Protein AF-0000000083953394 (afdb_homodimer)

Solvent-accessible surface area (backbone atoms only — not comparable to full-atom values): 32376 Å² total; per-residue (Å²): 128,90,72,83,44,45,36,41,37,40,36,64,20,13,24,70,72,62,75,88,44,47,68,57,51,52,50,50,49,51,55,24,57,69,42,93,41,66,62,56,19,48,45,54,50,20,64,29,67,89,24,24,16,27,23,18,17,24,29,23,69,84,69,40,63,39,23,18,8,26,40,37,45,76,89,49,54,39,23,32,26,50,32,39,49,48,44,45,52,60,51,41,52,50,54,52,56,52,46,51,61,59,40,66,79,32,82,79,54,78,76,76,44,30,35,32,42,75,52,30,47,89,76,40,88,85,53,60,77,52,63,60,78,79,32,57,29,70,67,39,49,50,54,44,68,75,43,57,78,54,60,98,44,90,72,91,67,72,76,59,68,81,61,49,27,18,27,30,36,38,38,32,34,49,63,90,43,50,35,38,39,25,26,17,11,46,43,63,54,30,62,59,36,55,53,46,18,30,34,34,85,26,12,19,38,28,74,43,76,55,93,65,36,36,25,36,21,34,36,22,22,46,36,57,63,31,42,75,55,27,38,14,36,51,46,31,60,52,54,66,72,51,56,79,92,41,44,66,61,50,51,52,51,51,59,64,68,67,42,98,53,82,67,48,30,21,39,44,34,42,40,33,50,76,70,28,28,37,38,37,38,38,27,22,26,56,22,40,38,34,31,38,23,47,78,91,44,74,49,78,45,81,44,63,40,84,43,90,71,35,78,30,74,52,74,45,79,74,38,113,128,89,71,83,44,48,38,41,37,41,34,61,20,12,26,70,72,62,75,89,44,48,69,57,51,51,50,51,50,51,56,26,57,70,41,94,42,66,64,58,19,47,45,52,51,20,62,29,67,87,26,25,16,28,22,17,18,24,29,24,68,85,69,37,61,41,22,18,8,27,39,38,45,77,89,48,55,39,22,30,26,52,33,38,49,48,45,46,52,58,52,41,54,51,53,50,54,52,46,50,61,59,42,66,77,32,83,78,54,78,75,76,42,30,35,32,44,74,53,30,46,89,74,40,87,85,52,61,76,53,62,61,80,78,31,56,28,71,66,38,49,49,56,45,68,75,43,57,78,56,60,98,42,89,74,90,74,70,77,59,69,82,61,51,26,18,27,29,34,39,38,34,35,49,64,89,43,51,36,38,39,25,27,17,11,43,45,64,54,30,60,58,37,54,53,45,18,29,34,35,87,27,14,18,37,28,74,42,77,56,92,64,36,37,24,37,22,34,36,21,21,47,36,57,62,32,42,76,56,28,38,14,35,50,47,30,60,51,53,69,72,51,56,79,91,40,44,66,61,50,51,52,51,52,58,64,68,66,40,98,54,82,67,49,30,20,40,43,36,40,40,31,50,77,69,29,29,38,38,37,40,37,27,23,24,55,22,42,38,34,31,39,23,48,77,91,44,73,47,77,45,82,45,62,40,84,46,91,71,36,78,32,75,52,73,46,80,74,38,113

Sequence (640 aa):
MSGEMDILVVHIGAGLHNPASTHRYKTLIRTALSQSSILESSRVIESSPLTNTGYGSSLNVLGRVECDASFIRGEKIGAVVGMLCRHPILETFRVFEHLRGVYASEPDLTLPVMLTYPSLKDVIPGIHEHDDAELISPKSQKVFDMHKDRVFQSKEIEQLPHGISDTVGLIHIQDETTTLATSSGGNSFKLPGRIGCAGMLGAGIAFKESGDVKVSCMCSGNGEQIMRCALARTIVDRVGDVLEEMYGECIDGVLSLLLPDVLYVGFIVVVQRGTRVLLVYGHTTESFHFGFRYLDKTKVVLSYAEQEGKLTFGEYVLSSMSGEMDILVVHIGAGLHNPASTHRYKTLIRTALSQSSILESSRVIESSPLTNTGYGSSLNVLGRVECDASFIRGEKIGAVVGMLCRHPILETFRVFEHLRGVYASEPDLTLPVMLTYPSLKDVIPGIHEHDDAELISPKSQKVFDMHKDRVFQSKEIEQLPHGISDTVGLIHIQDETTTLATSSGGNSFKLPGRIGCAGMLGAGIAFKESGDVKVSCMCSGNGEQIMRCALARTIVDRVGDVLEEMYGECIDGVLSLLLPDVLYVGFIVVVQRGTRVLLVYGHTTESFHFGFRYLDKTKVVLSYAEQEGKLTFGEYVLSS

Foldseek 3Di:
DLDKWKKKKKWQFFFDADPVCVVVLVVLQVVLQPDDDVQSSLLSNLQDLRGCHWLVNAAALVRFFWKKKWKDKPVDIAIEGGAQHSRRQVVGVVVLVVQCVVCVVPVPDDRDRAYYLVVCPVPDPPRDRDDRVRGYDPVNVVLCVVCSCLPPDPDDRDPSPQPRQGKMKMWIDTRPIIMIMIMGRGDHRHHRPDDFQNRDELQQWDWDDDDQKIKIKGKHFHRVLSVQLSLRNQLRVQCRVDDPVCSVVSSVVSQVPRDPDQGQMKMWMWMGGSQKIKIKIKGLHQWIWMKMDTDHDIDTDIDGDPDHSDMDIDMDTRGD/DLDKWKKKKKWQFFFDADPVCVVVLQVLQVVLQVDDDVQSSLLSSLQDLRGCHWLVNAAALVRFFWKKKWKDKPVDIAIEGGAQHSRRQVVGVVVLVVQCVVCVVPVPDDRDRAYYLVVCPVPDPPRDRDDRVRGYDPVNNVLCVVCSCQPPHPDDRDDSPQPRQGKMKMWIDTRPIIMIMIMGRGDHNHHRPDDFQNRDELQQWDWDDDDQKIKIKGKHFHRVLSVQLSLRNLLRVQCRVDDPVCSVVSSVVSQVPRDPDQGQMKMWMWMGGSQWIKIKIKGLHQWIWMKMDTDHDIDTDTDGDPDHSDMDIDMDTRGD

Secondary structure (DSSP, 8-state):
-----EEEEEEEEEE---GGGHHHHHHHHHHHHTSSSHHHHHHHHHT-TTSSSGGGPPB-TTS-B-EEEEEEETTEEEEEEEE-SS-HHHHHHHHHHHHHHHHHT-TTSPPPSEEEGGGGTTTSTT-----HHHH--HHHHHHHHHHTTTTT-SS------------EEEEEEETTEEEEEEEE--STTPPTTB--GGGSTTTSEEEEEETTEEEEEEEEE-HHHHHHHTHHHHHHHHHTTS-GGGHHHHHHHHHHHH-SSPP-EEEEEEEEETTEEEEEEEESSSEEEEEEEETTEEEEEEEE-SSTTSPEEEEEEEE-/-----EEEEEEEEEE---GGGHHHHHHHHHHHHTSSSHHHHHHHHHT-TTSSSGGGPPB-TTS-B-EEEEEEETTEEEEEEEE-SS-HHHHHHHHHHHHHHHHHT-TTSPPPSEEEGGGGTTTSTT-----HHHH--HHHHHHHHHHTTTTT-SS------------EEEEEEETTEEEEEEEE--STTPPTTB--GGGSTTTSEEEEEETTEEEEEEEEE-HHHHHHHTHHHHHHHHHTTS-GGGHHHHHHHHHHHH-SSPP-EEEEEEEEETTEEEEEEEESSSEEEEEEEETTEEEEEEEE-SSTTSPEEEEEEEE-

Radius of gyration: 23.76 Å; Cα contacts (8 Å, |Δi|>4): 1638; chains: 2; bounding box: 65×66×59 Å

Organism: NCBI:txid5486

InterPro domains:
  IPR000246 Peptidase T2, asparaginase 2 [PF01112] (22-274)
  IPR000246 Peptidase T2, asparaginase 2 [PTHR10188] (7-305)
  IPR029055 Nucleophile aminohydrolases, N-terminal [SSF56235] (7-302)
  IPR037464 Threonine aspartase 1 [cd04514] (6-311)

pLDDT: mean 89.82, std 11.97, range [30.41, 98.88]

Nearest PDB structures (foldseek):
  2a8i-assembly1_A  TM=8.380E-01  e=1.159E-24  Homo sapiens
  2a8l-assembly1_B  TM=7.718E-01  e=1.929E-23  Homo sapiens
  4zm9-assembly2_D  TM=7.599E-01  e=7.409E-20  Homo sapiens
  5mqh-assembly1_A  TM=5.260E-01  e=1.009E-01  Bacillus subtilis
  2a8l-assembly1_B  TM=7.605E-01  e=1.958E-23  Homo sapiens

Structure (mmCIF, N/CA/C/O backbone):
data_AF-0000000083953394-model_v1
#
loop_
_entity.id
_entity.type
_entity.pdbx_description
1 polymer 'Threonine aspartase 1'
#
loop_
_atom_site.group_PDB
_atom_site.id
_atom_site.type_symbol
_atom_site.label_atom_id
_atom_site.label_alt_id
_atom_site.label_comp_id
_atom_site.label_asym_id
_atom_site.label_entity_id
_atom_site.label_seq_id
_atom_site.pdbx_PDB_ins_code
_atom_site.Cartn_x
_atom_site.Cartn_y
_atom_site.Cartn_z
_atom_site.occupancy
_atom_site.B_iso_or_equiv
_atom_site.auth_seq_id
_atom_site.auth_comp_id
_atom_site.auth_asym_id
_atom_site.auth_atom_id
_atom_site.pdbx_PDB_model_num
ATOM 1 N N . MET A 1 1 ? 19.828 34.625 -13.297 1 30.41 1 MET A N 1
ATOM 2 C CA . MET A 1 1 ? 19.875 34.125 -11.922 1 30.41 1 MET A CA 1
ATOM 3 C C . MET A 1 1 ? 18.844 33.031 -11.695 1 30.41 1 MET A C 1
ATOM 5 O O . MET A 1 1 ? 17.641 33.312 -11.703 1 30.41 1 MET A O 1
ATOM 9 N N . SER A 1 2 ? 18.75 31.875 -12.234 1 42.16 2 SER A N 1
ATOM 10 C CA . SER A 1 2 ? 17.812 30.766 -12.297 1 42.16 2 SER A CA 1
ATOM 11 C C . SER A 1 2 ? 17.234 30.453 -10.922 1 42.16 2 SER A C 1
ATOM 13 O O . SER A 1 2 ? 17.969 30.031 -10.023 1 42.16 2 SER A O 1
ATOM 15 N N . GLY A 1 3 ? 16.469 31.312 -10.203 1 51.62 3 GLY A N 1
ATOM 16 C CA . GLY A 1 3 ? 16.125 31.578 -8.812 1 51.62 3 GLY A CA 1
ATOM 17 C C . GLY A 1 3 ? 15.766 30.328 -8.039 1 51.62 3 GLY A C 1
ATOM 18 O O . GLY A 1 3 ? 15.227 29.375 -8.609 1 51.62 3 GLY A O 1
ATOM 19 N N . GLU A 1 4 ? 16.453 30.031 -6.82 1 72.56 4 GLU A N 1
ATOM 20 C CA . GLU A 1 4 ? 16.406 28.922 -5.879 1 72.56 4 GLU A CA 1
ATOM 21 C C . GLU A 1 4 ? 14.984 28.641 -5.414 1 72.56 4 GLU A C 1
ATOM 23 O O . GLU A 1 4 ? 14.297 29.547 -4.93 1 72.56 4 GLU A O 1
ATOM 28 N N . MET A 1 5 ? 14.258 27.719 -6.008 1 87 5 MET A N 1
ATOM 29 C CA . MET A 1 5 ? 12.906 27.344 -5.57 1 87 5 MET A CA 1
ATOM 30 C C . MET A 1 5 ? 12.938 26.688 -4.195 1 87 5 MET A C 1
ATOM 32 O O . MET A 1 5 ? 13.695 25.75 -3.971 1 87 5 MET A O 1
ATOM 36 N N . ASP A 1 6 ? 12.32 27.344 -3.227 1 93.69 6 ASP A N 1
ATOM 37 C CA . ASP A 1 6 ? 12.172 26.828 -1.873 1 93.69 6 ASP A CA 1
ATOM 38 C C . ASP A 1 6 ? 10.734 26.953 -1.388 1 93.69 6 ASP A C 1
ATOM 40 O O . ASP A 1 6 ? 10.312 28.031 -0.965 1 93.69 6 ASP A O 1
ATOM 44 N N . ILE A 1 7 ? 10 25.875 -1.499 1 96.44 7 ILE A N 1
ATOM 45 C CA . ILE A 1 7 ? 8.594 25.844 -1.117 1 96.44 7 ILE A CA 1
ATOM 46 C C . ILE A 1 7 ? 8.367 24.75 -0.067 1 96.44 7 ILE A C 1
ATOM 48 O O . ILE A 1 7 ? 8.75 23.594 -0.266 1 96.44 7 ILE A O 1
ATOM 52 N N . LEU A 1 8 ? 7.812 25.094 1.062 1 97.81 8 LEU A N 1
ATOM 53 C CA . LEU A 1 8 ? 7.418 24.156 2.109 1 97.81 8 LEU A CA 1
ATOM 54 C C . LEU A 1 8 ? 5.914 24.203 2.346 1 97.81 8 LEU A C 1
ATOM 56 O O . LEU A 1 8 ? 5.34 25.297 2.504 1 97.81 8 LEU A O 1
ATOM 60 N N . VAL A 1 9 ? 5.238 23.109 2.223 1 98.69 9 VAL A N 1
ATOM 61 C CA . VAL A 1 9 ? 3.809 22.984 2.494 1 98.69 9 VAL A CA 1
ATOM 62 C C . VAL A 1 9 ? 3.584 22 3.635 1 98.69 9 VAL A C 1
ATOM 64 O O . VAL A 1 9 ? 4.195 20.922 3.666 1 98.69 9 VAL A O 1
ATOM 67 N N . VAL A 1 10 ? 2.715 22.344 4.562 1 98.62 10 VAL A N 1
ATOM 68 C CA . VAL A 1 10 ? 2.4 21.484 5.691 1 98.62 10 VAL A CA 1
ATOM 69 C C . VAL A 1 10 ? 0.889 21.438 5.91 1 98.62 10 VAL A C 1
ATOM 71 O O . VAL A 1 10 ? 0.218 22.469 5.824 1 98.62 10 VAL A O 1
ATOM 74 N N . HIS A 1 11 ? 0.35 20.281 6.07 1 98.62 11 HIS A N 1
ATOM 75 C CA . HIS A 1 11 ? -1.004 20.219 6.609 1 98.62 11 HIS A CA 1
ATOM 76 C C . HIS A 1 11 ? -1.04 19.422 7.906 1 98.62 11 HIS A C 1
ATOM 78 O O . HIS A 1 11 ? -0.203 18.531 8.125 1 98.62 11 HIS A O 1
ATOM 84 N N . ILE A 1 12 ? -2.014 19.703 8.75 1 97.5 12 ILE A N 1
ATOM 85 C CA . ILE A 1 12 ? -2.1 19.031 10.039 1 97.5 12 ILE A CA 1
ATOM 86 C C . ILE A 1 12 ? -3.379 18.188 10.094 1 97.5 12 ILE A C 1
ATOM 88 O O . ILE A 1 12 ? -3.932 17.969 11.18 1 97.5 12 ILE A O 1
ATOM 92 N N . GLY A 1 13 ? -3.883 17.797 8.852 1 95.88 13 GLY A N 1
ATOM 93 C CA . GLY A 1 13 ? -4.949 16.812 8.797 1 95.88 13 GLY A CA 1
ATOM 94 C C . GLY A 1 13 ? -6.281 17.391 8.375 1 95.88 13 GLY A C 1
ATOM 95 O O . GLY A 1 13 ? -6.516 18.594 8.523 1 95.88 13 GLY A O 1
ATOM 96 N N . ALA A 1 14 ? -7.082 16.578 7.762 1 94.62 14 ALA A N 1
ATOM 97 C CA . ALA A 1 14 ? -8.477 16.844 7.43 1 94.62 14 ALA A CA 1
ATOM 98 C C . ALA A 1 14 ? -9.422 16.156 8.406 1 94.62 14 ALA A C 1
ATOM 100 O O . ALA A 1 14 ? -9.188 15.008 8.789 1 94.62 14 ALA A O 1
ATOM 101 N N . GLY A 1 15 ? -10.414 16.812 8.812 1 91.81 15 GLY A N 1
ATOM 102 C CA . GLY A 1 15 ? -11.391 16.281 9.766 1 91.81 15 GLY A CA 1
ATOM 103 C C . GLY A 1 15 ? -12.188 17.375 10.461 1 91.81 15 GLY A C 1
ATOM 104 O O . GLY A 1 15 ? -12.648 18.312 9.82 1 91.81 15 GLY A O 1
ATOM 105 N N . LEU A 1 16 ? -12.367 17.109 11.758 1 88.12 16 LEU A N 1
ATOM 106 C CA . LEU A 1 16 ? -13.086 18.078 12.594 1 88.12 16 LEU A CA 1
ATOM 107 C C . LEU A 1 16 ? -12.156 18.672 13.648 1 88.12 16 LEU A C 1
ATOM 109 O O . LEU A 1 16 ? -11.883 18.031 14.664 1 88.12 16 LEU A O 1
ATOM 113 N N . HIS A 1 17 ? -11.688 19.859 13.375 1 89.94 17 HIS A N 1
ATOM 114 C CA . HIS A 1 17 ? -10.82 20.547 14.312 1 89.94 17 HIS A CA 1
ATOM 115 C C . HIS A 1 17 ? -11.633 21.375 15.312 1 89.94 17 HIS A C 1
ATOM 117 O O . HIS A 1 17 ? -12.711 21.875 14.984 1 89.94 17 HIS A O 1
ATOM 123 N N . ASN A 1 18 ? -11.086 21.438 16.438 1 87.75 18 ASN A N 1
ATOM 124 C CA . ASN A 1 18 ? -11.711 22.25 17.484 1 87.75 18 ASN A CA 1
ATOM 125 C C . ASN A 1 18 ? -11.547 23.734 17.203 1 87.75 18 ASN A C 1
ATOM 127 O O . ASN A 1 18 ? -10.438 24.266 17.281 1 87.75 18 ASN A O 1
ATOM 131 N N . PRO A 1 19 ? -12.609 24.406 17.062 1 88.31 19 PRO A N 1
ATOM 132 C CA . PRO A 1 19 ? -12.5 25.844 16.766 1 88.31 19 PRO A CA 1
ATOM 133 C C . PRO A 1 19 ? -11.844 26.625 17.906 1 88.31 19 PRO A C 1
ATOM 135 O O . PRO A 1 19 ? -11.25 27.688 17.672 1 88.31 19 PRO A O 1
ATOM 138 N N . ALA A 1 20 ? -11.891 26.062 19.062 1 89.5 20 ALA A N 1
ATOM 139 C CA . ALA A 1 20 ? -11.32 26.75 20.219 1 89.5 20 ALA A CA 1
ATOM 140 C C . ALA A 1 20 ? -9.797 26.75 20.156 1 89.5 20 ALA A C 1
ATOM 142 O O . ALA A 1 20 ? -9.141 27.516 20.859 1 89.5 20 ALA A O 1
ATOM 143 N N . SER A 1 21 ? -9.266 25.922 19.266 1 92.06 21 SER A N 1
ATOM 144 C CA . SER A 1 21 ? -7.812 25.781 19.203 1 92.06 21 SER A CA 1
ATOM 145 C C . SER A 1 21 ? -7.246 26.438 17.953 1 92.06 21 SER A C 1
ATOM 147 O O . SER A 1 21 ? -6.125 26.141 17.531 1 92.06 21 SER A O 1
ATOM 149 N N . THR A 1 22 ? -7.965 27.281 17.406 1 93.38 22 THR A N 1
ATOM 150 C CA . THR A 1 22 ? -7.613 27.922 16.141 1 93.38 22 THR A CA 1
ATOM 151 C C . THR A 1 22 ? -6.254 28.609 16.234 1 93.38 22 THR A C 1
ATOM 153 O O . THR A 1 22 ? -5.383 28.406 15.391 1 93.38 22 THR A O 1
ATOM 156 N N . HIS A 1 23 ? -6.078 29.422 17.266 1 96.62 23 HIS A N 1
ATOM 157 C CA . HIS A 1 23 ? -4.824 30.141 17.438 1 96.62 23 HIS A CA 1
ATOM 158 C C . HIS A 1 23 ? -3.65 29.188 17.609 1 96.62 23 HIS A C 1
ATOM 160 O O . HIS A 1 23 ? -2.559 29.438 17.094 1 96.62 23 HIS A O 1
ATOM 166 N N . ARG A 1 24 ? -3.871 28.125 18.266 1 97.19 24 ARG A N 1
ATOM 167 C CA . ARG A 1 24 ? -2.82 27.141 18.5 1 97.19 24 ARG A CA 1
ATOM 168 C C . ARG A 1 24 ? -2.455 26.422 17.203 1 97.19 24 ARG A C 1
ATOM 170 O O . ARG A 1 24 ? -1.279 26.156 16.938 1 97.19 24 ARG A O 1
ATOM 177 N N . TYR A 1 25 ? -3.48 26.125 16.438 1 96.94 25 TYR A N 1
ATOM 178 C CA . TYR A 1 25 ? -3.223 25.516 15.141 1 96.94 25 TYR A CA 1
ATOM 179 C C . TYR A 1 25 ? -2.391 26.438 14.266 1 96.94 25 TYR A C 1
ATOM 181 O O . TYR A 1 25 ? -1.42 26 13.641 1 96.94 25 TYR A O 1
ATOM 189 N N . LYS A 1 26 ? -2.766 27.688 14.242 1 97.81 26 LYS A N 1
ATOM 190 C CA . LYS A 1 26 ? -2.045 28.672 13.438 1 97.81 26 LYS A CA 1
ATOM 191 C C . LYS A 1 26 ? -0.583 28.766 13.867 1 97.81 26 LYS A C 1
ATOM 193 O O . LYS A 1 26 ? 0.318 28.781 13.023 1 97.81 26 LYS A O 1
ATOM 198 N N . THR A 1 27 ? -0.408 28.844 15.102 1 98.44 27 THR A N 1
ATOM 199 C CA . THR A 1 27 ? 0.941 28.953 15.648 1 98.44 27 THR A CA 1
ATOM 200 C C . THR A 1 27 ? 1.769 27.719 15.312 1 98.44 27 THR A C 1
ATOM 202 O O . THR A 1 27 ? 2.936 27.828 14.93 1 98.44 27 THR A O 1
ATOM 205 N N . LEU A 1 28 ? 1.165 26.594 15.461 1 98.19 28 LEU A N 1
ATOM 206 C CA . LEU A 1 28 ? 1.849 25.344 15.164 1 98.19 28 LEU A CA 1
ATOM 207 C C . LEU A 1 28 ? 2.299 25.297 13.703 1 98.19 28 LEU A C 1
ATOM 209 O O . LEU A 1 28 ? 3.457 24.984 13.414 1 98.19 28 LEU A O 1
ATOM 213 N N . ILE A 1 29 ? 1.415 25.625 12.797 1 98.56 29 ILE A N 1
ATOM 214 C CA . ILE A 1 29 ? 1.701 25.578 11.367 1 98.56 29 ILE A CA 1
ATOM 215 C C . ILE A 1 29 ? 2.777 26.609 11.031 1 98.56 29 ILE A C 1
ATOM 217 O O . ILE A 1 29 ? 3.715 26.312 10.281 1 98.56 29 ILE A O 1
ATOM 221 N N . ARG A 1 30 ? 2.668 27.797 11.625 1 98.31 30 ARG A N 1
ATOM 222 C CA . ARG A 1 30 ? 3.666 28.828 11.383 1 98.31 30 ARG A CA 1
ATOM 223 C C . ARG A 1 30 ? 5.047 28.391 11.859 1 98.31 30 ARG A C 1
ATOM 225 O O . ARG A 1 30 ? 6.047 28.609 11.172 1 98.31 30 ARG A O 1
ATOM 232 N N . THR A 1 31 ? 5.055 27.828 12.992 1 98.69 31 THR A N 1
ATOM 233 C CA . THR A 1 31 ? 6.32 27.344 13.531 1 98.69 31 THR A CA 1
ATOM 234 C C . THR A 1 31 ? 6.91 26.266 12.625 1 98.69 31 THR A C 1
ATOM 236 O O . THR A 1 31 ? 8.109 26.266 12.352 1 98.69 31 THR A O 1
ATOM 239 N N . ALA A 1 32 ? 6.09 25.344 12.195 1 98.62 32 ALA A N 1
ATOM 240 C CA . ALA A 1 32 ? 6.547 24.281 11.297 1 98.62 32 ALA A CA 1
ATOM 241 C C . ALA A 1 32 ? 7.102 24.875 10 1 98.62 32 ALA A C 1
ATOM 243 O O . ALA A 1 32 ? 8.148 24.438 9.516 1 98.62 32 ALA A O 1
ATOM 244 N N . LEU A 1 33 ? 6.465 25.875 9.484 1 98.44 33 LEU A N 1
ATOM 245 C CA . LEU A 1 33 ? 6.84 26.469 8.211 1 98.44 33 LEU A CA 1
ATOM 246 C C . LEU A 1 33 ? 8.117 27.297 8.352 1 98.44 33 LEU A C 1
ATOM 248 O O . LEU A 1 33 ? 8.781 27.594 7.355 1 98.44 33 LEU A O 1
ATOM 252 N N . SER A 1 34 ? 8.422 27.688 9.508 1 97.5 34 SER A N 1
ATOM 253 C CA . SER A 1 34 ? 9.602 28.516 9.727 1 97.5 34 SER A CA 1
ATOM 254 C C . SER A 1 34 ? 10.875 27.688 9.742 1 97.5 34 SER A C 1
ATOM 256 O O . SER A 1 34 ? 11.984 28.234 9.75 1 97.5 34 SER A O 1
ATOM 258 N N . GLN A 1 35 ? 10.695 26.359 9.703 1 97.38 35 GLN A N 1
ATOM 259 C CA . GLN A 1 35 ? 11.859 25.484 9.766 1 97.38 35 GLN A CA 1
ATOM 260 C C . GLN A 1 35 ? 12.57 25.422 8.414 1 97.38 35 GLN A C 1
ATOM 262 O O . GLN A 1 35 ? 11.969 25.734 7.379 1 97.38 35 GLN A O 1
ATOM 267 N N . SER A 1 36 ? 13.859 24.922 8.43 1 94.69 36 SER A N 1
ATOM 268 C CA . SER A 1 36 ? 14.695 24.969 7.23 1 94.69 36 SER A CA 1
ATOM 269 C C . SER A 1 36 ? 14.578 23.688 6.43 1 94.69 36 SER A C 1
ATOM 271 O O . SER A 1 36 ? 14.984 23.641 5.262 1 94.69 36 SER A O 1
ATOM 273 N N . SER A 1 37 ? 14.125 22.625 7.121 1 96.81 37 SER A N 1
ATOM 274 C CA . SER A 1 37 ? 14.047 21.344 6.438 1 96.81 37 SER A CA 1
ATOM 275 C C . SER A 1 37 ? 12.727 20.641 6.742 1 96.81 37 SER A C 1
ATOM 277 O O . SER A 1 37 ? 12.055 20.953 7.723 1 96.81 37 SER A O 1
ATOM 279 N N . ILE A 1 38 ? 12.414 19.719 5.879 1 98.12 38 ILE A N 1
ATOM 280 C CA . ILE A 1 38 ? 11.18 18.969 6.043 1 98.12 38 ILE A CA 1
ATOM 281 C C . ILE A 1 38 ? 11.234 18.156 7.328 1 98.12 38 ILE A C 1
ATOM 283 O O . ILE A 1 38 ? 10.219 17.984 8.008 1 98.12 38 ILE A O 1
ATOM 287 N N . LEU A 1 39 ? 12.422 17.641 7.719 1 98.56 39 LEU A N 1
ATOM 288 C CA . LEU A 1 39 ? 12.57 16.844 8.93 1 98.56 39 LEU A CA 1
ATOM 289 C C . LEU A 1 39 ? 12.375 17.703 10.172 1 98.56 39 LEU A C 1
ATOM 291 O O . LEU A 1 39 ? 11.719 17.281 11.133 1 98.56 39 LEU A O 1
ATOM 295 N N . GLU A 1 40 ? 12.922 18.875 10.125 1 98.69 40 GLU A N 1
ATOM 296 C CA . GLU A 1 40 ? 12.711 19.797 11.242 1 98.69 40 GLU A CA 1
ATOM 297 C C . GLU A 1 40 ? 11.242 20.203 11.359 1 98.69 40 GLU A C 1
ATOM 299 O O . GLU A 1 40 ? 10.703 20.297 12.461 1 98.69 40 GLU A O 1
ATOM 304 N N . SER A 1 41 ? 10.664 20.484 10.227 1 98.75 41 SER A N 1
ATOM 305 C CA . SER A 1 41 ? 9.25 20.828 10.211 1 98.75 41 SER A CA 1
ATOM 306 C C . SER A 1 41 ? 8.398 19.688 10.758 1 98.75 41 SER A C 1
ATOM 308 O O . SER A 1 41 ? 7.484 19.906 11.555 1 98.75 41 SER A O 1
ATOM 310 N N . SER A 1 42 ? 8.719 18.469 10.32 1 98.69 42 SER A N 1
ATOM 311 C CA . SER A 1 42 ? 7.969 17.312 10.789 1 98.69 42 SER A CA 1
ATOM 312 C C . SER A 1 42 ? 8.109 17.125 12.297 1 98.69 42 SER A C 1
ATOM 314 O O . SER A 1 42 ? 7.168 16.719 12.977 1 98.69 42 SER A O 1
ATOM 316 N N . ARG A 1 43 ? 9.266 17.406 12.812 1 98.38 43 ARG A N 1
ATOM 317 C CA . ARG A 1 43 ? 9.5 17.297 14.25 1 98.38 43 ARG A CA 1
ATOM 318 C C . ARG A 1 43 ? 8.57 18.234 15.023 1 98.38 43 ARG A C 1
ATOM 320 O O . ARG A 1 43 ? 8.039 17.859 16.062 1 98.38 43 ARG A O 1
ATOM 327 N N . VAL A 1 44 ? 8.453 19.406 14.539 1 98.62 44 VAL A N 1
ATOM 328 C CA . VAL A 1 44 ? 7.578 20.391 15.172 1 98.62 44 VAL A CA 1
ATOM 329 C C . VAL A 1 44 ? 6.152 19.844 15.227 1 98.62 44 VAL A C 1
ATOM 331 O O . VAL A 1 44 ? 5.516 19.859 16.281 1 98.62 44 VAL A O 1
ATOM 334 N N . ILE A 1 45 ? 5.691 19.312 14.156 1 97.88 45 ILE A N 1
ATOM 335 C CA . ILE A 1 45 ? 4.316 18.844 14.016 1 97.88 45 ILE A CA 1
ATOM 336 C C . ILE A 1 45 ? 4.105 17.594 14.883 1 97.88 45 ILE A C 1
ATOM 338 O O . ILE A 1 45 ? 3.115 17.5 15.617 1 97.88 45 ILE A O 1
ATOM 342 N N . GLU A 1 46 ? 5.031 16.656 14.844 1 97.12 46 GLU A N 1
ATOM 343 C CA . GLU A 1 46 ? 4.883 15.367 15.5 1 97.12 46 GLU A CA 1
ATOM 344 C C . GLU A 1 46 ? 5.105 15.484 17.016 1 97.12 46 GLU A C 1
ATOM 346 O O . GLU A 1 46 ? 4.758 14.57 17.766 1 97.12 46 GLU A O 1
ATOM 351 N N . SER A 1 47 ? 5.633 16.609 17.438 1 96.69 47 SER A N 1
ATOM 352 C CA . SER A 1 47 ? 5.848 16.828 18.859 1 96.69 47 SER A CA 1
ATOM 353 C C . SER A 1 47 ? 4.629 17.469 19.516 1 96.69 47 SER A C 1
ATOM 355 O O . SER A 1 47 ? 4.57 17.609 20.734 1 96.69 47 SER A O 1
ATOM 357 N N . SER A 1 48 ? 3.697 17.875 18.75 1 96.12 48 SER A N 1
ATOM 358 C CA . SER A 1 48 ? 2.557 18.641 19.266 1 96.12 48 SER A CA 1
ATOM 359 C C . SER A 1 48 ? 1.397 17.703 19.609 1 96.12 48 SER A C 1
ATOM 361 O O . SER A 1 48 ? 1.057 16.812 18.844 1 96.12 48 SER A O 1
ATOM 363 N N . PRO A 1 49 ? 0.752 17.953 20.719 1 94.25 49 PRO A N 1
ATOM 364 C CA . PRO A 1 49 ? -0.435 17.172 21.062 1 94.25 49 PRO A CA 1
ATOM 365 C C . PRO A 1 49 ? -1.667 17.562 20.266 1 94.25 49 PRO A C 1
ATOM 367 O O . PRO A 1 49 ? -2.73 16.969 20.406 1 94.25 49 PRO A O 1
ATOM 370 N N . LEU A 1 50 ? -1.502 18.609 19.391 1 94.56 50 LEU A N 1
ATOM 371 C CA . LEU A 1 50 ? -2.631 19.094 18.609 1 94.56 50 LEU A CA 1
ATOM 372 C C . LEU A 1 50 ? -2.875 18.219 17.391 1 94.56 50 LEU A C 1
ATOM 374 O O . LEU A 1 50 ? -3.926 18.312 16.75 1 94.56 50 LEU A O 1
ATOM 378 N N . THR A 1 51 ? -1.877 17.406 17.094 1 95.19 51 THR A N 1
ATOM 379 C CA . THR A 1 51 ? -1.986 16.578 15.906 1 95.19 51 THR A CA 1
ATOM 380 C C . THR A 1 51 ? -2.096 15.102 16.297 1 95.19 51 THR A C 1
ATOM 382 O O . THR A 1 51 ? -1.834 14.734 17.438 1 95.19 51 THR A O 1
ATOM 385 N N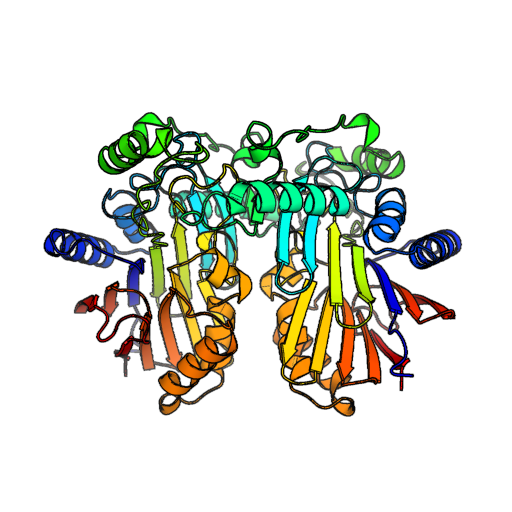 . ASN A 1 52 ? -2.576 14.305 15.336 1 94.44 52 ASN A N 1
ATOM 386 C CA . ASN A 1 52 ? -2.734 12.867 15.531 1 94.44 52 ASN A CA 1
ATOM 387 C C . ASN A 1 52 ? -1.556 12.086 14.961 1 94.44 52 ASN A C 1
ATOM 389 O O . ASN A 1 52 ? -1.729 11.273 14.047 1 94.44 52 ASN A O 1
ATOM 393 N N . THR A 1 53 ? -0.401 12.289 15.492 1 95.75 53 THR A N 1
ATOM 394 C CA . THR A 1 53 ? 0.834 11.594 15.148 1 95.75 53 THR A CA 1
ATOM 395 C C . THR A 1 53 ? 1.891 11.812 16.234 1 95.75 53 THR A C 1
ATOM 397 O O . THR A 1 53 ? 1.871 12.828 16.938 1 95.75 53 THR A O 1
ATOM 400 N N . GLY A 1 54 ? 2.805 10.812 16.359 1 94.19 54 GLY A N 1
ATOM 401 C CA . GLY A 1 54 ? 3.824 10.961 17.391 1 94.19 54 GLY A CA 1
ATOM 402 C C . GLY A 1 54 ? 3.248 11.172 18.781 1 94.19 54 GLY A C 1
ATOM 403 O O . GLY A 1 54 ? 2.418 10.383 19.234 1 94.19 54 GLY A O 1
ATOM 404 N N . TYR A 1 55 ? 3.568 12.242 19.516 1 93.12 55 TYR A N 1
ATOM 405 C CA . TYR A 1 55 ? 3.176 12.539 20.891 1 93.12 55 TYR A CA 1
ATOM 406 C C . TYR A 1 55 ? 1.68 12.805 20.984 1 93.12 55 TYR A C 1
ATOM 408 O O . TYR A 1 55 ? 1.06 12.555 22.016 1 93.12 55 TYR A O 1
ATOM 416 N N . GLY A 1 56 ? 1.042 13.102 19.906 1 92.12 56 GLY A N 1
ATOM 417 C CA . GLY A 1 56 ? -0.378 13.406 19.906 1 92.12 56 GLY A CA 1
ATOM 418 C C . GLY A 1 56 ? -1.223 12.336 19.234 1 92.12 56 GLY A C 1
ATOM 419 O O . GLY A 1 56 ? -2.418 12.539 19 1 92.12 56 GLY A O 1
ATOM 420 N N . SER A 1 57 ? -0.748 11.164 19.188 1 94.12 57 SER A N 1
ATOM 421 C CA . SER A 1 57 ? -1.397 10.102 18.422 1 94.12 57 SER A CA 1
ATOM 422 C C . SER A 1 57 ? -2.623 9.562 19.156 1 94.12 57 SER A C 1
ATOM 424 O O . SER A 1 57 ? -2.627 9.477 20.391 1 94.12 57 SER A O 1
ATOM 426 N N . SER A 1 58 ? -3.629 9.219 18.359 1 93.06 58 SER A N 1
ATOM 427 C CA . SER A 1 58 ? -4.715 8.391 18.875 1 93.06 58 SER A CA 1
ATOM 428 C C . SER A 1 58 ? -4.195 7.039 19.359 1 93.06 58 SER A C 1
ATOM 430 O O . SER A 1 58 ? -3.203 6.523 18.828 1 93.06 58 SER A O 1
ATOM 432 N N . LEU A 1 59 ? -4.914 6.543 20.328 1 93.25 59 LEU A N 1
ATOM 433 C CA . LEU A 1 59 ? -4.457 5.285 20.906 1 93.25 59 LEU A CA 1
ATOM 434 C C . LEU A 1 59 ? -5.242 4.109 20.344 1 93.25 59 LEU A C 1
ATOM 436 O O . LEU A 1 59 ? -6.441 4.223 20.078 1 93.25 59 LEU A O 1
ATOM 440 N N . ASN A 1 60 ? -4.516 2.967 20.125 1 92.25 60 ASN A N 1
ATOM 441 C CA . ASN A 1 60 ? -5.203 1.76 19.672 1 92.25 60 ASN A CA 1
ATOM 442 C C . ASN A 1 60 ? -6.004 1.12 20.797 1 92.25 60 ASN A C 1
ATOM 444 O O . ASN A 1 60 ? -6.055 1.651 21.906 1 92.25 60 ASN A O 1
ATOM 448 N N . VAL A 1 61 ? -6.641 -0.015 20.594 1 90.06 61 VAL A N 1
ATOM 449 C CA . VAL A 1 61 ? -7.57 -0.621 21.547 1 90.06 61 VAL A CA 1
ATOM 450 C C . VAL A 1 61 ? -6.816 -1.055 22.797 1 90.06 61 VAL A C 1
ATOM 452 O O . VAL A 1 61 ? -7.426 -1.288 23.844 1 90.06 61 VAL A O 1
ATOM 455 N N . LEU A 1 62 ? -5.5 -1.177 22.719 1 90.5 62 LEU A N 1
ATOM 456 C CA . LEU A 1 62 ? -4.688 -1.565 23.875 1 90.5 62 LEU A CA 1
ATOM 457 C C . LEU A 1 62 ? -4.141 -0.338 24.594 1 90.5 62 LEU A C 1
ATOM 459 O O . LEU A 1 62 ? -3.35 -0.464 25.531 1 90.5 62 LEU A O 1
ATOM 463 N N . GLY A 1 63 ? -4.5 0.823 24.094 1 91.19 63 GLY A N 1
ATOM 464 C CA . GLY A 1 63 ? -4.062 2.059 24.719 1 91.19 63 GLY A CA 1
ATOM 465 C C . GLY A 1 63 ? -2.633 2.432 24.359 1 91.19 63 GLY A C 1
ATOM 466 O O . GLY A 1 63 ? -1.937 3.062 25.156 1 91.19 63 GLY A O 1
ATOM 467 N N . ARG A 1 64 ? -2.248 2.021 23.203 1 92.25 64 ARG A N 1
ATOM 468 C CA . ARG A 1 64 ? -0.865 2.256 22.812 1 92.25 64 ARG A CA 1
ATOM 469 C C . ARG A 1 64 ? -0.796 3.133 21.562 1 92.25 64 ARG A C 1
ATOM 471 O O . ARG A 1 64 ? -1.704 3.109 20.734 1 92.25 64 ARG A O 1
ATOM 478 N N . VAL A 1 65 ? 0.347 3.859 21.516 1 93.88 65 VAL A N 1
ATOM 479 C CA . VAL A 1 65 ? 0.64 4.633 20.312 1 93.88 65 VAL A CA 1
ATOM 480 C C . VAL A 1 65 ? 1.171 3.707 19.219 1 93.88 65 VAL A C 1
ATOM 482 O O . VAL A 1 65 ? 1.961 2.801 19.5 1 93.88 65 VAL A O 1
ATOM 485 N N . GLU A 1 66 ? 0.702 3.832 18.078 1 94.81 66 GLU A N 1
ATOM 486 C CA . GLU A 1 66 ? 1.184 3.15 16.891 1 94.81 66 GLU A CA 1
ATOM 487 C C . GLU A 1 66 ? 1.046 4.039 15.656 1 94.81 66 GLU A C 1
ATOM 489 O O . GLU A 1 66 ? -0.068 4.355 15.234 1 94.81 66 GLU A O 1
ATOM 494 N N . CYS A 1 67 ? 2.227 4.379 15.07 1 96.5 67 CYS A N 1
ATOM 495 C CA . CYS A 1 67 ? 2.193 5.328 13.961 1 96.5 67 CYS A CA 1
ATOM 496 C C . CYS A 1 67 ? 2.717 4.684 12.688 1 96.5 67 CYS A C 1
ATOM 498 O O . CYS A 1 67 ? 3.527 3.758 12.734 1 96.5 67 CYS A O 1
ATOM 500 N N . ASP A 1 68 ? 2.23 5.117 11.609 1 98.38 68 ASP A N 1
ATOM 501 C CA . ASP A 1 68 ? 2.748 4.828 10.273 1 98.38 68 ASP A CA 1
ATOM 502 C C . ASP A 1 68 ? 3.35 6.078 9.633 1 98.38 68 ASP A C 1
ATOM 504 O O . ASP A 1 68 ? 2.893 7.195 9.891 1 98.38 68 ASP A O 1
ATOM 508 N N . ALA A 1 69 ? 4.332 5.883 8.812 1 98.75 69 ALA A N 1
ATOM 509 C CA . ALA A 1 69 ? 4.926 7.004 8.094 1 98.75 69 ALA A CA 1
ATOM 510 C C . ALA A 1 69 ? 5.547 6.543 6.773 1 98.75 69 ALA A C 1
ATOM 512 O O . ALA A 1 69 ? 5.918 5.375 6.629 1 98.75 69 ALA A O 1
ATOM 513 N N . SER A 1 70 ? 5.621 7.414 5.836 1 98.81 70 SER A N 1
ATOM 514 C CA . SER A 1 70 ? 6.277 7.16 4.555 1 98.81 70 SER A CA 1
ATOM 515 C C . SER A 1 70 ? 6.891 8.438 3.984 1 98.81 70 SER A C 1
ATOM 517 O O . SER A 1 70 ? 6.602 9.531 4.461 1 98.81 70 SER A O 1
ATOM 519 N N . PHE A 1 71 ? 7.773 8.273 3.033 1 98.81 71 PHE A N 1
ATOM 520 C CA . PHE A 1 71 ? 8.383 9.422 2.367 1 98.81 71 PHE A CA 1
ATOM 521 C C . PHE A 1 71 ? 8.672 9.109 0.904 1 98.81 71 PHE A C 1
ATOM 523 O O . PHE A 1 71 ? 8.742 7.938 0.517 1 98.81 71 PHE A O 1
ATOM 530 N N . ILE A 1 72 ? 8.695 10.133 0.107 1 98.38 72 ILE A N 1
ATOM 531 C CA . ILE A 1 72 ? 9.172 10.133 -1.272 1 98.38 72 ILE A CA 1
ATOM 532 C C . ILE A 1 72 ? 10.211 11.242 -1.459 1 98.38 72 ILE A C 1
ATOM 534 O O . ILE A 1 72 ? 9.938 12.406 -1.174 1 98.38 72 ILE A O 1
ATOM 538 N N . ARG A 1 73 ? 11.391 10.953 -1.846 1 97 73 ARG A N 1
ATOM 539 C CA . ARG A 1 73 ? 12.453 11.898 -2.188 1 97 73 ARG A CA 1
ATOM 540 C C . ARG A 1 73 ? 13.164 11.477 -3.465 1 97 73 ARG A C 1
ATOM 542 O O . ARG A 1 73 ? 14.133 10.711 -3.42 1 97 73 ARG A O 1
ATOM 549 N N . GLY A 1 74 ? 12.664 12.008 -4.582 1 88.88 74 GLY A N 1
ATOM 550 C CA . GLY A 1 74 ? 13.164 11.516 -5.852 1 88.88 74 GLY A CA 1
ATOM 551 C C . GLY A 1 74 ? 12.883 10.039 -6.078 1 88.88 74 GLY A C 1
ATOM 552 O O . GLY A 1 74 ? 11.727 9.609 -6.008 1 88.88 74 GLY A O 1
ATOM 553 N N . GLU A 1 75 ? 13.93 9.289 -6.227 1 86.19 75 GLU A N 1
ATOM 554 C CA . GLU A 1 75 ? 13.781 7.852 -6.445 1 86.19 75 GLU A CA 1
ATOM 555 C C . GLU A 1 75 ? 13.719 7.094 -5.125 1 86.19 75 GLU A C 1
ATOM 557 O O . GLU A 1 75 ? 13.375 5.91 -5.098 1 86.19 75 GLU A O 1
ATOM 562 N N . LYS A 1 76 ? 14.039 7.75 -4.066 1 94.38 76 LYS A N 1
ATOM 563 C CA . LYS A 1 76 ? 14.031 7.121 -2.746 1 94.38 76 LYS A CA 1
ATOM 564 C C . LYS A 1 76 ? 12.633 7.156 -2.129 1 94.38 76 LYS A C 1
ATOM 566 O O . LYS A 1 76 ? 12.047 8.227 -1.976 1 94.38 76 LYS A O 1
ATOM 571 N N . ILE A 1 77 ? 12.141 6.027 -1.882 1 96.81 77 ILE A N 1
ATOM 572 C CA . ILE A 1 77 ? 10.836 5.918 -1.234 1 96.81 77 ILE A CA 1
ATOM 573 C C . ILE A 1 77 ? 10.922 4.93 -0.072 1 96.81 77 ILE A C 1
ATOM 575 O O . ILE A 1 77 ? 11.797 4.062 -0.046 1 96.81 77 ILE A O 1
ATOM 579 N N . GLY A 1 78 ? 10.07 5.109 0.908 1 98.19 78 GLY A N 1
ATOM 580 C CA . GLY A 1 78 ? 10.055 4.199 2.041 1 98.19 78 GLY A CA 1
ATOM 581 C C . GLY A 1 78 ? 8.836 4.375 2.928 1 98.19 78 GLY A C 1
ATOM 582 O O . GLY A 1 78 ? 8.289 5.477 3.031 1 98.19 78 GLY A O 1
ATOM 583 N N . ALA A 1 79 ? 8.398 3.314 3.51 1 98.75 79 ALA A N 1
ATOM 584 C CA . ALA A 1 79 ? 7.32 3.312 4.492 1 98.75 79 ALA A CA 1
ATOM 585 C C . ALA A 1 79 ? 7.656 2.406 5.676 1 98.75 79 ALA A C 1
ATOM 587 O O . ALA A 1 79 ? 8.211 1.32 5.496 1 98.75 79 ALA A O 1
ATOM 588 N N . VAL A 1 80 ? 7.43 2.875 6.848 1 98.38 80 VAL A N 1
ATOM 589 C CA . VAL A 1 80 ? 7.547 2.084 8.062 1 98.38 80 VAL A CA 1
ATOM 590 C C . VAL A 1 80 ? 6.238 2.141 8.844 1 98.38 80 VAL A C 1
ATOM 592 O O . VAL A 1 80 ? 5.691 3.223 9.078 1 98.38 80 VAL A O 1
ATOM 595 N N . VAL A 1 81 ? 5.75 0.951 9.242 1 98.19 81 VAL A N 1
ATOM 596 C CA . VAL A 1 81 ? 4.434 0.907 9.875 1 98.19 81 VAL A CA 1
ATOM 597 C C . VAL A 1 81 ? 4.555 0.331 11.281 1 98.19 81 VAL A C 1
ATOM 599 O O . VAL A 1 81 ? 5.516 -0.376 11.586 1 98.19 81 VAL A O 1
ATOM 602 N N . GLY A 1 82 ? 3.619 0.762 12.117 1 96.25 82 GLY A N 1
ATOM 603 C CA . GLY A 1 82 ? 3.529 0.23 13.469 1 96.25 82 GLY A CA 1
ATOM 604 C C . GLY A 1 82 ? 4.59 0.786 14.398 1 96.25 82 GLY A C 1
ATOM 605 O O . GLY A 1 82 ? 5.098 0.071 15.266 1 96.25 82 GLY A O 1
ATOM 606 N N . MET A 1 83 ? 4.914 2.01 14.25 1 95.19 83 MET A N 1
ATOM 607 C CA . MET A 1 83 ? 5.992 2.598 15.047 1 95.19 83 MET A CA 1
ATOM 608 C C . MET A 1 83 ? 5.465 3.117 16.375 1 95.19 83 MET A C 1
ATOM 610 O O . MET A 1 83 ? 4.457 3.824 16.422 1 95.19 83 MET A O 1
ATOM 614 N N . LEU A 1 84 ? 6.16 2.752 17.406 1 91.5 84 LEU A N 1
ATOM 615 C CA . LEU A 1 84 ? 5.973 3.35 18.734 1 91.5 84 LEU A CA 1
ATOM 616 C C . LEU A 1 84 ? 7.035 4.41 19 1 91.5 84 LEU A C 1
ATOM 618 O O . LEU A 1 84 ? 7.93 4.203 19.828 1 91.5 84 LEU A O 1
ATOM 622 N N . CYS A 1 85 ? 6.871 5.527 18.359 1 88.19 85 CYS A N 1
ATOM 623 C CA . CYS A 1 85 ? 7.938 6.512 18.5 1 88.19 85 CYS A CA 1
ATOM 624 C C . CYS A 1 85 ? 7.379 7.93 18.453 1 88.19 85 CYS A C 1
ATOM 626 O O . CYS A 1 85 ? 6.285 8.156 17.938 1 88.19 85 CYS A O 1
ATOM 628 N N . ARG A 1 86 ? 8.148 8.883 18.906 1 91.56 86 ARG A N 1
ATOM 629 C CA . ARG A 1 86 ? 7.762 10.281 19.047 1 91.56 86 ARG A CA 1
ATOM 630 C C . ARG A 1 86 ? 7.793 11 17.688 1 91.56 86 ARG A C 1
ATOM 632 O O . ARG A 1 86 ? 6.996 11.906 17.438 1 91.56 86 ARG A O 1
ATOM 639 N N . HIS A 1 87 ? 8.734 10.594 16.875 1 96 87 HIS A N 1
ATOM 640 C CA . HIS A 1 87 ? 8.93 11.242 15.586 1 96 87 HIS A CA 1
ATOM 641 C C . HIS A 1 87 ? 8.977 10.227 14.461 1 96 87 HIS A C 1
ATOM 643 O O . HIS A 1 87 ? 10.039 9.977 13.883 1 96 87 HIS A O 1
ATOM 649 N N . PRO A 1 88 ? 7.809 9.766 13.992 1 97.19 88 PRO A N 1
ATOM 650 C CA . PRO A 1 88 ? 7.746 8.68 13.016 1 97.19 88 PRO A CA 1
ATOM 651 C C . PRO A 1 88 ? 8.406 9.047 11.688 1 97.19 88 PRO A C 1
ATOM 653 O O . PRO A 1 88 ? 9.055 8.203 11.062 1 97.19 88 PRO A O 1
ATOM 656 N N . ILE A 1 89 ? 8.258 10.234 11.188 1 98.62 89 ILE A N 1
ATOM 657 C CA . ILE A 1 89 ? 8.859 10.617 9.914 1 98.62 89 ILE A CA 1
ATOM 658 C C . ILE A 1 89 ? 10.383 10.578 10.023 1 98.62 89 ILE A C 1
ATOM 660 O O . ILE A 1 89 ? 11.055 9.977 9.18 1 98.62 89 ILE A O 1
ATOM 664 N N . LEU A 1 90 ? 10.883 11.164 11.086 1 97.56 90 LEU A N 1
ATOM 665 C CA . LEU A 1 90 ? 12.328 11.141 11.305 1 97.56 90 LEU A CA 1
ATOM 666 C C . LEU A 1 90 ? 12.836 9.703 11.391 1 97.56 90 LEU A C 1
ATOM 668 O O . LEU A 1 90 ? 13.867 9.375 10.797 1 97.56 90 LEU A O 1
ATOM 672 N N . GLU A 1 91 ? 12.148 8.922 12.148 1 96.56 91 GLU A N 1
ATOM 673 C CA . GLU A 1 91 ? 12.547 7.531 12.328 1 96.56 91 GLU A CA 1
ATOM 674 C C . GLU A 1 91 ? 12.508 6.77 11.008 1 96.56 91 GLU A C 1
ATOM 676 O O . GLU A 1 91 ? 13.383 5.941 10.734 1 96.56 91 GLU A O 1
ATOM 681 N N . THR A 1 92 ? 11.539 7.008 10.188 1 98.06 92 THR A N 1
ATOM 682 C CA . THR A 1 92 ? 11.438 6.359 8.883 1 98.06 92 THR A CA 1
ATOM 683 C C . THR A 1 92 ? 12.641 6.707 8.016 1 98.06 92 THR A C 1
ATOM 685 O O . THR A 1 92 ? 13.266 5.824 7.422 1 98.06 92 THR A O 1
ATOM 688 N N . PHE A 1 93 ? 13 8 7.953 1 98 93 PHE A N 1
ATOM 689 C CA . PHE A 1 93 ? 14.18 8.414 7.195 1 98 93 PHE A CA 1
ATOM 690 C C . PHE A 1 93 ? 15.43 7.742 7.746 1 98 93 PHE A C 1
ATOM 692 O O . PHE A 1 93 ? 16.281 7.273 6.98 1 98 93 PHE A O 1
ATOM 699 N N . ARG A 1 94 ? 15.531 7.688 9.031 1 96.56 94 ARG A N 1
ATOM 700 C CA . ARG A 1 94 ? 16.703 7.082 9.656 1 96.56 94 ARG A CA 1
ATOM 701 C C . ARG A 1 94 ? 16.828 5.609 9.273 1 96.56 94 ARG A C 1
ATOM 703 O O . ARG A 1 94 ? 17.922 5.148 8.93 1 96.56 94 ARG A O 1
ATOM 710 N N . VAL A 1 95 ? 15.766 4.875 9.359 1 96.81 95 VAL A N 1
ATOM 711 C CA . VAL A 1 95 ? 15.742 3.451 9.031 1 96.81 95 VAL A CA 1
ATOM 712 C C . VAL A 1 95 ? 16.219 3.244 7.598 1 96.81 95 VAL A C 1
ATOM 714 O O . VAL A 1 95 ? 17.109 2.436 7.348 1 96.81 95 VAL A O 1
ATOM 717 N N . PHE A 1 96 ? 15.711 3.979 6.699 1 97.44 96 PHE A N 1
ATOM 718 C CA . PHE A 1 96 ? 16.016 3.748 5.289 1 97.44 96 PHE A CA 1
ATOM 719 C C . PHE A 1 96 ? 17.406 4.262 4.945 1 97.44 96 PHE A C 1
ATOM 721 O O . PHE A 1 96 ? 18.062 3.73 4.043 1 97.44 96 PHE A O 1
ATOM 728 N N . GLU A 1 97 ? 17.844 5.34 5.605 1 95.75 97 GLU A N 1
ATOM 729 C CA . GLU A 1 97 ? 19.234 5.746 5.434 1 95.75 97 GLU A CA 1
ATOM 730 C C . GLU A 1 97 ? 20.188 4.629 5.848 1 95.75 97 GLU A C 1
ATOM 732 O O . GLU A 1 97 ? 21.156 4.34 5.145 1 95.75 97 GLU A O 1
ATOM 737 N N . HIS A 1 98 ? 19.906 4.023 6.93 1 94.62 98 HIS A N 1
ATOM 738 C CA . HIS A 1 98 ? 20.703 2.895 7.391 1 94.62 98 HIS A CA 1
ATOM 739 C C . HIS A 1 98 ? 20.672 1.747 6.387 1 94.62 98 HIS A C 1
ATOM 741 O O . HIS A 1 98 ? 21.719 1.191 6.035 1 94.62 98 HIS A O 1
ATOM 747 N N . LEU A 1 99 ? 19.547 1.432 5.922 1 94.38 99 LEU A N 1
ATOM 748 C CA . LEU A 1 99 ? 19.375 0.297 5.02 1 94.38 99 LEU A CA 1
ATOM 749 C C . LEU A 1 99 ? 20.078 0.541 3.693 1 94.38 99 LEU A C 1
ATOM 751 O O . LEU A 1 99 ? 20.625 -0.39 3.098 1 94.38 99 LEU A O 1
ATOM 755 N N . ARG A 1 100 ? 20 1.732 3.217 1 93.69 100 ARG A N 1
ATOM 756 C CA . ARG A 1 100 ? 20.703 2.043 1.975 1 93.69 100 ARG A CA 1
ATOM 757 C C . ARG A 1 100 ? 22.203 1.777 2.105 1 93.69 100 ARG A C 1
ATOM 759 O O . ARG A 1 100 ? 22.828 1.286 1.169 1 93.69 100 ARG A O 1
ATOM 766 N N . GLY A 1 101 ? 22.75 2.094 3.26 1 91.12 101 GLY A N 1
ATOM 767 C CA . GLY A 1 101 ? 24.156 1.768 3.51 1 91.12 101 GLY A CA 1
ATOM 768 C C . GLY A 1 101 ? 24.422 0.276 3.51 1 91.12 101 GLY A C 1
ATOM 769 O O . GLY A 1 101 ? 25.375 -0.185 2.885 1 91.12 101 GLY A O 1
ATOM 770 N N . VAL A 1 102 ? 23.562 -0.448 4.117 1 88.25 102 VAL A N 1
ATOM 771 C CA . VAL A 1 102 ? 23.719 -1.891 4.258 1 88.25 102 VAL A CA 1
ATOM 772 C C . VAL A 1 102 ? 23.531 -2.568 2.902 1 88.25 102 VAL A C 1
ATOM 774 O O . VAL A 1 102 ? 24.312 -3.445 2.527 1 88.25 102 VAL A O 1
ATOM 777 N N . TYR A 1 103 ? 22.547 -2.176 2.145 1 90.56 103 TYR A N 1
ATOM 778 C CA . TYR A 1 103 ? 22.203 -2.824 0.886 1 90.56 103 TYR A CA 1
ATOM 779 C C . TYR A 1 103 ? 23.141 -2.4 -0.23 1 90.56 103 TYR A C 1
ATOM 781 O O . TYR A 1 103 ? 23.219 -3.059 -1.27 1 90.56 103 TYR A O 1
ATOM 789 N N . ALA A 1 104 ? 23.797 -1.297 -0.035 1 87.38 104 ALA A N 1
ATOM 790 C CA . ALA A 1 104 ? 24.797 -0.88 -1.016 1 87.38 104 ALA A CA 1
ATOM 791 C C . ALA A 1 104 ? 25.891 -1.937 -1.169 1 87.38 104 ALA A C 1
ATOM 793 O O . ALA A 1 104 ? 26.469 -2.09 -2.248 1 87.38 104 ALA A O 1
ATOM 794 N N . SER A 1 105 ? 26.125 -2.672 -0.171 1 83 105 SER A N 1
ATOM 795 C CA . SER A 1 105 ? 27.172 -3.688 -0.165 1 83 105 SER A CA 1
ATOM 796 C C . SER A 1 105 ? 26.609 -5.059 -0.536 1 83 105 SER A C 1
ATOM 798 O O . SER A 1 105 ? 27.344 -6.051 -0.538 1 83 105 SER A O 1
ATOM 800 N N . GLU A 1 106 ? 25.281 -5.082 -0.832 1 80.38 106 GLU A N 1
ATOM 801 C CA . GLU A 1 106 ? 24.594 -6.332 -1.168 1 80.38 106 GLU A CA 1
ATOM 802 C C . GLU A 1 106 ? 23.844 -6.211 -2.484 1 80.38 106 GLU A C 1
ATOM 804 O O . GLU A 1 106 ? 22.609 -6.246 -2.5 1 80.38 106 GLU A O 1
ATOM 809 N N . PRO A 1 107 ? 24.516 -6.262 -3.564 1 73.5 107 PRO A N 1
ATOM 810 C CA . PRO A 1 107 ? 23.891 -5.977 -4.852 1 73.5 107 PRO A CA 1
ATOM 811 C C . PRO A 1 107 ? 22.844 -7.023 -5.242 1 73.5 107 PRO A C 1
ATOM 813 O O . PRO A 1 107 ? 21.969 -6.754 -6.074 1 73.5 107 PRO A O 1
ATOM 816 N N . ASP A 1 108 ? 22.891 -8.117 -4.613 1 76.38 108 ASP A N 1
ATOM 817 C CA . ASP A 1 108 ? 21.984 -9.203 -4.988 1 76.38 108 ASP A CA 1
ATOM 818 C C . ASP A 1 108 ? 20.672 -9.117 -4.23 1 76.38 108 ASP A C 1
ATOM 820 O O . ASP A 1 108 ? 19.719 -9.844 -4.527 1 76.38 108 ASP A O 1
ATOM 824 N N . LEU A 1 109 ? 20.672 -8.242 -3.283 1 82.75 109 LEU A N 1
ATOM 825 C CA . LEU A 1 109 ? 19.453 -8.078 -2.494 1 82.75 109 LEU A CA 1
ATOM 826 C C . LEU A 1 109 ? 18.703 -6.805 -2.895 1 82.75 109 LEU A C 1
ATOM 828 O O . LEU A 1 109 ? 19.328 -5.805 -3.26 1 82.75 109 LEU A O 1
ATOM 832 N N . THR A 1 110 ? 17.438 -6.934 -2.848 1 86.81 110 THR A N 1
ATOM 833 C CA . THR A 1 110 ? 16.609 -5.789 -3.193 1 86.81 110 THR A CA 1
ATOM 834 C C . THR A 1 110 ? 16.234 -4.992 -1.943 1 86.81 110 THR A C 1
ATOM 836 O O . THR A 1 110 ? 15.742 -5.559 -0.963 1 86.81 110 THR A O 1
ATOM 839 N N . LEU A 1 111 ? 16.562 -3.723 -1.988 1 92.94 111 LEU A N 1
ATOM 840 C CA . LEU A 1 111 ? 16.172 -2.84 -0.893 1 92.94 111 LEU A CA 1
ATOM 841 C C . LEU A 1 111 ? 14.664 -2.805 -0.727 1 92.94 111 LEU A C 1
ATOM 843 O O . LEU A 1 111 ? 13.938 -2.531 -1.684 1 92.94 111 LEU A O 1
ATOM 847 N N . PRO A 1 112 ? 14.211 -3.084 0.504 1 95.75 112 PRO A N 1
ATOM 848 C CA . PRO A 1 112 ? 12.758 -3.051 0.711 1 95.75 112 PRO A CA 1
ATOM 849 C C . PRO A 1 112 ? 12.188 -1.638 0.637 1 95.75 112 PRO A C 1
ATOM 851 O O . PRO A 1 112 ? 12.914 -0.661 0.83 1 95.75 112 PRO A O 1
ATOM 854 N N . VAL A 1 113 ? 10.852 -1.561 0.388 1 96.81 113 VAL A N 1
ATOM 855 C CA . VAL A 1 113 ? 10.18 -0.264 0.317 1 96.81 113 VAL A CA 1
ATOM 856 C C . VAL A 1 113 ? 9.266 -0.086 1.524 1 96.81 113 VAL A C 1
ATOM 858 O O . VAL A 1 113 ? 8.977 1.041 1.931 1 96.81 113 VAL A O 1
ATOM 861 N N . MET A 1 114 ? 8.773 -1.136 2.078 1 98.38 114 MET A N 1
ATOM 862 C CA . MET A 1 114 ? 7.844 -1.088 3.201 1 98.38 114 MET A CA 1
ATOM 863 C C . MET A 1 114 ? 8.242 -2.082 4.285 1 98.38 114 MET A C 1
ATOM 865 O O . MET A 1 114 ? 8.547 -3.238 3.99 1 98.38 114 MET A O 1
ATOM 869 N N . LEU A 1 115 ? 8.219 -1.595 5.535 1 98 115 LEU A N 1
ATOM 870 C CA . LEU A 1 115 ? 8.711 -2.398 6.648 1 98 115 LEU A CA 1
ATOM 871 C C . LEU A 1 115 ? 7.809 -2.252 7.867 1 98 115 LEU A C 1
ATOM 873 O O . LEU A 1 115 ? 7.27 -1.172 8.117 1 98 115 LEU A O 1
ATOM 877 N N . THR A 1 116 ? 7.699 -3.326 8.617 1 97.06 116 THR A N 1
ATOM 878 C CA . THR A 1 116 ? 7.059 -3.27 9.93 1 97.06 116 THR A CA 1
ATOM 879 C C . THR A 1 116 ? 8.086 -3 11.023 1 97.06 116 THR A C 1
ATOM 881 O O . THR A 1 116 ? 9 -3.799 11.234 1 97.06 116 THR A O 1
ATOM 884 N N . TYR A 1 117 ? 7.891 -1.996 11.758 1 96.19 117 TYR A N 1
ATOM 885 C CA . TYR A 1 117 ? 8.891 -1.456 12.672 1 96.19 117 TYR A CA 1
ATOM 886 C C . TYR A 1 117 ? 9.258 -2.475 13.742 1 96.19 117 TYR A C 1
ATOM 888 O O . TYR A 1 117 ? 10.438 -2.748 13.977 1 96.19 117 TYR A O 1
ATOM 896 N N . PRO A 1 118 ? 8.242 -3.121 14.398 1 92.44 118 PRO A N 1
ATOM 897 C CA . PRO A 1 118 ? 8.617 -4.031 15.484 1 92.44 118 PRO A CA 1
ATOM 898 C C . PRO A 1 118 ? 9.484 -5.195 15.008 1 92.44 118 PRO A C 1
ATOM 900 O O . PRO A 1 118 ? 10.297 -5.719 15.781 1 92.44 118 PRO A O 1
ATOM 903 N N . SER A 1 119 ? 9.359 -5.547 13.797 1 93 119 SER A N 1
ATOM 904 C CA . SER A 1 119 ? 10.078 -6.699 13.258 1 93 119 SER A CA 1
ATOM 905 C C . SER A 1 119 ? 11.555 -6.371 13.031 1 93 119 SER A C 1
ATOM 907 O O . SER A 1 119 ? 12.367 -7.27 12.797 1 93 119 SER A O 1
ATOM 909 N N . LEU A 1 120 ? 11.953 -5.113 13.133 1 92.75 120 LEU A N 1
ATOM 910 C CA . LEU A 1 120 ? 13.297 -4.668 12.789 1 92.75 120 LEU A CA 1
ATOM 911 C C . LEU A 1 120 ? 14.188 -4.641 14.023 1 92.75 120 LEU A C 1
ATOM 913 O O . LEU A 1 120 ? 15.391 -4.375 13.922 1 92.75 120 LEU A O 1
ATOM 917 N N . LYS A 1 121 ? 13.688 -4.777 15.211 1 87.44 121 LYS A N 1
ATOM 918 C CA . LYS A 1 121 ? 14.367 -4.605 16.484 1 87.44 121 LYS A CA 1
ATOM 919 C C . LYS A 1 121 ? 15.68 -5.383 16.516 1 87.44 121 LYS A C 1
ATOM 921 O O . LYS A 1 121 ? 16.688 -4.902 17.062 1 87.44 121 LYS A O 1
ATOM 926 N N . ASP A 1 122 ? 15.805 -6.5 15.945 1 80.88 122 ASP A N 1
ATOM 927 C CA . ASP A 1 122 ? 17.016 -7.316 16.047 1 80.88 122 ASP A CA 1
ATOM 928 C C . ASP A 1 122 ? 17.859 -7.215 14.789 1 80.88 122 ASP A C 1
ATOM 930 O O . ASP A 1 122 ? 18.859 -7.914 14.648 1 80.88 122 ASP A O 1
ATOM 934 N N . VAL A 1 123 ? 17.547 -6.301 13.945 1 83.81 123 VAL A N 1
ATOM 935 C CA . VAL A 1 123 ? 18.234 -6.258 12.656 1 83.81 123 VAL A CA 1
ATOM 936 C C . VAL A 1 123 ? 18.844 -4.871 12.445 1 83.81 123 VAL A C 1
ATOM 938 O O . VAL A 1 123 ? 19.938 -4.746 11.906 1 83.81 123 VAL A O 1
ATOM 941 N N . ILE A 1 124 ? 18.078 -3.863 12.875 1 87 124 ILE A N 1
ATOM 942 C CA . ILE A 1 124 ? 18.531 -2.488 12.703 1 87 124 ILE A CA 1
ATOM 943 C C . ILE A 1 124 ? 18.828 -1.87 14.07 1 87 124 ILE A C 1
ATOM 945 O O . ILE A 1 124 ? 17.969 -1.873 14.953 1 87 124 ILE A O 1
ATOM 949 N N . PRO A 1 125 ? 20.016 -1.366 14.227 1 87.06 125 PRO A N 1
ATOM 950 C CA . PRO A 1 125 ? 20.344 -0.726 15.508 1 87.06 125 PRO A CA 1
ATOM 951 C C . PRO A 1 125 ? 19.438 0.463 15.82 1 87.06 125 PRO A C 1
ATOM 953 O O . PRO A 1 125 ? 19.047 1.208 14.922 1 87.06 125 PRO A O 1
ATOM 956 N N . GLY A 1 126 ? 19.094 0.585 17.078 1 84.69 126 GLY A N 1
ATOM 957 C CA . GLY A 1 126 ? 18.375 1.766 17.516 1 84.69 126 GLY A CA 1
ATOM 958 C C . GLY A 1 126 ? 16.859 1.585 17.484 1 84.69 126 GLY A C 1
ATOM 959 O O . GLY A 1 126 ? 16.125 2.465 17.922 1 84.69 126 GLY A O 1
ATOM 960 N N . ILE A 1 127 ? 16.5 0.467 16.875 1 83.75 127 ILE A N 1
ATOM 961 C CA . ILE A 1 127 ? 15.07 0.201 16.859 1 83.75 127 ILE A CA 1
ATOM 962 C C . ILE A 1 127 ? 14.602 -0.153 18.266 1 83.75 127 ILE A C 1
ATOM 964 O O . ILE A 1 127 ? 15.086 -1.114 18.875 1 83.75 127 ILE A O 1
ATOM 968 N N . HIS A 1 128 ? 13.992 0.719 18.922 1 72.5 128 HIS A N 1
ATOM 969 C CA . HIS A 1 128 ? 13.438 0.441 20.234 1 72.5 128 HIS A CA 1
ATOM 970 C C . HIS A 1 128 ? 12.023 0.989 20.375 1 72.5 128 HIS A C 1
ATOM 972 O O . HIS A 1 128 ? 11.672 1.977 19.719 1 72.5 128 HIS A O 1
ATOM 978 N N . GLU A 1 129 ? 11.273 0.137 20.922 1 65.25 129 GLU A N 1
ATOM 979 C CA . GLU A 1 129 ? 9.953 0.632 21.281 1 65.25 129 GLU A CA 1
ATOM 980 C C . GLU A 1 129 ? 10.016 1.542 22.516 1 65.25 129 GLU A C 1
ATOM 982 O O . GLU A 1 129 ? 10.609 1.183 23.531 1 65.25 129 GLU A O 1
ATOM 987 N N . HIS A 1 130 ? 9.703 2.807 22.141 1 66.75 130 HIS A N 1
ATOM 988 C CA . HIS A 1 130 ? 9.734 3.773 23.219 1 66.75 130 HIS A CA 1
ATOM 989 C C . HIS A 1 130 ? 8.75 3.391 24.328 1 66.75 130 HIS A C 1
ATOM 991 O O . HIS A 1 130 ? 7.859 2.566 24.109 1 66.75 130 HIS A O 1
ATOM 997 N N . ASP A 1 131 ? 9.062 3.971 25.422 1 72.56 131 ASP A N 1
ATOM 998 C CA . ASP A 1 131 ? 8.133 3.826 26.547 1 72.56 131 ASP A CA 1
ATOM 999 C C . ASP A 1 131 ? 6.824 4.559 26.266 1 72.56 131 ASP A C 1
ATOM 1001 O O . ASP A 1 131 ? 6.824 5.754 25.969 1 72.56 131 ASP A O 1
ATOM 1005 N N . ASP A 1 132 ? 5.816 3.902 26.359 1 71.06 132 ASP A N 1
ATOM 1006 C CA . ASP A 1 132 ? 4.469 4.406 26.109 1 71.06 132 ASP A CA 1
ATOM 1007 C C . ASP A 1 132 ? 4.207 5.68 26.906 1 71.06 132 ASP A C 1
ATOM 1009 O O . ASP A 1 132 ? 3.574 6.613 26.406 1 71.06 132 ASP A O 1
ATOM 1013 N N . ALA A 1 133 ? 4.695 5.75 28.016 1 74.56 133 ALA A N 1
ATOM 1014 C CA . ALA A 1 133 ? 4.402 6.852 28.938 1 74.56 133 ALA A CA 1
ATOM 1015 C C . ALA A 1 133 ? 4.938 8.172 28.391 1 74.56 133 ALA A C 1
ATOM 1017 O O . ALA A 1 133 ? 4.363 9.234 28.641 1 74.56 133 ALA A O 1
ATOM 1018 N N . GLU A 1 134 ? 5.879 8.055 27.609 1 82.75 134 GLU A N 1
ATOM 1019 C CA . GLU A 1 134 ? 6.484 9.266 27.062 1 82.75 134 GLU A CA 1
ATOM 1020 C C . GLU A 1 134 ? 5.836 9.672 25.75 1 82.75 134 GLU A C 1
ATOM 1022 O O . GLU A 1 134 ? 6.012 10.797 25.281 1 82.75 134 GLU A O 1
ATOM 1027 N N . LEU A 1 135 ? 5.047 8.828 25.281 1 89.25 135 LEU A N 1
ATOM 1028 C CA . LEU A 1 135 ? 4.523 9.039 23.938 1 89.25 135 LEU A CA 1
ATOM 1029 C C . LEU A 1 135 ? 3.045 9.422 23.984 1 89.25 135 LEU A C 1
ATOM 1031 O O . LEU A 1 135 ? 2.508 9.961 23.016 1 89.25 135 LEU A O 1
ATOM 1035 N N . ILE A 1 136 ? 2.436 9.203 25.141 1 93.69 136 ILE A N 1
ATOM 1036 C CA . ILE A 1 136 ? 0.994 9.406 25.25 1 93.69 136 ILE A CA 1
ATOM 1037 C C . ILE A 1 136 ? 0.708 10.789 25.828 1 93.69 136 ILE A C 1
ATOM 1039 O O . ILE A 1 136 ? 1.071 11.078 26.969 1 93.69 136 ILE A O 1
ATOM 1043 N N . SER A 1 137 ? 0.075 11.625 25.078 1 93.5 137 SER A N 1
ATOM 1044 C CA . SER A 1 137 ? -0.305 12.945 25.562 1 93.5 137 SER A CA 1
ATOM 1045 C C . SER A 1 137 ? -1.478 12.867 26.531 1 93.5 137 SER A C 1
ATOM 1047 O O . SER A 1 137 ? -2.27 11.922 26.484 1 93.5 137 SER A O 1
ATOM 1049 N N . PRO A 1 138 ? -1.588 13.867 27.391 1 94 138 PRO A N 1
ATOM 1050 C CA . PRO A 1 138 ? -2.744 13.891 28.281 1 94 138 PRO A CA 1
ATOM 1051 C C . PRO A 1 138 ? -4.074 13.859 27.531 1 94 138 PRO A C 1
ATOM 1053 O O . PRO A 1 138 ? -5.016 13.195 27.969 1 94 138 PRO A O 1
ATOM 1056 N N . LYS A 1 139 ? -4.102 14.531 26.469 1 91.38 139 LYS A N 1
ATOM 1057 C CA . LYS A 1 139 ? -5.316 14.562 25.656 1 91.38 139 LYS A CA 1
ATOM 1058 C C . LYS A 1 139 ? -5.684 13.164 25.172 1 91.38 139 LYS A C 1
ATOM 1060 O O . LYS A 1 139 ? -6.828 12.727 25.312 1 91.38 139 LYS A O 1
ATOM 1065 N N . SER A 1 140 ? -4.742 12.477 24.609 1 92.06 140 SER A N 1
ATOM 1066 C CA . SER A 1 140 ? -4.988 11.141 24.078 1 92.06 140 SER A CA 1
ATOM 1067 C C . SER A 1 140 ? -5.363 10.156 25.188 1 92.06 140 SER A C 1
ATOM 1069 O O . SER A 1 140 ? -6.23 9.305 24.984 1 92.06 140 SER A O 1
ATOM 1071 N N . GLN A 1 141 ? -4.723 10.305 26.297 1 93.06 141 GLN A N 1
ATOM 1072 C CA . GLN A 1 141 ? -5.047 9.461 27.453 1 93.06 141 GLN A CA 1
ATOM 1073 C C . GLN A 1 141 ? -6.48 9.688 27.906 1 93.06 141 GLN A C 1
ATOM 1075 O O . GLN A 1 141 ? -7.207 8.742 28.203 1 93.06 141 GLN A O 1
ATOM 1080 N N . LYS A 1 142 ? -6.816 10.906 28.016 1 92.38 142 LYS A N 1
ATOM 1081 C CA . LYS A 1 142 ? -8.156 11.266 28.453 1 92.38 142 LYS A CA 1
ATOM 1082 C C . LYS A 1 142 ? -9.219 10.672 27.531 1 92.38 142 LYS A C 1
ATOM 1084 O O . LYS A 1 142 ? -10.203 10.094 27.984 1 92.38 142 LYS A O 1
ATOM 1089 N N . VAL A 1 143 ? -9 10.859 26.25 1 89 143 VAL A N 1
ATOM 1090 C CA . VAL A 1 143 ? -9.938 10.312 25.266 1 89 143 VAL A CA 1
ATOM 1091 C C . VAL A 1 143 ? -10.047 8.797 25.438 1 89 143 VAL A C 1
ATOM 1093 O O . VAL A 1 143 ? -11.148 8.242 25.438 1 89 143 VAL A O 1
ATOM 1096 N N . PHE A 1 144 ? -9 8.141 25.625 1 91.5 144 PHE A N 1
ATOM 1097 C CA . PHE A 1 144 ? -8.969 6.691 25.797 1 91.5 144 PHE A CA 1
ATOM 1098 C C . PHE A 1 144 ? -9.742 6.277 27.047 1 91.5 144 PHE A C 1
ATOM 1100 O O . PHE A 1 144 ? -10.586 5.387 26.984 1 91.5 144 PHE A O 1
ATOM 1107 N N . ASP A 1 145 ? -9.461 6.934 28.062 1 92.31 145 ASP A N 1
ATOM 1108 C CA . ASP A 1 145 ? -10.094 6.598 29.328 1 92.31 145 ASP A CA 1
ATOM 1109 C C . ASP A 1 145 ? -11.602 6.805 29.266 1 92.31 145 ASP A C 1
ATOM 1111 O O . ASP A 1 145 ? -12.367 6.039 29.875 1 92.31 145 ASP A O 1
ATOM 1115 N N . MET A 1 146 ? -11.984 7.75 28.594 1 89.62 146 MET A N 1
ATOM 1116 C CA . MET A 1 146 ? -13.398 8.102 28.516 1 89.62 146 MET A CA 1
ATOM 1117 C C . MET A 1 146 ? -14.1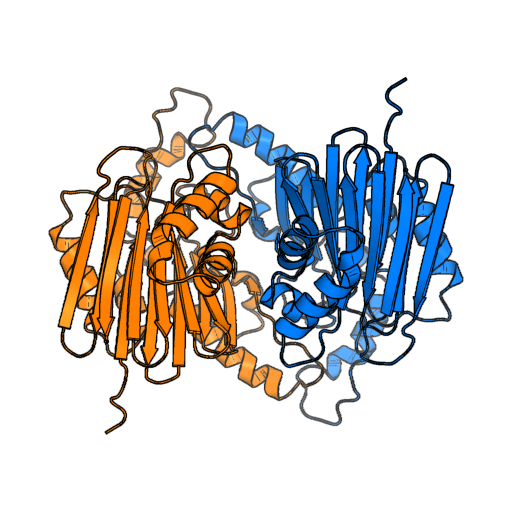64 7.07 27.688 1 89.62 146 MET A C 1
ATOM 1119 O O . MET A 1 146 ? -15.352 6.824 27.953 1 89.62 146 MET A O 1
ATOM 1123 N N . HIS A 1 147 ? -13.43 6.406 26.734 1 86.5 147 HIS A N 1
ATOM 1124 C CA . HIS A 1 147 ? -14.195 5.637 25.75 1 86.5 147 HIS A CA 1
ATOM 1125 C C . HIS A 1 147 ? -13.797 4.164 25.781 1 86.5 147 HIS A C 1
ATOM 1127 O O . HIS A 1 147 ? -14.445 3.33 25.156 1 86.5 147 HIS A O 1
ATOM 1133 N N . LYS A 1 148 ? -12.859 3.734 26.469 1 84.94 148 LYS A N 1
ATOM 1134 C CA . LYS A 1 148 ? -12.328 2.375 26.438 1 84.94 148 LYS A CA 1
ATOM 1135 C C . LYS A 1 148 ? -13.375 1.361 26.875 1 84.94 148 LYS A C 1
ATOM 1137 O O . LYS A 1 148 ? -13.422 0.244 26.344 1 84.94 148 LYS A O 1
ATOM 1142 N N . ASP A 1 149 ? -14.188 1.691 27.75 1 80.81 149 ASP A N 1
ATOM 1143 C CA . ASP A 1 149 ? -15.164 0.749 28.297 1 80.81 149 ASP A CA 1
ATOM 1144 C C . ASP A 1 149 ? -16.359 0.61 27.359 1 80.81 149 ASP A C 1
ATOM 1146 O O . ASP A 1 149 ? -17.203 -0.283 27.547 1 80.81 149 ASP A O 1
ATOM 1150 N N . ARG A 1 150 ? -16.438 1.43 26.406 1 73.81 150 ARG A N 1
ATOM 1151 C CA . ARG A 1 150 ? -17.562 1.407 25.484 1 73.81 150 ARG A CA 1
ATOM 1152 C C . ARG A 1 150 ? -17.219 0.627 24.219 1 73.81 150 ARG A C 1
ATOM 1154 O O . ARG A 1 150 ? -18.125 0.182 23.484 1 73.81 150 ARG A O 1
ATOM 1161 N N . VAL A 1 151 ? -15.992 0.515 23.969 1 69.19 151 VAL A N 1
ATOM 1162 C CA . VAL A 1 151 ? -15.562 -0.084 22.703 1 69.19 151 VAL A CA 1
ATOM 1163 C C . VAL A 1 151 ? -15.625 -1.605 22.812 1 69.19 151 VAL A C 1
ATOM 1165 O O . VAL A 1 151 ? -15.102 -2.189 23.766 1 69.19 151 VAL A O 1
ATOM 1168 N N . PHE A 1 152 ? -16.297 -2.264 21.828 1 63.97 152 PHE A N 1
ATOM 1169 C CA . PHE A 1 152 ? -16.516 -3.699 21.688 1 63.97 152 PHE A CA 1
ATOM 1170 C C . PHE A 1 152 ? -17.297 -4.254 22.875 1 63.97 152 PHE A C 1
ATOM 1172 O O . PHE A 1 152 ? -17.281 -5.457 23.125 1 63.97 152 PHE A O 1
ATOM 1179 N N . GLN A 1 153 ? -17.859 -3.287 23.75 1 65.88 153 GLN A N 1
ATOM 1180 C CA . GLN A 1 153 ? -18.797 -3.697 24.781 1 65.88 153 GLN A CA 1
ATOM 1181 C C . GLN A 1 153 ? -20.234 -3.414 24.344 1 65.88 153 GLN A C 1
ATOM 1183 O O . GLN A 1 153 ? -20.484 -2.527 23.516 1 65.88 153 GLN A O 1
ATOM 1188 N N . SER A 1 154 ? -21.359 -4.301 24.391 1 52.81 154 SER A N 1
ATOM 1189 C CA . SER A 1 154 ? -22.75 -4.426 23.969 1 52.81 154 SER A CA 1
ATOM 1190 C C . SER A 1 154 ? -23.453 -3.076 24.016 1 52.81 154 SER A C 1
ATOM 1192 O O . SER A 1 154 ? -24.578 -2.945 23.516 1 52.81 154 SER A O 1
ATOM 1194 N N . LYS A 1 155 ? -23.672 -2.285 25.234 1 46.56 155 LYS A N 1
ATOM 1195 C CA . LYS A 1 155 ? -24.891 -1.499 25.422 1 46.56 155 LYS A CA 1
ATOM 1196 C C . LYS A 1 155 ? -24.875 -0.245 24.562 1 46.56 155 LYS A C 1
ATOM 1198 O O . LYS A 1 155 ? -23.969 -0.054 23.75 1 46.56 155 LYS A O 1
ATOM 1203 N N . GLU A 1 156 ? -25.359 1.074 25.266 1 42.41 156 GLU A N 1
ATOM 1204 C CA . GLU A 1 156 ? -25.875 2.357 24.797 1 42.41 156 GLU A CA 1
ATOM 1205 C C . GLU A 1 156 ? -24.781 3.203 24.188 1 42.41 156 GLU A C 1
ATOM 1207 O O . GLU A 1 156 ? -23.875 3.664 24.875 1 42.41 156 GLU A O 1
ATOM 1212 N N . ILE A 1 157 ? -24.25 2.895 23.125 1 42.88 157 ILE A N 1
ATOM 1213 C CA . ILE A 1 157 ? -22.984 3.34 22.531 1 42.88 157 ILE A CA 1
ATOM 1214 C C . ILE A 1 157 ? -23.094 4.816 22.141 1 42.88 157 ILE A C 1
ATOM 1216 O O . ILE A 1 157 ? -23.891 5.188 21.281 1 42.88 157 ILE A O 1
ATOM 1220 N N . GLU A 1 158 ? -22.922 5.68 23.094 1 46.25 158 GLU A N 1
ATOM 1221 C CA . GLU A 1 158 ? -22.641 7.047 22.656 1 46.25 158 GLU A CA 1
ATOM 1222 C C . GLU A 1 158 ? -21.594 7.074 21.547 1 46.25 158 GLU A C 1
ATOM 1224 O O . GLU A 1 158 ? -20.672 6.25 21.547 1 46.25 158 GLU A O 1
ATOM 1229 N N . GLN A 1 159 ? -21.891 7.738 20.453 1 50.69 159 GLN A N 1
ATOM 1230 C CA . GLN A 1 159 ? -21.094 7.93 19.234 1 50.69 159 GLN A CA 1
ATOM 1231 C C . GLN A 1 159 ? -19.672 8.344 19.578 1 50.69 159 GLN A C 1
ATOM 1233 O O . GLN A 1 159 ? -19.453 9.211 20.422 1 50.69 159 GLN A O 1
ATOM 1238 N N . LEU A 1 160 ? -18.75 7.461 19.516 1 55.25 160 LEU A N 1
ATOM 1239 C CA . LEU A 1 160 ? -17.359 7.863 19.594 1 55.25 160 LEU A CA 1
ATOM 1240 C C . LEU A 1 160 ? -17.109 9.117 18.781 1 55.25 160 LEU A C 1
ATOM 1242 O O . LEU A 1 160 ? -17.578 9.234 17.641 1 55.25 160 LEU A O 1
ATOM 1246 N N . PRO A 1 161 ? -16.875 10.164 19.469 1 49 161 PRO A N 1
ATOM 1247 C CA . PRO A 1 161 ? -16.578 11.328 18.625 1 49 161 PRO A CA 1
ATOM 1248 C C . PRO A 1 161 ? -15.727 10.977 17.406 1 49 161 PRO A C 1
ATOM 1250 O O . PRO A 1 161 ? -14.898 10.062 17.469 1 49 161 PRO A O 1
ATOM 1253 N N . HIS A 1 162 ? -16.406 10.969 16.328 1 48.75 162 HIS A N 1
ATOM 1254 C CA . HIS A 1 162 ? -15.609 10.812 15.117 1 48.75 162 HIS A CA 1
ATOM 1255 C C . HIS A 1 162 ? -14.195 11.336 15.312 1 48.75 162 HIS A C 1
ATOM 1257 O O . HIS A 1 162 ? -13.961 12.547 15.227 1 48.75 162 HIS A O 1
ATOM 1263 N N . GLY A 1 163 ? -13.547 10.844 16.359 1 49.75 163 GLY A N 1
ATOM 1264 C CA . GLY A 1 163 ? -12.172 11.281 16.531 1 49.75 163 GLY A CA 1
ATOM 1265 C C . GLY A 1 163 ? -11.414 11.43 15.227 1 49.75 163 GLY A C 1
ATOM 1266 O O . GLY A 1 163 ? -11.664 10.688 14.273 1 49.75 163 GLY A O 1
ATOM 1267 N N . ILE A 1 164 ? -11.047 12.625 14.883 1 50.03 164 ILE A N 1
ATOM 1268 C CA . ILE A 1 164 ? -10.336 13.203 13.75 1 50.03 164 ILE A CA 1
ATOM 1269 C C . ILE A 1 164 ? -9.156 12.312 13.367 1 50.03 164 ILE A C 1
ATOM 1271 O O . ILE A 1 164 ? -8.242 12.102 14.172 1 50.03 164 ILE A O 1
ATOM 1275 N N . SER A 1 165 ? -9.289 11.312 12.516 1 58.91 165 SER A N 1
ATOM 1276 C CA . SER A 1 165 ? -8.203 10.578 11.883 1 58.91 165 SER A CA 1
ATOM 1277 C C . SER A 1 165 ? -7.328 11.5 11.039 1 58.91 165 SER A C 1
ATOM 1279 O O . SER A 1 165 ? -7.676 11.828 9.906 1 58.91 165 SER A O 1
ATOM 1281 N N . ASP A 1 166 ? -6.406 12.32 11.75 1 80.38 166 ASP A N 1
ATOM 1282 C CA . ASP A 1 166 ? -5.707 13.359 11 1 80.38 166 ASP A CA 1
ATOM 1283 C C . ASP A 1 166 ? -4.293 12.906 10.641 1 80.38 166 ASP A C 1
ATOM 1285 O O . ASP A 1 166 ? -3.422 12.82 11.508 1 80.38 166 ASP A O 1
ATOM 1289 N N . THR A 1 167 ? -4.176 12.438 9.367 1 90.12 167 THR A N 1
ATOM 1290 C CA . THR A 1 167 ? -2.854 12.227 8.789 1 90.12 167 THR A CA 1
ATOM 1291 C C . THR A 1 167 ? -2.178 13.562 8.492 1 90.12 167 THR A C 1
ATOM 1293 O O . THR A 1 167 ? -2.816 14.492 7.988 1 90.12 167 THR A O 1
ATOM 1296 N N . VAL A 1 168 ? -0.945 13.734 9 1 98.31 168 VAL A N 1
ATOM 1297 C CA . VAL A 1 168 ? -0.224 14.961 8.664 1 98.31 168 VAL A CA 1
ATOM 1298 C C . VAL A 1 168 ? 0.587 14.75 7.391 1 98.31 168 VAL A C 1
ATOM 1300 O O . VAL A 1 168 ? 0.884 13.609 7.016 1 98.31 168 VAL A O 1
ATOM 1303 N N . GLY A 1 169 ? 0.938 15.812 6.723 1 98.69 169 GLY A N 1
ATOM 1304 C CA . GLY A 1 169 ? 1.721 15.727 5.5 1 98.69 169 GLY A CA 1
ATOM 1305 C C . GLY A 1 169 ? 2.588 16.953 5.262 1 98.69 169 GLY A C 1
ATOM 1306 O O . GLY A 1 169 ? 2.232 18.062 5.664 1 98.69 169 GLY A O 1
ATOM 1307 N N . LEU A 1 170 ? 3.688 16.734 4.613 1 98.88 170 LEU A N 1
ATOM 1308 C CA . LEU A 1 170 ? 4.629 17.781 4.266 1 98.88 170 LEU A CA 1
ATOM 1309 C C . LEU A 1 170 ? 5.156 17.609 2.846 1 98.88 170 LEU A C 1
ATOM 1311 O O . LEU A 1 170 ? 5.422 16.484 2.418 1 98.88 170 LEU A O 1
ATOM 1315 N N . ILE A 1 171 ? 5.352 18.656 2.158 1 98.69 171 ILE A N 1
ATOM 1316 C CA . ILE A 1 171 ? 6.055 18.734 0.882 1 98.69 171 ILE A CA 1
ATOM 1317 C C . ILE A 1 171 ? 7.141 19.812 0.955 1 98.69 171 ILE A C 1
ATOM 1319 O O . ILE A 1 171 ? 6.887 20.938 1.397 1 98.69 171 ILE A O 1
ATOM 1323 N N . HIS A 1 172 ? 8.266 19.5 0.587 1 97.69 172 HIS A N 1
ATOM 1324 C CA . HIS A 1 172 ? 9.359 20.469 0.473 1 97.69 172 HIS A CA 1
ATOM 1325 C C . HIS A 1 172 ? 10 20.406 -0.911 1 97.69 172 HIS A C 1
ATOM 1327 O O . HIS A 1 172 ? 10.539 19.375 -1.308 1 97.69 172 HIS A O 1
ATOM 1333 N N . ILE A 1 173 ? 9.859 21.438 -1.627 1 95.75 173 ILE A N 1
ATOM 1334 C CA . ILE A 1 173 ? 10.5 21.578 -2.932 1 95.75 173 ILE A CA 1
ATOM 1335 C C . ILE A 1 173 ? 11.711 22.5 -2.822 1 95.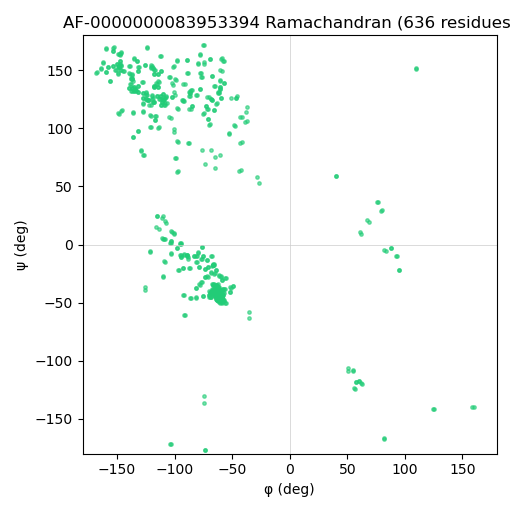75 173 ILE A C 1
ATOM 1337 O O . ILE A 1 173 ? 11.562 23.703 -2.557 1 95.75 173 ILE A O 1
ATOM 1341 N N . GLN A 1 174 ? 12.844 21.922 -2.932 1 91.81 174 GLN A N 1
ATOM 1342 C CA . GLN A 1 174 ? 14.102 22.672 -2.941 1 91.81 174 GLN A CA 1
ATOM 1343 C C . GLN A 1 174 ? 14.828 22.5 -4.27 1 91.81 174 GLN A C 1
ATOM 1345 O O . GLN A 1 174 ? 15.461 21.469 -4.508 1 91.81 174 GLN A O 1
ATOM 1350 N N . ASP A 1 175 ? 14.828 23.516 -5.055 1 87.56 175 ASP A N 1
ATOM 1351 C CA . ASP A 1 175 ? 15.398 23.453 -6.398 1 87.56 175 ASP A CA 1
ATOM 1352 C C . ASP A 1 175 ? 14.781 22.312 -7.203 1 87.56 175 ASP A C 1
ATOM 1354 O O . ASP A 1 175 ? 13.578 22.312 -7.473 1 87.56 175 ASP A O 1
ATOM 1358 N N . GLU A 1 176 ? 15.531 21.281 -7.441 1 86.81 176 GLU A N 1
ATOM 1359 C CA . GLU A 1 176 ? 15.047 20.219 -8.312 1 86.81 176 GLU A CA 1
ATOM 1360 C C . GLU A 1 176 ? 14.586 19 -7.504 1 86.81 176 GLU A C 1
ATOM 1362 O O . GLU A 1 176 ? 14.125 18.016 -8.07 1 86.81 176 GLU A O 1
ATOM 1367 N N . THR A 1 177 ? 14.664 19.172 -6.266 1 92.44 177 THR A N 1
ATOM 1368 C CA . THR A 1 177 ? 14.336 18.016 -5.434 1 92.44 177 THR A CA 1
ATOM 1369 C C . THR A 1 177 ? 13.008 18.234 -4.711 1 92.44 177 THR A C 1
ATOM 1371 O O . THR A 1 177 ? 12.797 19.266 -4.078 1 92.44 177 THR A O 1
ATOM 1374 N N . THR A 1 178 ? 12.141 17.344 -4.898 1 96.31 178 THR A N 1
ATOM 1375 C CA . THR A 1 178 ? 10.867 17.344 -4.18 1 96.31 178 THR A CA 1
ATOM 1376 C C . THR A 1 178 ? 10.836 16.203 -3.152 1 96.31 178 THR A C 1
ATOM 1378 O O . THR A 1 178 ? 11.125 15.055 -3.484 1 96.31 178 THR A O 1
ATOM 1381 N N . THR A 1 179 ? 10.555 16.547 -1.922 1 98.44 179 THR A N 1
ATOM 1382 C CA . THR A 1 179 ? 10.43 15.57 -0.846 1 98.44 179 THR A CA 1
ATOM 1383 C C . THR A 1 179 ? 9.031 15.617 -0.237 1 98.44 179 THR A C 1
ATOM 1385 O O . THR A 1 179 ? 8.516 16.703 0.059 1 98.44 179 THR A O 1
ATOM 1388 N N . LEU A 1 180 ? 8.398 14.523 -0.147 1 98.81 180 LEU A N 1
ATOM 1389 C CA . LEU A 1 180 ? 7.129 14.367 0.559 1 98.81 180 LEU A CA 1
ATOM 1390 C C . LEU A 1 180 ? 7.293 13.461 1.778 1 98.81 180 LEU A C 1
ATOM 1392 O O . LEU A 1 180 ? 8.062 12.5 1.745 1 98.81 180 LEU A O 1
ATOM 1396 N N . ALA A 1 181 ? 6.562 13.711 2.832 1 98.88 181 ALA A N 1
ATOM 1397 C CA . ALA A 1 181 ? 6.512 12.867 4.02 1 98.88 181 ALA A CA 1
ATOM 1398 C C . ALA A 1 181 ? 5.141 12.945 4.691 1 98.88 181 ALA A C 1
ATOM 1400 O O . ALA A 1 181 ? 4.465 13.969 4.617 1 98.88 181 ALA A O 1
ATOM 1401 N N . THR A 1 182 ? 4.734 11.883 5.25 1 98.88 182 THR A N 1
ATOM 1402 C CA . THR A 1 182 ? 3.459 11.828 5.957 1 98.88 182 THR A CA 1
ATOM 1403 C C . THR A 1 182 ? 3.539 10.867 7.141 1 98.88 182 THR A C 1
ATOM 1405 O O . THR A 1 182 ? 4.371 9.961 7.156 1 98.88 182 THR A O 1
ATOM 1408 N N . SER A 1 183 ? 2.787 11.117 8.18 1 98.62 183 SER A N 1
ATOM 1409 C CA . SER A 1 183 ? 2.67 10.227 9.328 1 98.62 183 SER A CA 1
ATOM 1410 C C . SER A 1 183 ? 1.296 10.344 9.977 1 98.62 183 SER A C 1
ATOM 1412 O O . SER A 1 183 ? 0.587 11.328 9.773 1 98.62 183 SER A O 1
ATOM 1414 N N . SER A 1 184 ? 0.908 9.336 10.6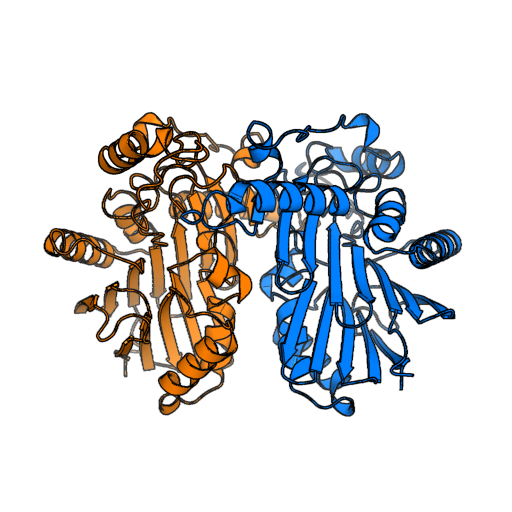33 1 97.88 184 SER A N 1
ATOM 1415 C CA . SER A 1 184 ? -0.409 9.297 11.266 1 97.88 184 SER A CA 1
ATOM 1416 C C . SER A 1 184 ? -0.433 8.312 12.43 1 97.88 184 SER A C 1
ATOM 1418 O O . SER A 1 184 ? 0.179 7.246 12.359 1 97.88 184 SER A O 1
ATOM 1420 N N . GLY A 1 185 ? -1.122 8.734 13.445 1 95.88 185 GLY A N 1
ATOM 1421 C CA . GLY A 1 185 ? -1.395 7.828 14.555 1 95.88 185 GLY A CA 1
ATOM 1422 C C . GLY A 1 185 ? -2.594 6.934 14.312 1 95.88 185 GLY A C 1
ATOM 1423 O O . GLY A 1 185 ? -2.859 6.02 15.094 1 95.88 185 GLY A O 1
ATOM 1424 N N . GLY A 1 186 ? -3.303 7.215 13.297 1 93.88 186 GLY A N 1
ATOM 1425 C CA . GLY A 1 186 ? -4.434 6.379 12.93 1 93.88 186 GLY A CA 1
ATOM 1426 C C . GLY A 1 186 ? -5.691 6.691 13.727 1 93.88 186 GLY A C 1
ATOM 1427 O O . GLY A 1 186 ? -5.75 7.703 14.43 1 93.88 186 GLY A O 1
ATOM 1428 N N . ASN A 1 187 ? -6.66 5.797 13.609 1 91.44 187 ASN A N 1
ATOM 1429 C CA . ASN A 1 187 ? -7.949 5.977 14.266 1 91.44 187 ASN A CA 1
ATOM 1430 C C . ASN A 1 187 ? -7.871 5.66 15.758 1 91.44 187 ASN A C 1
ATOM 1432 O O . ASN A 1 187 ? -7.105 4.785 16.172 1 91.44 187 ASN A O 1
ATOM 1436 N N . SER A 1 188 ? -8.695 6.414 16.469 1 91.06 188 SER A N 1
ATOM 1437 C CA . SER A 1 188 ? -8.852 6.016 17.859 1 91.06 188 SER A CA 1
ATOM 1438 C C . SER A 1 188 ? -9.406 4.598 17.969 1 91.06 188 SER A C 1
ATOM 1440 O O . SER A 1 188 ? -10.312 4.219 17.219 1 91.06 188 SER A O 1
ATOM 1442 N N . PHE A 1 189 ? -8.797 3.844 18.812 1 91.56 189 PHE A N 1
ATOM 1443 C CA . PHE A 1 189 ? -9.242 2.494 19.156 1 91.56 189 PHE A CA 1
ATOM 1444 C C . PHE A 1 189 ? -9.062 1.554 17.969 1 91.56 189 PHE A C 1
ATOM 1446 O O . PHE A 1 189 ? -9.773 0.55 17.859 1 91.56 189 PHE A O 1
ATOM 1453 N N . LYS A 1 190 ? -8.234 1.937 17.062 1 92.81 190 LYS A N 1
ATOM 1454 C CA . LYS A 1 190 ? -7.875 1.004 16 1 92.81 190 LYS A CA 1
ATOM 1455 C C . LYS A 1 190 ? -7.297 -0.287 16.578 1 92.81 190 LYS A C 1
ATOM 1457 O O . LYS A 1 190 ? -6.797 -0.305 17.703 1 92.81 190 LYS A O 1
ATOM 1462 N N . LEU A 1 191 ? -7.367 -1.328 15.789 1 94.44 191 LEU A N 1
ATOM 1463 C CA . LEU A 1 191 ? -6.695 -2.564 16.172 1 94.44 191 LEU A CA 1
ATOM 1464 C C . LEU A 1 191 ? -5.18 -2.393 16.141 1 94.44 191 LEU A C 1
ATOM 1466 O O . LEU A 1 191 ? -4.645 -1.705 15.273 1 94.44 191 LEU A O 1
ATOM 1470 N N . PRO A 1 192 ? -4.543 -3.107 17.125 1 94.38 192 PRO A N 1
ATOM 1471 C CA . PRO A 1 192 ? -3.088 -3.152 16.953 1 94.38 192 PRO A CA 1
ATOM 1472 C C . PRO A 1 192 ? -2.67 -3.738 15.609 1 94.38 192 PRO A C 1
ATOM 1474 O O . PRO A 1 192 ? -3.291 -4.688 15.125 1 94.38 192 PRO A O 1
ATOM 1477 N N . GLY A 1 193 ? -1.675 -3.131 15 1 96.06 193 GLY A N 1
ATOM 1478 C CA . GLY A 1 193 ? -1.173 -3.656 13.734 1 96.06 193 GLY A CA 1
ATOM 1479 C C . GLY A 1 193 ? -1.908 -3.109 12.531 1 96.06 193 GLY A C 1
ATOM 1480 O O . GLY A 1 193 ? -1.575 -3.445 11.391 1 96.06 193 GLY A O 1
ATOM 1481 N N . ARG A 1 194 ? -2.955 -2.268 12.797 1 97.12 194 ARG A N 1
ATOM 1482 C CA . ARG A 1 194 ? -3.615 -1.622 11.664 1 97.12 194 ARG A CA 1
ATOM 1483 C C . ARG A 1 194 ? -2.646 -0.722 10.906 1 97.12 194 ARG A C 1
ATOM 1485 O O . ARG A 1 194 ? -1.908 0.057 11.516 1 97.12 194 ARG A O 1
ATOM 1492 N N . ILE A 1 195 ? -2.594 -0.874 9.602 1 98 195 ILE A N 1
ATOM 1493 C CA . ILE A 1 195 ? -1.806 -0.006 8.734 1 98 195 ILE A CA 1
ATOM 1494 C C . ILE A 1 195 ? -2.721 1.005 8.047 1 98 195 ILE A C 1
ATOM 1496 O O . ILE A 1 195 ? -3.715 0.627 7.422 1 98 195 ILE A O 1
ATOM 1500 N N . GLY A 1 196 ? -2.4 2.277 8.148 1 97.06 196 GLY A N 1
ATOM 1501 C CA . GLY A 1 196 ? -3.219 3.326 7.559 1 97.06 196 GLY A CA 1
ATOM 1502 C C . GLY A 1 196 ? -2.629 3.893 6.281 1 97.06 196 GLY A C 1
ATOM 1503 O O . GLY A 1 196 ? -1.646 3.365 5.758 1 97.06 196 GLY A O 1
ATOM 1504 N N . CYS A 1 197 ? -3.252 4.949 5.824 1 97 197 CYS A N 1
ATOM 1505 C CA . CYS A 1 197 ? -2.885 5.508 4.527 1 97 197 CYS A CA 1
ATOM 1506 C C . CYS A 1 197 ? -1.494 6.133 4.578 1 97 197 CYS A C 1
ATOM 1508 O O . CYS A 1 197 ? -0.799 6.188 3.561 1 97 197 CYS A O 1
ATOM 1510 N N . ALA A 1 198 ? -1.046 6.539 5.777 1 98.25 198 ALA A N 1
ATOM 1511 C CA . ALA A 1 198 ? 0.288 7.121 5.914 1 98.25 198 ALA A CA 1
ATOM 1512 C C . ALA A 1 198 ? 1.369 6.062 5.73 1 98.25 198 ALA A C 1
ATOM 1514 O O . ALA A 1 198 ? 2.537 6.387 5.512 1 98.25 198 ALA A O 1
ATOM 1515 N N . GLY A 1 199 ? 0.979 4.859 5.879 1 97.94 199 GLY A N 1
ATOM 1516 C CA . GLY A 1 199 ? 1.92 3.76 5.727 1 97.94 199 GLY A CA 1
ATOM 1517 C C . GLY A 1 199 ? 1.865 3.111 4.355 1 97.94 199 GLY A C 1
ATOM 1518 O O . GLY A 1 199 ? 2.633 2.191 4.07 1 97.94 199 GLY A O 1
ATOM 1519 N N . MET A 1 200 ? 1.03 3.498 3.514 1 96.38 200 MET A N 1
ATOM 1520 C CA . MET A 1 200 ? 0.869 2.922 2.182 1 96.38 200 MET A CA 1
ATOM 1521 C C . MET A 1 200 ? 1.194 3.949 1.103 1 96.38 200 MET A C 1
ATOM 1523 O O . MET A 1 200 ? 0.405 4.859 0.849 1 96.38 200 MET A O 1
ATOM 1527 N N . LEU A 1 201 ? 2.268 3.709 0.443 1 94.31 201 LEU A N 1
ATOM 1528 C CA . LEU A 1 201 ? 2.666 4.598 -0.645 1 94.31 201 LEU A CA 1
ATOM 1529 C C . LEU A 1 201 ? 1.6 4.633 -1.734 1 94.31 201 LEU A C 1
ATOM 1531 O O . LEU A 1 201 ? 1.046 3.594 -2.102 1 94.31 201 LEU A O 1
ATOM 1535 N N . GLY A 1 202 ? 1.298 5.828 -2.207 1 95.75 202 GLY A N 1
ATOM 1536 C CA . GLY A 1 202 ? 0.257 6.004 -3.207 1 95.75 202 GLY A CA 1
ATOM 1537 C C . GLY A 1 202 ? -1.092 6.355 -2.609 1 95.75 202 GLY A C 1
ATOM 1538 O O . GLY A 1 202 ? -1.97 6.871 -3.305 1 95.75 202 GLY A O 1
ATOM 1539 N N . ALA A 1 203 ? -1.268 6.023 -1.335 1 96.5 203 ALA A N 1
ATOM 1540 C CA . ALA A 1 203 ? -2.51 6.363 -0.648 1 96.5 203 ALA A CA 1
ATOM 1541 C C . ALA A 1 203 ? -2.402 7.723 0.039 1 96.5 203 ALA A C 1
ATOM 1543 O O . ALA A 1 203 ? -3.018 8.695 -0.401 1 96.5 203 ALA A O 1
ATOM 1544 N N . GLY A 1 204 ? -1.499 7.891 0.966 1 97.25 204 GLY A N 1
ATOM 1545 C CA . GLY A 1 204 ? -1.35 9.133 1.709 1 97.25 204 GLY A CA 1
ATOM 1546 C C . GLY A 1 204 ? -0.553 10.18 0.96 1 97.25 204 GLY A C 1
ATOM 1547 O O . GLY A 1 204 ? -0.84 11.375 1.062 1 97.25 204 GLY A O 1
ATOM 1548 N N . ILE A 1 205 ? 0.489 9.727 0.23 1 98.56 205 ILE A N 1
ATOM 1549 C CA . ILE A 1 205 ? 1.3 10.648 -0.561 1 98.56 205 ILE A CA 1
ATOM 1550 C C . ILE A 1 205 ? 1.636 10.016 -1.908 1 98.56 205 ILE A C 1
ATOM 1552 O O . ILE A 1 205 ? 1.708 8.789 -2.021 1 98.56 205 ILE A O 1
ATOM 1556 N N . ALA A 1 206 ? 1.858 10.82 -2.852 1 97.88 206 ALA A N 1
ATOM 1557 C CA . ALA A 1 206 ? 2.291 10.383 -4.176 1 97.88 206 ALA A CA 1
ATOM 1558 C C . ALA A 1 206 ? 2.998 11.508 -4.922 1 97.88 206 ALA A C 1
ATOM 1560 O O . ALA A 1 206 ? 2.754 12.688 -4.652 1 97.88 206 ALA A O 1
ATOM 1561 N N . PHE A 1 207 ? 3.857 11.148 -5.793 1 97.25 207 PHE A N 1
ATOM 1562 C CA . PHE A 1 207 ? 4.629 12.047 -6.641 1 97.25 207 PHE A CA 1
ATOM 1563 C C . PHE A 1 207 ? 4.738 11.5 -8.062 1 97.25 207 PHE A C 1
ATOM 1565 O O . PHE A 1 207 ? 4.918 10.297 -8.25 1 97.25 207 PHE A O 1
ATOM 1572 N N . LYS A 1 208 ? 4.523 12.336 -8.977 1 93.5 208 LYS A N 1
ATOM 1573 C CA . LYS A 1 208 ? 4.691 11.953 -10.375 1 93.5 208 LYS A CA 1
ATOM 1574 C C . LYS A 1 208 ? 5.402 13.047 -11.164 1 93.5 208 LYS A C 1
ATOM 1576 O O . LYS A 1 208 ? 5.098 14.234 -11.008 1 93.5 208 LYS A O 1
ATOM 1581 N N . GLU A 1 209 ? 6.363 12.633 -11.898 1 91.5 209 GLU A N 1
ATOM 1582 C CA . GLU A 1 209 ? 7.07 13.531 -12.805 1 91.5 209 GLU A CA 1
ATOM 1583 C C . GLU A 1 209 ? 6.93 13.078 -14.258 1 91.5 209 GLU A C 1
ATOM 1585 O O . GLU A 1 209 ? 7.176 11.914 -14.57 1 91.5 209 GLU A O 1
ATOM 1590 N N . SER A 1 210 ? 6.438 13.898 -15.086 1 85.38 210 SER A N 1
ATOM 1591 C CA . SER A 1 210 ? 6.301 13.641 -16.516 1 85.38 210 SER A CA 1
ATOM 1592 C C . SER A 1 210 ? 6.723 14.852 -17.328 1 85.38 210 SER A C 1
ATOM 1594 O O . SER A 1 210 ? 6.004 15.852 -17.391 1 85.38 210 SER A O 1
ATOM 1596 N N . GLY A 1 211 ? 7.793 14.672 -18.047 1 83.62 211 GLY A N 1
ATOM 1597 C CA . GLY A 1 211 ? 8.32 15.812 -18.766 1 83.62 211 GLY A CA 1
ATOM 1598 C C . GLY A 1 211 ? 8.664 16.984 -17.875 1 83.62 211 GLY A C 1
ATOM 1599 O O . GLY A 1 211 ? 9.453 16.844 -16.938 1 83.62 211 GLY A O 1
ATOM 1600 N N . ASP A 1 212 ? 7.945 18.078 -18.156 1 87.31 212 ASP A N 1
ATOM 1601 C CA . ASP A 1 212 ? 8.227 19.281 -17.391 1 87.31 212 ASP A CA 1
ATOM 1602 C C . ASP A 1 212 ? 7.199 19.5 -16.281 1 87.31 212 ASP A C 1
ATOM 1604 O O . ASP A 1 212 ? 7.195 20.531 -15.617 1 87.31 212 ASP A O 1
ATOM 1608 N N . VAL A 1 213 ? 6.41 18.516 -16.078 1 93 213 VAL A N 1
ATOM 1609 C CA . VAL A 1 213 ? 5.355 18.656 -15.086 1 93 213 VAL A CA 1
ATOM 1610 C C . VAL A 1 213 ? 5.652 17.75 -13.898 1 93 213 VAL A C 1
ATOM 1612 O O . VAL A 1 213 ? 5.941 16.562 -14.07 1 93 213 VAL A O 1
ATOM 1615 N N . LYS A 1 214 ? 5.695 18.312 -12.719 1 95.38 214 LYS A N 1
ATOM 1616 C CA . LYS A 1 214 ? 5.801 17.578 -11.461 1 95.38 214 LYS A CA 1
ATOM 1617 C C . LYS A 1 214 ? 4.551 17.766 -10.609 1 95.38 214 LYS A C 1
ATOM 1619 O O . LYS A 1 214 ? 4.09 18.906 -10.414 1 95.38 214 LYS A O 1
ATOM 1624 N N . VAL A 1 215 ? 3.967 16.719 -10.172 1 97.06 215 VAL A N 1
ATOM 1625 C CA . VAL A 1 215 ? 2.762 16.797 -9.359 1 97.06 215 VAL A CA 1
ATOM 1626 C C . VAL A 1 215 ? 2.977 16.031 -8.047 1 97.06 215 VAL A C 1
ATOM 1628 O O . VAL A 1 215 ? 3.406 14.875 -8.062 1 97.06 215 VAL A O 1
ATOM 1631 N N . SER A 1 216 ? 2.764 16.672 -6.93 1 98.06 216 SER A N 1
ATOM 1632 C CA . SER A 1 216 ? 2.795 16.094 -5.59 1 98.06 216 SER A CA 1
ATOM 1633 C C . SER A 1 216 ? 1.413 16.125 -4.945 1 98.06 216 SER A C 1
ATOM 1635 O O . SER A 1 216 ? 0.667 17.094 -5.109 1 98.06 216 SER A O 1
ATOM 1637 N N . CYS A 1 217 ? 1.109 15.086 -4.266 1 98.44 217 CYS A N 1
ATOM 1638 C CA . CYS A 1 217 ? -0.184 15.047 -3.592 1 98.44 217 CYS A CA 1
ATOM 1639 C C . CYS A 1 217 ? -0.056 14.445 -2.199 1 98.44 217 CYS A C 1
ATOM 1641 O O . CYS A 1 217 ? 0.675 13.469 -2.004 1 98.44 217 CYS A O 1
ATOM 1643 N N . MET A 1 218 ? -0.688 14.984 -1.228 1 98.56 218 MET A N 1
ATOM 1644 C CA . MET A 1 218 ? -0.849 14.43 0.112 1 98.56 218 MET A CA 1
ATOM 1645 C C . MET A 1 218 ? -2.318 14.406 0.52 1 98.56 218 MET A C 1
ATOM 1647 O O . MET A 1 218 ? -3.061 15.344 0.226 1 98.56 218 MET A O 1
ATOM 1651 N N . CYS A 1 219 ? -2.727 13.383 1.156 1 97.38 219 CYS A N 1
ATOM 1652 C CA . CYS A 1 219 ? -4.125 13.188 1.512 1 97.38 219 CYS A CA 1
ATOM 1653 C C . CYS A 1 219 ? -4.281 12.945 3.008 1 97.38 219 CYS A C 1
ATOM 1655 O O . CYS A 1 219 ? -3.344 12.492 3.668 1 97.38 219 CYS A O 1
ATOM 1657 N N . SER A 1 220 ? -5.43 13.258 3.523 1 97.06 220 SER A N 1
ATOM 1658 C CA . SER A 1 220 ? -5.859 12.977 4.891 1 97.06 220 SER A CA 1
ATOM 1659 C C . SER A 1 220 ? -7.359 12.703 4.953 1 97.06 220 SER A C 1
ATOM 1661 O O . SER A 1 220 ? -8.086 12.969 3.996 1 97.06 220 SER A O 1
ATOM 1663 N N . GLY A 1 221 ? -7.805 12.164 6.055 1 94.5 221 GLY A N 1
ATOM 1664 C CA . GLY A 1 221 ? -9.203 11.812 6.234 1 94.5 221 GLY A CA 1
ATOM 1665 C C . GLY A 1 221 ? -9.406 10.359 6.613 1 94.5 221 GLY A C 1
ATOM 1666 O O . GLY A 1 221 ? -8.688 9.828 7.469 1 94.5 221 GLY A O 1
ATOM 1667 N N . ASN A 1 222 ? -10.453 9.773 6.055 1 92.44 222 ASN A N 1
ATOM 1668 C CA . ASN A 1 222 ? -10.672 8.352 6.293 1 92.44 222 ASN A CA 1
ATOM 1669 C C . ASN A 1 222 ? -9.633 7.5 5.574 1 92.44 222 ASN A C 1
ATOM 1671 O O . ASN A 1 222 ? -9.695 7.336 4.355 1 92.44 222 ASN A O 1
ATOM 1675 N N . GLY A 1 223 ? -8.758 6.949 6.375 1 94.69 223 GLY A N 1
ATOM 1676 C CA . GLY A 1 223 ? -7.621 6.223 5.828 1 94.69 223 GLY A CA 1
ATOM 1677 C C . GLY A 1 223 ? -8.023 5.047 4.965 1 94.69 223 GLY A C 1
ATOM 1678 O O . GLY A 1 223 ? -7.395 4.777 3.938 1 94.69 223 GLY A O 1
ATOM 1679 N N . GLU A 1 224 ? -9.047 4.34 5.371 1 93.81 224 GLU A N 1
ATOM 1680 C CA . GLU A 1 224 ? -9.477 3.15 4.641 1 93.81 224 GLU A CA 1
ATOM 1681 C C . GLU A 1 224 ? -10.039 3.52 3.271 1 93.81 224 GLU A C 1
ATOM 1683 O O . GLU A 1 224 ? -9.789 2.824 2.283 1 93.81 224 GLU A O 1
ATOM 1688 N N . GLN A 1 225 ? -10.781 4.629 3.205 1 92 225 GLN A N 1
ATOM 1689 C CA . GLN A 1 225 ? -11.266 5.105 1.914 1 92 225 GLN A CA 1
ATOM 1690 C C . GLN A 1 225 ? -10.109 5.527 1.011 1 92 225 GLN A C 1
ATOM 1692 O O . GLN A 1 225 ? -10.094 5.195 -0.177 1 92 225 GLN A O 1
ATOM 1697 N N . ILE A 1 226 ? -9.211 6.23 1.614 1 94.44 226 ILE A N 1
ATOM 1698 C CA . ILE A 1 226 ? -8.047 6.719 0.888 1 94.44 226 ILE A CA 1
ATOM 1699 C C . ILE A 1 226 ? -7.254 5.539 0.325 1 94.44 226 ILE A C 1
ATOM 1701 O O . ILE A 1 226 ? -6.832 5.559 -0.834 1 94.44 226 ILE A O 1
ATOM 1705 N N . MET A 1 227 ? -7.078 4.527 1.101 1 94.75 227 MET A N 1
ATOM 1706 C CA . MET A 1 227 ? -6.32 3.348 0.695 1 94.75 227 MET A CA 1
ATOM 1707 C C . MET A 1 227 ? -7.051 2.582 -0.403 1 94.75 227 MET A C 1
ATOM 1709 O O . MET A 1 227 ? -6.43 2.139 -1.373 1 94.75 227 MET A O 1
ATOM 1713 N N . ARG A 1 228 ? -8.336 2.451 -0.283 1 91.88 228 ARG A N 1
ATOM 1714 C CA . ARG A 1 228 ? -9.141 1.71 -1.251 1 91.88 228 ARG A CA 1
ATOM 1715 C C . ARG A 1 228 ? -9 2.305 -2.648 1 91.88 228 ARG A C 1
ATOM 1717 O O . ARG A 1 228 ? -8.992 1.576 -3.641 1 91.88 228 ARG A O 1
ATOM 1724 N N . CYS A 1 229 ? -8.773 3.602 -2.678 1 89.69 229 CYS A N 1
ATOM 1725 C CA . CYS A 1 229 ? -8.758 4.262 -3.979 1 89.69 229 CYS A CA 1
ATOM 1726 C C . CYS A 1 229 ? -7.344 4.711 -4.344 1 89.69 229 CYS A C 1
ATOM 1728 O O . CYS A 1 229 ? -7.133 5.312 -5.398 1 89.69 229 CYS A O 1
ATOM 1730 N N . ALA A 1 230 ? -6.41 4.344 -3.494 1 93.19 230 ALA A N 1
ATOM 1731 C CA . ALA A 1 230 ? -5.078 4.906 -3.711 1 93.19 230 ALA A CA 1
ATOM 1732 C C . ALA A 1 230 ? -5.16 6.375 -4.109 1 93.19 230 ALA A C 1
ATOM 1734 O O . ALA A 1 230 ? -4.609 6.781 -5.137 1 93.19 230 ALA A O 1
ATOM 1735 N N . LEU A 1 231 ? -5.723 7.137 -3.295 1 94.88 231 LEU A N 1
ATOM 1736 C CA . LEU A 1 231 ? -6.242 8.453 -3.658 1 94.88 231 LEU A CA 1
ATOM 1737 C C . LEU A 1 231 ? -5.117 9.375 -4.117 1 94.88 231 LEU A C 1
ATOM 1739 O O . LEU A 1 231 ? -5.238 10.047 -5.145 1 94.88 231 LEU A O 1
ATOM 1743 N N . ALA A 1 232 ? -4.035 9.445 -3.396 1 97.44 232 ALA A N 1
ATOM 1744 C CA . ALA A 1 232 ? -2.947 10.352 -3.773 1 97.44 232 ALA A CA 1
ATOM 1745 C C . ALA A 1 232 ? -2.428 10.031 -5.172 1 97.44 232 ALA A C 1
ATOM 1747 O O . ALA A 1 232 ? -2.242 10.93 -5.992 1 97.44 232 ALA A O 1
ATOM 1748 N N . ARG A 1 233 ? -2.219 8.789 -5.414 1 95.5 233 ARG A N 1
ATOM 1749 C CA . ARG A 1 233 ? -1.73 8.367 -6.723 1 95.5 233 ARG A CA 1
ATOM 1750 C C . ARG A 1 233 ? -2.748 8.68 -7.812 1 95.5 233 ARG A C 1
ATOM 1752 O O . ARG A 1 233 ? -2.383 9.148 -8.891 1 95.5 233 ARG A O 1
ATOM 1759 N N . THR A 1 234 ? -3.961 8.383 -7.551 1 93.25 234 THR A N 1
ATOM 1760 C CA . THR A 1 234 ? -5.016 8.656 -8.523 1 93.25 234 THR A CA 1
ATOM 1761 C C . THR A 1 234 ? -5.047 10.141 -8.883 1 93.25 234 THR A C 1
ATOM 1763 O O . THR A 1 234 ? -5.16 10.492 -10.055 1 93.25 234 THR A O 1
ATOM 1766 N N . ILE A 1 235 ? -4.891 10.969 -7.875 1 95.44 235 ILE A N 1
ATOM 1767 C CA . ILE A 1 235 ? -4.953 12.406 -8.094 1 95.44 235 ILE A CA 1
ATOM 1768 C C . ILE A 1 235 ? -3.748 12.859 -8.914 1 95.44 235 ILE A C 1
ATOM 1770 O O . ILE A 1 235 ? -3.896 13.602 -9.891 1 95.44 235 ILE A O 1
ATOM 1774 N N . VAL A 1 236 ? -2.566 12.383 -8.578 1 95.69 236 VAL A N 1
ATOM 1775 C CA . VAL A 1 236 ? -1.388 12.859 -9.297 1 95.69 236 VAL A CA 1
ATOM 1776 C C . VAL A 1 236 ? -1.444 12.391 -10.75 1 95.69 236 VAL A C 1
ATOM 1778 O O . VAL A 1 236 ? -1.015 13.102 -11.656 1 95.69 236 VAL A O 1
ATOM 1781 N N . ASP A 1 237 ? -1.966 11.227 -10.984 1 90.44 237 ASP A N 1
ATOM 1782 C CA . ASP A 1 237 ? -2.059 10.688 -12.336 1 90.44 237 ASP A CA 1
ATOM 1783 C C . ASP A 1 237 ? -3.025 11.5 -13.195 1 90.44 237 ASP A C 1
ATOM 1785 O O . ASP A 1 237 ? -2.75 11.781 -14.359 1 90.44 237 ASP A O 1
ATOM 1789 N N . ARG A 1 238 ? -4.086 11.906 -12.609 1 91.12 238 ARG A N 1
ATOM 1790 C CA . ARG A 1 238 ? -5.121 12.602 -13.367 1 91.12 238 ARG A CA 1
ATOM 1791 C C . ARG A 1 238 ? -4.77 14.078 -13.547 1 91.12 238 ARG A C 1
ATOM 1793 O O . ARG A 1 238 ? -4.91 14.625 -14.641 1 91.12 238 ARG A O 1
ATOM 1800 N N . VAL A 1 239 ? -4.348 14.695 -12.5 1 93.62 239 VAL A N 1
ATOM 1801 C CA . VAL A 1 239 ? -4.043 16.125 -12.523 1 93.62 239 VAL A CA 1
ATOM 1802 C C . VAL A 1 239 ? -2.85 16.391 -13.438 1 93.62 239 VAL A C 1
ATOM 1804 O O . VAL A 1 239 ? -2.799 17.406 -14.125 1 93.62 239 VAL A O 1
ATOM 1807 N N . GLY A 1 240 ? -1.942 15.477 -13.469 1 89.5 240 GLY A N 1
ATOM 1808 C CA . GLY A 1 240 ? -0.772 15.617 -14.32 1 89.5 240 GLY A CA 1
ATOM 1809 C C . GLY A 1 240 ? -1.104 15.594 -15.797 1 89.5 240 GLY A C 1
ATOM 1810 O O . GLY A 1 240 ? -0.318 16.062 -16.625 1 89.5 240 GLY A O 1
ATOM 1811 N N . ASP A 1 241 ? -2.27 15.125 -16.109 1 86.62 241 ASP A N 1
ATOM 1812 C CA . ASP A 1 241 ? -2.611 14.891 -17.5 1 86.62 241 ASP A CA 1
ATOM 1813 C C . ASP A 1 241 ? -3.551 15.969 -18.031 1 86.62 241 ASP A C 1
ATOM 1815 O O . ASP A 1 241 ? -4 15.906 -19.188 1 86.62 241 ASP A O 1
ATOM 1819 N N . VAL A 1 242 ? -3.889 16.953 -17.203 1 91 242 VAL A N 1
ATOM 1820 C CA . VAL A 1 242 ? -4.859 17.938 -17.656 1 91 242 VAL A CA 1
ATOM 1821 C C . VAL A 1 242 ? -4.262 19.344 -17.547 1 91 242 VAL A C 1
ATOM 1823 O O . VAL A 1 242 ? -3.205 19.531 -16.922 1 91 242 VAL A O 1
ATOM 1826 N N . LEU A 1 243 ? -5.039 20.266 -18.156 1 90.06 243 LEU A N 1
ATOM 1827 C CA . LEU A 1 243 ? -4.633 21.672 -18.109 1 90.06 243 LEU A CA 1
ATOM 1828 C C . LEU A 1 243 ? -5 22.297 -16.766 1 90.06 243 LEU A C 1
ATOM 1830 O O . LEU A 1 243 ? -5.926 21.828 -16.094 1 90.06 243 LEU A O 1
ATOM 1834 N N . GLU A 1 244 ? -4.25 23.312 -16.469 1 89.69 244 GLU A N 1
ATOM 1835 C CA . GLU A 1 244 ? -4.414 24 -15.195 1 89.69 244 GLU A CA 1
ATOM 1836 C C . GLU A 1 244 ? -5.871 24.391 -14.961 1 89.69 244 GLU A C 1
ATOM 1838 O O . GLU A 1 244 ? -6.383 24.266 -13.844 1 89.69 244 GLU A O 1
ATOM 1843 N N . GLU A 1 245 ? -6.535 24.844 -15.953 1 90.75 245 GLU A N 1
ATOM 1844 C CA . GLU A 1 245 ? -7.906 25.328 -15.836 1 90.75 245 GLU A CA 1
ATOM 1845 C C . GLU A 1 245 ? -8.875 24.203 -15.516 1 90.75 245 GLU A C 1
ATOM 1847 O O . GLU A 1 245 ? -10.016 24.438 -15.109 1 90.75 245 GLU A O 1
ATOM 1852 N N . MET A 1 246 ? -8.359 23.016 -15.609 1 92.38 246 MET A N 1
ATOM 1853 C CA . MET A 1 246 ? -9.258 21.859 -15.469 1 92.38 246 MET A CA 1
ATOM 1854 C C . MET A 1 246 ? -9.016 21.141 -14.148 1 92.38 246 MET A C 1
ATOM 1856 O O . MET A 1 246 ? -9.633 20.109 -13.883 1 92.38 246 MET A O 1
ATOM 1860 N N . TYR A 1 247 ? -8.172 21.641 -13.297 1 91.56 247 TYR A N 1
ATOM 1861 C CA . TYR A 1 247 ? -7.797 20.938 -12.07 1 91.56 247 TYR A CA 1
ATOM 1862 C C . TYR A 1 247 ? -9.023 20.656 -11.211 1 91.56 247 TYR A C 1
ATOM 1864 O O . TYR A 1 247 ? -9.211 19.547 -10.727 1 91.56 247 TYR A O 1
ATOM 1872 N N . GLY A 1 248 ? -9.82 21.656 -11.039 1 89.12 248 GLY A N 1
ATOM 1873 C CA . GLY A 1 248 ? -11.023 21.5 -10.227 1 89.12 248 GLY A CA 1
ATOM 1874 C C . GLY A 1 248 ? -11.961 20.422 -10.758 1 89.12 248 GLY A C 1
ATOM 1875 O O . GLY A 1 248 ? -12.383 19.547 -10.016 1 89.12 248 GLY A O 1
ATOM 1876 N N . GLU A 1 249 ? -12.219 20.531 -11.961 1 90.25 249 GLU A N 1
ATOM 1877 C CA . GLU A 1 249 ? -13.086 19.562 -12.609 1 90.25 249 GLU A CA 1
ATOM 1878 C C . GLU A 1 249 ? -12.484 18.156 -12.555 1 90.25 249 GLU A C 1
ATOM 1880 O O . GLU A 1 249 ? -13.195 17.172 -12.344 1 90.25 249 GLU A O 1
ATOM 1885 N N . CYS A 1 250 ? -11.266 18.109 -12.758 1 90.94 250 CYS A N 1
ATOM 1886 C CA . CYS A 1 250 ? -10.539 16.844 -12.734 1 90.94 250 CYS A CA 1
ATOM 1887 C C . CYS A 1 250 ? -10.656 16.188 -11.367 1 90.94 250 CYS A C 1
ATOM 1889 O O . CYS A 1 250 ? -11.008 15 -11.273 1 90.94 250 CYS A O 1
ATOM 1891 N N . ILE A 1 251 ? -10.43 16.922 -10.359 1 89.62 251 ILE A N 1
ATOM 1892 C CA . ILE A 1 251 ? -10.438 16.391 -9 1 89.62 251 ILE A CA 1
ATOM 1893 C C . ILE A 1 251 ? -11.859 16 -8.609 1 89.62 251 ILE A C 1
ATOM 1895 O O . ILE A 1 251 ? -12.078 14.953 -7.992 1 89.62 251 ILE A O 1
ATOM 1899 N N . ASP A 1 252 ? -12.789 16.844 -9 1 86.75 252 ASP A N 1
ATOM 1900 C CA . ASP A 1 252 ? -14.188 16.5 -8.75 1 86.75 252 ASP A CA 1
ATOM 1901 C C . ASP A 1 252 ? -14.562 15.18 -9.422 1 86.75 252 ASP A C 1
ATOM 1903 O O . ASP A 1 252 ? -15.289 14.375 -8.844 1 86.75 252 ASP A O 1
ATOM 1907 N N . GLY A 1 253 ? -14.125 15.055 -10.562 1 84.62 253 GLY A N 1
ATOM 1908 C CA . GLY A 1 253 ? -14.352 13.812 -11.273 1 84.62 253 GLY A CA 1
ATOM 1909 C C . GLY A 1 253 ? -13.742 12.609 -10.578 1 84.62 253 GLY A C 1
ATOM 1910 O O . GLY A 1 253 ? -14.367 11.547 -10.5 1 84.62 253 GLY A O 1
ATOM 1911 N N . VAL A 1 254 ? -12.539 12.781 -10.062 1 84.81 254 VAL A N 1
ATOM 1912 C CA . VAL A 1 254 ? -11.859 11.703 -9.352 1 84.81 254 VAL A CA 1
ATOM 1913 C C . VAL A 1 254 ? -12.672 11.305 -8.117 1 84.81 254 VAL A C 1
ATOM 1915 O O . VAL A 1 254 ? -12.922 10.125 -7.891 1 84.81 254 VAL A O 1
ATOM 1918 N N . LEU A 1 255 ? -13.102 12.25 -7.371 1 85.12 255 LEU A N 1
ATOM 1919 C CA . LEU A 1 255 ? -13.812 11.992 -6.125 1 85.12 255 LEU A CA 1
ATOM 1920 C C . LEU A 1 255 ? -15.164 11.344 -6.395 1 85.12 255 LEU A C 1
ATOM 1922 O O . LEU A 1 255 ? -15.609 10.484 -5.629 1 85.12 255 LEU A O 1
ATOM 1926 N N . SER A 1 256 ? -15.766 11.742 -7.492 1 80.62 256 SER A N 1
ATOM 1927 C CA . SER A 1 256 ? -17.094 11.242 -7.82 1 80.62 256 SER A CA 1
ATOM 1928 C C . SER A 1 256 ? -17.047 9.797 -8.305 1 80.62 256 SER A C 1
ATOM 1930 O O . SER A 1 256 ? -18 9.047 -8.141 1 80.62 256 SER A O 1
ATOM 1932 N N . LEU A 1 257 ? -15.984 9.438 -8.859 1 69.44 257 LEU A N 1
ATOM 1933 C CA . LEU A 1 257 ? -15.852 8.125 -9.469 1 69.44 257 LEU A CA 1
ATOM 1934 C C . LEU A 1 257 ? -15.406 7.086 -8.445 1 69.44 257 LEU A C 1
ATOM 1936 O O . LEU A 1 257 ? -15.609 5.887 -8.648 1 69.44 257 LEU A O 1
ATOM 1940 N N . LEU A 1 258 ? -14.875 7.43 -7.445 1 67 258 LEU A N 1
ATOM 1941 C CA . LEU A 1 258 ? -14.133 6.473 -6.633 1 67 258 LEU A CA 1
ATOM 1942 C C . LEU A 1 258 ? -15.062 5.754 -5.656 1 67 258 LEU A C 1
ATOM 1944 O O . LEU A 1 258 ? -14.922 4.555 -5.426 1 67 258 LEU A O 1
ATOM 1948 N N . LEU A 1 259 ? -15.914 6.387 -4.965 1 65.25 259 LEU A N 1
ATOM 1949 C CA . LEU A 1 259 ? -16.734 5.617 -4.035 1 65.25 259 LEU A CA 1
ATOM 1950 C C . LEU A 1 259 ? -18.188 6.074 -4.09 1 65.25 259 LEU A C 1
ATOM 1952 O O . LEU A 1 259 ? -18.469 7.242 -4.379 1 65.25 259 LEU A O 1
ATOM 1956 N N . PRO A 1 260 ? -19 4.996 -3.963 1 59.41 260 PRO A N 1
ATOM 1957 C CA . PRO A 1 260 ? -20.422 5.309 -3.887 1 59.41 260 PRO A CA 1
ATOM 1958 C C . PRO A 1 260 ? -20.75 6.273 -2.752 1 59.41 260 PRO A C 1
ATOM 1960 O O . PRO A 1 260 ? -21.734 7.016 -2.84 1 59.41 260 PRO A O 1
ATOM 1963 N N . ASP A 1 261 ? -19.969 6.211 -1.78 1 66.5 261 ASP A N 1
ATOM 1964 C CA . ASP A 1 261 ? -20.188 7.078 -0.626 1 66.5 261 ASP A CA 1
ATOM 1965 C C . ASP A 1 261 ? -19.297 8.32 -0.695 1 66.5 261 ASP A C 1
ATOM 1967 O O . ASP A 1 261 ? -18.328 8.344 -1.453 1 66.5 261 ASP A O 1
ATOM 1971 N N . VAL A 1 262 ? -19.781 9.242 0.019 1 75.06 262 VAL A N 1
ATOM 1972 C CA . VAL A 1 262 ? -19.016 10.484 0.119 1 75.06 262 VAL A CA 1
ATOM 1973 C C . VAL A 1 262 ? -17.672 10.211 0.8 1 75.06 262 VAL A C 1
ATOM 1975 O O . VAL A 1 262 ? -17.641 9.633 1.893 1 75.06 262 VAL A O 1
ATOM 1978 N N . LEU A 1 263 ? -16.641 10.516 0.074 1 86.12 263 LEU A N 1
ATOM 1979 C CA . LEU A 1 263 ? -15.297 10.398 0.641 1 86.12 263 LEU A CA 1
ATOM 1980 C C . LEU A 1 263 ? -15.086 11.422 1.754 1 86.12 263 LEU A C 1
ATOM 1982 O O . LEU A 1 263 ? -15.445 12.594 1.602 1 86.12 263 LEU A O 1
ATOM 1986 N N . TYR A 1 264 ? -14.742 11.008 2.867 1 90.56 264 TYR A N 1
ATOM 1987 C CA . TYR A 1 264 ? -14.305 11.891 3.949 1 90.56 264 TYR A CA 1
ATOM 1988 C C . TYR A 1 264 ? -12.812 12.156 3.865 1 90.56 264 TYR A C 1
ATOM 1990 O O . TYR A 1 264 ? -12.008 11.453 4.488 1 90.56 264 TYR A O 1
ATOM 1998 N N . VAL A 1 265 ? -12.445 13.188 3.082 1 93.88 265 VAL A N 1
ATOM 1999 C CA . VAL A 1 265 ? -11.039 13.32 2.736 1 93.88 265 VAL A CA 1
ATOM 2000 C C . VAL A 1 265 ? -10.68 14.797 2.598 1 93.88 265 VAL A C 1
ATOM 2002 O O . VAL A 1 265 ? -11.562 15.648 2.461 1 93.88 265 VAL A O 1
ATOM 2005 N N . GLY A 1 266 ? -9.461 15.086 2.738 1 95.38 266 GLY A N 1
ATOM 2006 C CA . GLY A 1 266 ? -8.781 16.297 2.326 1 95.38 266 GLY A CA 1
ATOM 2007 C C . GLY A 1 266 ? -7.492 16.031 1.569 1 95.38 266 GLY A C 1
ATOM 2008 O O . GLY A 1 266 ? -6.836 15.008 1.791 1 95.38 266 GLY A O 1
ATOM 2009 N N . PHE A 1 267 ? -7.145 16.953 0.629 1 97.19 267 PHE A N 1
ATOM 2010 C CA . PHE A 1 267 ? -5.914 16.75 -0.13 1 97.19 267 PHE A CA 1
ATOM 2011 C C . PHE A 1 267 ? -5.289 18.094 -0.504 1 97.19 267 PHE A C 1
ATOM 2013 O O . PHE A 1 267 ? -5.984 19.109 -0.586 1 97.19 267 PHE A O 1
ATOM 2020 N N . ILE A 1 268 ? -4.031 18.094 -0.658 1 98.44 268 ILE A N 1
ATOM 2021 C CA . ILE A 1 268 ? -3.244 19.188 -1.217 1 98.44 268 ILE A CA 1
ATOM 2022 C C . ILE A 1 268 ? -2.434 18.688 -2.408 1 98.44 268 ILE A C 1
ATOM 2024 O O . ILE A 1 268 ? -1.757 17.656 -2.314 1 98.44 268 ILE A O 1
ATOM 2028 N N . VAL A 1 269 ? -2.537 19.344 -3.471 1 98.38 269 VAL A N 1
ATOM 2029 C CA . VAL A 1 269 ? -1.791 19.031 -4.684 1 98.38 269 VAL A CA 1
ATOM 2030 C C . VAL A 1 269 ? -0.893 20.203 -5.062 1 98.38 269 VAL A C 1
ATOM 2032 O O . VAL A 1 269 ? -1.358 21.344 -5.16 1 98.38 269 VAL A O 1
ATOM 2035 N N . VAL A 1 270 ? 0.356 19.953 -5.23 1 97.81 270 VAL A N 1
ATOM 2036 C CA . VAL A 1 270 ? 1.286 20.953 -5.75 1 97.81 270 VAL A CA 1
ATOM 2037 C C . VAL A 1 270 ? 1.708 20.578 -7.168 1 97.81 270 VAL A C 1
ATOM 2039 O O . VAL A 1 270 ? 2.273 19.5 -7.391 1 97.81 270 VAL A O 1
ATOM 2042 N N . VAL A 1 271 ? 1.424 21.438 -8.086 1 96.94 271 VAL A N 1
ATOM 2043 C CA . VAL A 1 271 ? 1.752 21.219 -9.484 1 96.94 271 VAL A CA 1
ATOM 2044 C C . VAL A 1 271 ? 2.854 22.188 -9.914 1 96.94 271 VAL A C 1
ATOM 2046 O O . VAL A 1 271 ? 2.699 23.406 -9.805 1 96.94 271 VAL A O 1
ATOM 2049 N N . GLN A 1 272 ? 3.893 21.625 -10.375 1 94.62 272 GLN A N 1
ATOM 2050 C CA . GLN A 1 272 ? 5.012 22.422 -10.875 1 94.62 272 GLN A CA 1
ATOM 2051 C C . GLN A 1 272 ? 5.164 22.266 -12.391 1 94.62 272 GLN A C 1
ATOM 2053 O O . GLN A 1 272 ? 5.309 21.141 -12.883 1 94.62 272 GLN A O 1
ATOM 2058 N N . ARG A 1 273 ? 5.07 23.281 -13.078 1 90.81 273 ARG A N 1
ATOM 2059 C CA . ARG A 1 273 ? 5.352 23.375 -14.508 1 90.81 273 ARG A CA 1
ATOM 2060 C C . ARG A 1 273 ? 6.449 24.391 -14.797 1 90.81 273 ARG A C 1
ATOM 2062 O O . ARG A 1 273 ? 6.168 25.578 -14.945 1 90.81 273 ARG A O 1
ATOM 2069 N N . GLY A 1 274 ? 7.621 23.891 -15.016 1 84.44 274 GLY A N 1
ATOM 2070 C CA . GLY A 1 274 ? 8.734 24.828 -15.094 1 84.44 274 GLY A CA 1
ATOM 2071 C C . GLY A 1 274 ? 8.93 25.641 -13.828 1 84.44 274 GLY A C 1
ATOM 2072 O O . GLY A 1 274 ? 9.094 25.078 -12.742 1 84.44 274 GLY A O 1
ATOM 2073 N N . THR A 1 275 ? 8.773 26.984 -13.984 1 84.69 275 THR A N 1
ATOM 2074 C CA . THR A 1 275 ? 8.961 27.844 -12.836 1 84.69 275 THR A CA 1
ATOM 2075 C C . THR A 1 275 ? 7.625 28.141 -12.156 1 84.69 275 THR A C 1
ATOM 2077 O O . THR A 1 275 ? 7.59 28.656 -11.039 1 84.69 275 THR A O 1
ATOM 2080 N N . ARG A 1 276 ? 6.602 27.75 -12.781 1 91 276 ARG A N 1
ATOM 2081 C CA . ARG A 1 276 ? 5.27 28 -12.242 1 91 276 ARG A CA 1
ATOM 2082 C C . ARG A 1 276 ? 4.848 26.891 -11.281 1 91 276 ARG A C 1
ATOM 2084 O O . ARG A 1 276 ? 4.969 25.719 -11.594 1 91 276 ARG A O 1
ATOM 2091 N N . VAL A 1 277 ? 4.438 27.328 -10.102 1 94.75 277 VAL A N 1
ATOM 2092 C CA . VAL A 1 277 ? 3.988 26.375 -9.102 1 94.75 277 VAL A CA 1
ATOM 2093 C C . VAL A 1 277 ? 2.604 26.766 -8.594 1 94.75 277 VAL A C 1
ATOM 2095 O O . VAL A 1 277 ? 2.387 27.906 -8.18 1 94.75 277 VAL A O 1
ATOM 2098 N N . LEU A 1 278 ? 1.712 25.859 -8.664 1 96.44 278 LEU A N 1
ATOM 2099 C CA . LEU A 1 278 ? 0.348 26.031 -8.18 1 96.44 278 LEU A CA 1
ATOM 2100 C C . LEU A 1 278 ? 0.032 25.047 -7.062 1 96.44 278 LEU A C 1
ATOM 2102 O O . LEU A 1 278 ? 0.43 23.891 -7.121 1 96.44 278 LEU A O 1
ATOM 2106 N N . LEU A 1 279 ? -0.606 25.5 -6.031 1 97.56 279 LEU A N 1
ATOM 2107 C CA . LEU A 1 279 ? -1.13 24.672 -4.953 1 97.56 279 LEU A CA 1
ATOM 2108 C C . LEU A 1 279 ? -2.65 24.594 -5.02 1 97.56 279 LEU A C 1
ATOM 2110 O O . LEU A 1 279 ? -3.334 25.609 -5.039 1 97.56 279 LEU A O 1
ATOM 2114 N N . VAL A 1 280 ? -3.15 23.422 -5.133 1 97.31 280 VAL A N 1
ATOM 2115 C CA . VAL A 1 280 ? -4.582 23.156 -5.125 1 97.31 280 VAL A CA 1
ATOM 2116 C C . VAL A 1 280 ? -4.949 22.344 -3.881 1 97.31 280 VAL A C 1
ATOM 2118 O O . VAL A 1 280 ? -4.207 21.453 -3.479 1 97.31 280 VAL A O 1
ATOM 2121 N N . TYR A 1 281 ? -6.043 22.766 -3.242 1 97.38 281 TYR A N 1
ATOM 2122 C CA . TYR A 1 281 ? -6.504 21.984 -2.104 1 97.38 281 TYR A CA 1
ATOM 2123 C C . TYR A 1 281 ? -8.008 21.734 -2.184 1 97.38 281 TYR A C 1
ATOM 2125 O O . TYR A 1 281 ? -8.719 22.438 -2.906 1 97.38 281 TYR A O 1
ATOM 2133 N N . GLY A 1 282 ? -8.43 20.734 -1.511 1 95.38 282 GLY A N 1
ATOM 2134 C CA . GLY A 1 282 ? -9.844 20.422 -1.356 1 95.38 282 GLY A CA 1
ATOM 2135 C C . GLY A 1 282 ? -10.133 19.484 -0.199 1 95.38 282 GLY A C 1
ATOM 2136 O O . GLY A 1 282 ? -9.227 18.797 0.282 1 95.38 282 GLY A O 1
ATOM 2137 N N . HIS A 1 283 ? -11.367 19.516 0.32 1 94.12 283 HIS A N 1
ATOM 2138 C CA . HIS A 1 283 ? -11.758 18.594 1.38 1 94.12 283 HIS A CA 1
ATOM 2139 C C . HIS A 1 283 ? -13.281 18.469 1.462 1 94.12 283 HIS A C 1
ATOM 2141 O O . HIS A 1 283 ? -14.008 19.406 1.117 1 94.12 283 HIS A O 1
ATOM 2147 N N . THR A 1 284 ? -13.711 17.344 1.847 1 91.88 284 THR A N 1
ATOM 2148 C CA . THR A 1 284 ? -15.125 17.094 2.121 1 91.88 284 THR A CA 1
ATOM 2149 C C . THR A 1 284 ? -15.383 17.078 3.625 1 91.88 284 THR A C 1
ATOM 2151 O O . THR A 1 284 ? -16.531 16.969 4.059 1 91.88 284 THR A O 1
ATOM 2154 N N . THR A 1 285 ? -14.305 17.125 4.387 1 93 285 THR A N 1
ATOM 2155 C CA . THR A 1 285 ? -14.398 17.156 5.84 1 93 285 THR A CA 1
ATOM 2156 C C . THR A 1 285 ? -14.844 18.531 6.336 1 93 285 THR A C 1
ATOM 2158 O O . THR A 1 285 ? -14.883 19.484 5.562 1 93 285 THR A O 1
ATOM 2161 N N . GLU A 1 286 ? -15.109 18.609 7.559 1 92.69 286 GLU A N 1
ATOM 2162 C CA . GLU A 1 286 ? -15.547 19.875 8.164 1 92.69 286 GLU A CA 1
ATOM 2163 C C . GLU A 1 286 ? -14.445 20.922 8.094 1 92.69 286 GLU A C 1
ATOM 2165 O O . GLU A 1 286 ? -14.719 22.109 7.879 1 92.69 286 GLU A O 1
ATOM 2170 N N . SER A 1 287 ? -13.234 20.484 8.258 1 94.06 287 SER A N 1
ATOM 2171 C CA . SER A 1 287 ? -12.117 21.406 8.227 1 94.06 287 SER A CA 1
ATOM 2172 C C . SER A 1 287 ? -10.859 20.75 7.668 1 94.06 287 SER A C 1
ATOM 2174 O O . SER A 1 287 ? -10.758 19.516 7.645 1 94.06 287 SER A O 1
ATOM 2176 N N . PHE A 1 288 ? -10.031 21.5 7.16 1 96.25 288 PHE A N 1
ATOM 2177 C CA . PHE A 1 288 ? -8.719 21.094 6.668 1 96.25 288 PHE A CA 1
ATOM 2178 C C . PHE A 1 288 ? -7.711 22.219 6.832 1 96.25 288 PHE A C 1
ATOM 2180 O O . PHE A 1 288 ? -7.785 23.234 6.137 1 96.25 288 PHE A O 1
ATOM 2187 N N . HIS A 1 289 ? -6.684 22.031 7.754 1 97.62 289 HIS A N 1
ATOM 2188 C CA . HIS A 1 289 ? -5.75 23.094 8.117 1 97.62 289 HIS A CA 1
ATOM 2189 C C . HIS A 1 289 ? -4.375 22.844 7.512 1 97.62 289 HIS A C 1
ATOM 2191 O O . HIS A 1 289 ? -3.82 21.75 7.645 1 97.62 289 HIS A O 1
ATOM 2197 N N . PHE A 1 290 ? -3.871 23.828 6.812 1 98.44 290 PHE A N 1
ATOM 2198 C CA . PHE A 1 290 ? -2.57 23.719 6.164 1 98.44 290 PHE A CA 1
ATOM 2199 C C . PHE A 1 290 ? -1.915 25.078 6.004 1 98.44 290 PHE A C 1
ATOM 2201 O O . PHE A 1 290 ? -2.49 26.094 6.391 1 98.44 290 PHE A O 1
ATOM 2208 N N . GLY A 1 291 ? -0.683 25.094 5.633 1 98.62 291 GLY A N 1
ATOM 2209 C CA . GLY A 1 291 ? 0.058 26.297 5.309 1 98.62 291 GLY A CA 1
ATOM 2210 C C . GLY A 1 291 ? 1.205 26.062 4.344 1 98.62 291 GLY A C 1
ATOM 2211 O O . GLY A 1 291 ? 1.532 24.906 4.039 1 98.62 291 GLY A O 1
ATOM 2212 N N . PHE A 1 292 ? 1.705 27.125 3.832 1 98.5 292 PHE A N 1
ATOM 2213 C CA . PHE A 1 292 ? 2.836 27 2.922 1 98.5 292 PHE A CA 1
ATOM 2214 C C . PHE A 1 292 ? 3.736 28.219 3.008 1 98.5 292 PHE A C 1
ATOM 2216 O O . PHE A 1 292 ? 3.291 29.297 3.414 1 98.5 292 PHE A O 1
ATOM 2223 N N . ARG A 1 293 ? 4.914 27.969 2.715 1 97.25 293 ARG A N 1
ATOM 2224 C CA . ARG A 1 293 ? 5.945 28.984 2.637 1 97.25 293 ARG A CA 1
ATOM 2225 C C . ARG A 1 293 ? 6.613 28.984 1.266 1 97.25 293 ARG A C 1
ATOM 2227 O O . ARG A 1 293 ? 6.988 27.938 0.751 1 97.25 293 ARG A O 1
ATOM 2234 N N . TYR A 1 294 ? 6.629 30.031 0.624 1 92.25 294 TYR A N 1
ATOM 2235 C CA . TYR A 1 294 ? 7.422 30.266 -0.578 1 92.25 294 TYR A CA 1
ATOM 2236 C C . TYR A 1 294 ? 8.383 31.438 -0.383 1 92.25 294 TYR A C 1
ATOM 2238 O O . TYR A 1 294 ? 7.961 32.562 -0.174 1 92.25 294 TYR A O 1
ATOM 2246 N N . LEU A 1 295 ? 9.586 31.125 -0.518 1 83.12 295 LEU A N 1
ATOM 2247 C CA . LEU A 1 295 ? 10.633 32.094 -0.201 1 83.12 295 LEU A CA 1
ATOM 2248 C C . LEU A 1 295 ? 10.414 32.688 1.181 1 83.12 295 LEU A C 1
ATOM 2250 O O . LEU A 1 295 ? 10.492 31.984 2.191 1 83.12 295 LEU A O 1
ATOM 2254 N N . ASP A 1 296 ? 10 33.875 1.296 1 81.25 296 ASP A N 1
ATOM 2255 C CA . ASP A 1 296 ? 9.906 34.5 2.611 1 81.25 296 ASP A CA 1
ATOM 2256 C C . ASP A 1 296 ? 8.453 34.844 2.961 1 81.25 296 ASP A C 1
ATOM 2258 O O . ASP A 1 296 ? 8.18 35.5 3.957 1 81.25 296 ASP A O 1
ATOM 2262 N N . LYS A 1 297 ? 7.598 34.281 2.227 1 91.62 297 LYS A N 1
ATOM 2263 C CA . LYS A 1 297 ? 6.18 34.531 2.49 1 91.62 297 LYS A CA 1
ATOM 2264 C C . LYS A 1 297 ? 5.492 33.281 2.996 1 91.62 297 LYS A C 1
ATOM 2266 O O . LYS A 1 297 ? 5.688 32.188 2.438 1 91.62 297 LYS A O 1
ATOM 2271 N N . THR A 1 298 ? 4.855 33.438 4.07 1 96 298 THR A N 1
ATOM 2272 C CA . THR A 1 298 ? 4.148 32.344 4.691 1 96 298 THR A CA 1
ATOM 2273 C C . THR A 1 298 ? 2.645 32.594 4.707 1 96 298 THR A C 1
ATOM 2275 O O . THR A 1 298 ? 2.203 33.719 4.93 1 96 298 THR A O 1
ATOM 2278 N N . LYS A 1 299 ? 1.891 31.594 4.43 1 97.69 299 LYS A N 1
ATOM 2279 C CA . LYS A 1 299 ? 0.435 31.656 4.523 1 97.69 299 LYS A CA 1
ATOM 2280 C C . LYS A 1 299 ? -0.121 30.453 5.277 1 97.69 299 LYS A C 1
ATOM 2282 O O . LYS A 1 299 ? 0.328 29.312 5.07 1 97.69 299 LYS A O 1
ATOM 2287 N N . VAL A 1 300 ? -0.967 30.719 6.203 1 98.25 300 VAL A N 1
ATOM 2288 C CA . VAL A 1 300 ? -1.688 29.688 6.938 1 98.25 300 VAL A CA 1
ATOM 2289 C C . VAL A 1 300 ? -3.164 29.719 6.547 1 98.25 300 VAL A C 1
ATOM 2291 O O . VAL A 1 300 ? -3.787 30.781 6.512 1 98.25 300 VAL A O 1
ATOM 2294 N N . VAL A 1 301 ? -3.707 28.594 6.199 1 98.06 301 VAL A N 1
ATOM 2295 C CA . VAL A 1 301 ? -5.094 28.484 5.754 1 98.06 301 VAL A CA 1
ATOM 2296 C C . VAL A 1 301 ? -5.848 27.516 6.668 1 98.06 301 VAL A C 1
ATOM 2298 O O . VAL A 1 301 ? -5.555 26.328 6.703 1 98.06 301 VAL A O 1
ATOM 2301 N N . LEU A 1 302 ? -6.766 28 7.438 1 96.81 302 LEU A N 1
ATOM 2302 C CA . LEU A 1 302 ? -7.707 27.188 8.195 1 96.81 302 LEU A CA 1
ATOM 2303 C C . LEU A 1 302 ? -9.039 27.078 7.465 1 96.81 302 LEU A C 1
ATOM 2305 O O . LEU A 1 302 ? -9.953 27.875 7.703 1 96.81 302 LEU A O 1
ATOM 2309 N N . SER A 1 303 ? -9.148 26.078 6.605 1 95.88 303 SER A N 1
ATOM 2310 C CA . SER A 1 303 ? -10.297 25.938 5.719 1 95.88 303 SER A CA 1
ATOM 2311 C C . SER A 1 303 ? -11.438 25.203 6.41 1 95.88 303 SER A C 1
ATOM 2313 O O . SER A 1 303 ? -11.227 24.172 7.051 1 95.88 303 SER A O 1
ATOM 2315 N N . TYR A 1 304 ? -12.602 25.703 6.309 1 94.38 304 TYR A N 1
ATOM 2316 C CA . TYR A 1 304 ? -13.82 25.078 6.805 1 94.38 304 TYR A CA 1
ATOM 2317 C C . TYR A 1 304 ? -14.797 24.781 5.664 1 94.38 304 TYR A C 1
ATOM 2319 O O . TYR A 1 304 ? -14.867 25.547 4.695 1 94.38 304 TYR A O 1
ATOM 2327 N N . ALA A 1 305 ? -15.508 23.703 5.852 1 91.44 305 ALA A N 1
ATOM 2328 C CA . ALA A 1 305 ? -16.469 23.312 4.816 1 91.44 305 ALA A CA 1
ATOM 2329 C C . ALA A 1 305 ? -17.578 24.344 4.695 1 91.44 305 ALA A C 1
ATOM 2331 O O . ALA A 1 305 ? -18.109 24.828 5.699 1 91.44 305 ALA A O 1
ATOM 2332 N N . GLU A 1 306 ? -17.875 24.641 3.4 1 85.44 306 GLU A N 1
ATOM 2333 C CA . GLU A 1 306 ? -19.016 25.516 3.152 1 85.44 306 GLU A CA 1
ATOM 2334 C C . GLU A 1 306 ? -20.328 24.766 3.35 1 85.44 306 GLU A C 1
ATOM 2336 O O . GLU A 1 306 ? -21.297 25.312 3.9 1 85.44 306 GLU A O 1
ATOM 2341 N N . GLN A 1 307 ? -20.406 23.578 2.832 1 84 307 GLN A N 1
ATOM 2342 C CA . GLN A 1 307 ? -21.516 22.641 2.986 1 84 307 GLN A CA 1
ATOM 2343 C C . GLN A 1 307 ? -21.016 21.25 3.373 1 84 307 GLN A C 1
ATOM 2345 O O . GLN A 1 307 ? -20.047 20.75 2.799 1 84 307 GLN A O 1
ATOM 2350 N N . GLU A 1 308 ? -21.797 20.781 4.332 1 75.5 308 GLU A N 1
ATOM 2351 C CA . GLU A 1 308 ? -21.375 19.469 4.812 1 75.5 308 GLU A CA 1
ATOM 2352 C C . GLU A 1 308 ? -21.422 18.438 3.691 1 75.5 308 GLU A C 1
ATOM 2354 O O . GLU A 1 308 ? -22.391 18.359 2.943 1 75.5 308 GLU A O 1
ATOM 2359 N N . GLY A 1 309 ? -20.344 17.703 3.57 1 74.81 309 GLY A N 1
ATOM 2360 C CA . GLY A 1 309 ? -20.297 16.609 2.623 1 74.81 309 GLY A CA 1
ATOM 2361 C C . GLY A 1 309 ? -19.984 17.047 1.208 1 74.81 309 GLY A C 1
ATOM 2362 O O . GLY A 1 309 ? -19.797 16.203 0.319 1 74.81 309 GLY A O 1
ATOM 2363 N N . LYS A 1 310 ? -19.906 18.297 1.025 1 83.69 310 LYS A N 1
ATOM 2364 C CA . LYS A 1 310 ? -19.562 18.797 -0.3 1 83.69 310 LYS A CA 1
ATOM 2365 C C . LYS A 1 310 ? -18.094 19.219 -0.362 1 83.69 310 LYS A C 1
ATOM 2367 O O . LYS A 1 310 ? -17.516 19.594 0.654 1 83.69 310 LYS A O 1
ATOM 2372 N N . LEU A 1 311 ? -17.609 19.125 -1.549 1 90.12 311 LEU A N 1
ATOM 2373 C CA . LEU A 1 311 ? -16.203 19.438 -1.748 1 90.12 311 LEU A CA 1
ATOM 2374 C C . LEU A 1 311 ? -15.945 20.938 -1.606 1 90.12 311 LEU A C 1
ATOM 2376 O O . LEU A 1 311 ? -16.578 21.75 -2.287 1 90.12 311 LEU A O 1
ATOM 2380 N N . THR A 1 312 ? -15.203 21.312 -0.667 1 93.06 312 THR A N 1
ATOM 2381 C CA . THR A 1 312 ? -14.602 22.641 -0.592 1 93.06 312 THR A CA 1
ATOM 2382 C C . THR A 1 312 ? -13.273 22.672 -1.347 1 93.06 312 THR A C 1
ATOM 2384 O O . THR A 1 312 ? -12.422 21.797 -1.153 1 93.06 312 THR A O 1
ATOM 2387 N N . PHE A 1 313 ? -13.125 23.656 -2.203 1 93.69 313 PHE A N 1
ATOM 2388 C CA . PHE A 1 313 ? -11.984 23.656 -3.115 1 93.69 313 PHE A CA 1
ATOM 2389 C C . PHE A 1 313 ? -11.367 25.047 -3.211 1 93.69 313 PHE A C 1
ATOM 2391 O O . PHE A 1 313 ? -12.062 26.047 -3.049 1 93.69 313 PHE A O 1
ATOM 2398 N N . GLY A 1 314 ? -10.031 25.094 -3.379 1 94.69 314 GLY A N 1
ATOM 2399 C CA . GLY A 1 314 ? -9.336 26.344 -3.586 1 94.69 314 GLY A CA 1
ATOM 2400 C C . GLY A 1 314 ? -7.969 26.172 -4.227 1 94.69 314 GLY A C 1
ATOM 2401 O O . GLY A 1 314 ? -7.508 25.047 -4.422 1 94.69 314 GLY A O 1
ATOM 2402 N N . GLU A 1 315 ? -7.367 27.266 -4.656 1 95.62 315 GLU A N 1
ATOM 2403 C CA . GLU A 1 315 ? -6.07 27.25 -5.32 1 95.62 315 GLU A CA 1
ATOM 2404 C C . GLU A 1 315 ? -5.238 28.469 -4.941 1 95.62 315 GLU A C 1
ATOM 2406 O O . GLU A 1 315 ? -5.789 29.531 -4.621 1 95.62 315 GLU A O 1
ATOM 2411 N N . TYR A 1 316 ? -3.969 28.297 -4.938 1 95.5 316 TYR A N 1
ATOM 2412 C CA . TYR A 1 316 ? -3.004 29.375 -4.727 1 95.5 316 TYR A CA 1
ATOM 2413 C C . TYR A 1 316 ? -1.88 29.312 -5.754 1 95.5 316 TYR A C 1
ATOM 2415 O O . TYR A 1 316 ? -1.325 28.234 -6.004 1 95.5 316 TYR A O 1
ATOM 2423 N N . VAL A 1 317 ? -1.553 30.406 -6.367 1 93.75 317 VAL A N 1
ATOM 2424 C CA . VAL A 1 317 ? -0.366 30.5 -7.211 1 93.75 317 VAL A CA 1
ATOM 2425 C C . VAL A 1 317 ? 0.851 30.844 -6.355 1 93.75 317 VAL A C 1
ATOM 2427 O O . VAL A 1 317 ? 0.909 31.922 -5.754 1 93.75 317 VAL A O 1
ATOM 2430 N N . LEU A 1 318 ? 1.789 29.969 -6.297 1 91.88 318 LEU A N 1
ATOM 2431 C CA . LEU A 1 318 ? 2.943 30.188 -5.43 1 91.88 318 LEU A CA 1
ATOM 2432 C C . LEU A 1 318 ? 4.07 30.875 -6.188 1 91.88 318 LEU A C 1
ATOM 2434 O O . LEU A 1 318 ? 4.809 31.688 -5.613 1 91.88 318 LEU A O 1
ATOM 2438 N N . SER A 1 319 ? 4.328 30.438 -7.383 1 84 319 SER A N 1
ATOM 2439 C CA . SER A 1 319 ? 5.328 31.062 -8.242 1 84 319 SER A CA 1
ATOM 2440 C C . SER A 1 319 ? 4.82 31.188 -9.68 1 84 319 SER A C 1
ATOM 2442 O O . SER A 1 319 ? 4.027 30.375 -10.141 1 84 319 SER A O 1
ATOM 2444 N N . SER A 1 320 ? 5.148 32.25 -10.32 1 77.25 320 SER A N 1
ATOM 2445 C CA . SER A 1 320 ? 4.77 32.469 -11.711 1 77.25 320 SER A CA 1
ATOM 2446 C C . SER A 1 320 ? 5.973 32.344 -12.641 1 77.25 320 SER A C 1
ATOM 2448 O O . SER A 1 320 ? 7.098 32.656 -12.258 1 77.25 320 SER A O 1
ATOM 2450 N N . MET B 1 1 ? -31.453 -18.75 -21.031 1 30.64 1 MET B N 1
ATOM 2451 C CA . MET B 1 1 ? -30.672 -19.406 -20 1 30.64 1 MET B CA 1
ATOM 2452 C C . MET B 1 1 ? -29.438 -18.578 -19.625 1 30.64 1 MET B C 1
ATOM 2454 O O . MET B 1 1 ? -28.516 -18.438 -20.438 1 30.64 1 MET B O 1
ATOM 2458 N N . SER B 1 2 ? -29.375 -17.406 -19.125 1 41.91 2 SER B N 1
ATOM 2459 C CA . SER B 1 2 ? -28.344 -16.406 -18.844 1 41.91 2 SER B CA 1
ATOM 2460 C C . SER B 1 2 ? -27.094 -17.047 -18.25 1 41.91 2 SER B C 1
ATOM 2462 O O . SER B 1 2 ? -27.141 -17.578 -17.141 1 41.91 2 SER B O 1
ATOM 2464 N N . GLY B 1 3 ? -26.312 -17.938 -18.906 1 51.56 3 GLY B N 1
ATOM 2465 C CA . GLY B 1 3 ? -25.391 -19.016 -18.594 1 51.56 3 GLY B CA 1
ATOM 2466 C C . GLY B 1 3 ? -24.391 -18.641 -17.516 1 51.56 3 GLY B C 1
ATOM 2467 O O . GLY B 1 3 ? -23.969 -17.484 -17.422 1 51.56 3 GLY B O 1
ATOM 2468 N N . GLU B 1 4 ? -24.266 -19.484 -16.344 1 72.81 4 GLU B N 1
ATOM 2469 C CA . GLU B 1 4 ? -23.469 -19.391 -15.125 1 72.81 4 GLU B CA 1
ATOM 2470 C C . GLU B 1 4 ? -22 -19.203 -15.43 1 72.81 4 GLU B C 1
ATOM 2472 O O . GLU B 1 4 ? -21.406 -19.984 -16.172 1 72.81 4 GLU B O 1
ATOM 2477 N N . MET B 1 5 ? -21.453 -17.984 -15.453 1 87.06 5 MET B N 1
ATOM 2478 C CA . MET B 1 5 ? -20.031 -17.719 -15.672 1 87.06 5 MET B CA 1
ATOM 2479 C C . MET B 1 5 ? -19.203 -18.266 -14.516 1 87.06 5 MET B C 1
ATOM 2481 O O . MET B 1 5 ? -19.484 -17.969 -13.352 1 87.06 5 MET B O 1
ATOM 2485 N N . ASP B 1 6 ? -18.359 -19.234 -14.812 1 93.69 6 ASP B N 1
ATOM 2486 C CA . ASP B 1 6 ? -17.422 -19.812 -13.852 1 93.69 6 ASP B CA 1
ATOM 2487 C C . ASP B 1 6 ? -16.016 -19.891 -14.438 1 93.69 6 ASP B C 1
ATOM 2489 O O . ASP B 1 6 ? -15.711 -20.797 -15.211 1 93.69 6 ASP B O 1
ATOM 2493 N N . ILE B 1 7 ? -15.203 -18.906 -14.102 1 96.5 7 ILE B N 1
ATOM 2494 C CA . ILE B 1 7 ? -13.836 -18.812 -14.609 1 96.5 7 ILE B CA 1
ATOM 2495 C C . ILE B 1 7 ? -12.852 -18.781 -13.438 1 96.5 7 ILE B C 1
ATOM 2497 O O . ILE B 1 7 ? -12.992 -17.953 -12.531 1 96.5 7 ILE B O 1
ATOM 2501 N N . LEU B 1 8 ? -11.906 -19.672 -13.406 1 97.81 8 LEU B N 1
ATOM 2502 C CA . LEU B 1 8 ? -10.828 -19.703 -12.43 1 97.81 8 LEU B CA 1
ATOM 2503 C C . LEU B 1 8 ? -9.477 -19.531 -13.109 1 97.81 8 LEU B C 1
ATOM 2505 O O . LEU B 1 8 ? -9.18 -20.234 -14.086 1 97.81 8 LEU B O 1
ATOM 2509 N N . VAL B 1 9 ? -8.711 -18.547 -12.742 1 98.75 9 VAL B N 1
ATOM 2510 C CA . VAL B 1 9 ? -7.363 -18.312 -13.242 1 98.75 9 VAL B CA 1
ATOM 2511 C C . VAL B 1 9 ? -6.359 -18.406 -12.094 1 98.75 9 VAL B C 1
ATOM 2513 O O . VAL B 1 9 ? -6.594 -17.859 -11.016 1 98.75 9 VAL B O 1
ATOM 2516 N N . VAL B 1 10 ? -5.254 -19.094 -12.328 1 98.62 10 VAL B N 1
ATOM 2517 C CA . VAL B 1 10 ? -4.211 -19.234 -11.312 1 98.62 10 VAL B CA 1
ATOM 2518 C C . VAL B 1 10 ? -2.842 -19 -11.953 1 98.62 10 VAL B C 1
ATOM 2520 O O . VAL B 1 10 ? -2.578 -19.469 -13.062 1 98.62 10 VAL B O 1
ATOM 2523 N N . HIS B 1 11 ? -2.035 -18.203 -11.336 1 98.62 11 HIS B N 1
ATOM 2524 C CA . HIS B 1 11 ? -0.625 -18.203 -11.711 1 98.62 11 HIS B CA 1
ATOM 2525 C C . HIS B 1 11 ? 0.257 -18.594 -10.523 1 98.62 11 HIS B C 1
ATOM 2527 O O . HIS B 1 11 ? -0.113 -18.359 -9.367 1 98.62 11 HIS B O 1
ATOM 2533 N N . ILE B 1 12 ? 1.417 -19.141 -10.805 1 97.5 12 ILE B N 1
ATOM 2534 C CA . ILE B 1 12 ? 2.307 -19.578 -9.734 1 97.5 12 ILE B CA 1
ATOM 2535 C C . ILE B 1 12 ? 3.594 -18.75 -9.766 1 97.5 12 ILE B C 1
ATOM 2537 O O . ILE B 1 12 ? 4.652 -19.234 -9.352 1 97.5 12 ILE B O 1
ATOM 2541 N N . GLY B 1 13 ? 3.475 -17.484 -10.359 1 95.81 13 GLY B N 1
ATOM 2542 C CA . GLY B 1 13 ? 4.562 -16.531 -10.227 1 95.81 13 GLY B CA 1
ATOM 2543 C C . GLY B 1 13 ? 5.312 -16.297 -11.531 1 95.81 13 GLY B C 1
ATOM 2544 O O . GLY B 1 13 ? 5.289 -17.156 -12.422 1 95.81 13 GLY B O 1
ATOM 2545 N N . ALA B 1 14 ? 5.867 -15.133 -11.656 1 94.62 14 ALA B N 1
ATOM 2546 C CA . ALA B 1 14 ? 6.789 -14.75 -12.727 1 94.62 14 ALA B CA 1
ATOM 2547 C C . ALA B 1 14 ? 8.234 -14.75 -12.234 1 94.62 14 ALA B C 1
ATOM 2549 O O . ALA B 1 14 ? 8.508 -14.352 -11.102 1 94.62 14 ALA B O 1
ATOM 2550 N N . GLY B 1 15 ? 9.109 -15.219 -13 1 91.88 15 GLY B N 1
ATOM 2551 C CA . GLY B 1 15 ? 10.516 -15.312 -12.664 1 91.88 15 GLY B CA 1
ATOM 2552 C C . GLY B 1 15 ? 11.266 -16.344 -13.492 1 91.88 15 GLY B C 1
ATOM 2553 O O . GLY B 1 15 ? 11.086 -16.406 -14.711 1 91.88 15 GLY B O 1
ATOM 2554 N N . LEU B 1 16 ? 12.148 -17.031 -12.781 1 88.19 16 LEU B N 1
ATOM 2555 C CA . LEU B 1 16 ? 12.922 -18.094 -13.414 1 88.19 16 LEU B CA 1
ATOM 2556 C C . LEU B 1 16 ? 12.547 -19.453 -12.844 1 88.19 16 LEU B C 1
ATOM 2558 O O . LEU B 1 16 ? 12.984 -19.812 -11.742 1 88.19 16 LEU B O 1
ATOM 2562 N N . HIS B 1 17 ? 11.742 -20.172 -13.578 1 89.88 17 HIS B N 1
ATOM 2563 C CA . HIS B 1 17 ? 11.336 -21.516 -13.164 1 89.88 17 HIS B CA 1
ATOM 2564 C C . HIS B 1 17 ? 12.312 -22.562 -13.672 1 89.88 17 HIS B C 1
ATOM 2566 O O . HIS B 1 17 ? 12.906 -22.406 -14.742 1 89.88 17 HIS B O 1
ATOM 2572 N N . ASN B 1 18 ? 12.422 -23.547 -12.883 1 87.62 18 ASN B N 1
ATOM 2573 C CA . ASN B 1 18 ? 13.273 -24.672 -13.266 1 87.62 18 ASN B CA 1
ATOM 2574 C C . ASN B 1 18 ? 12.625 -25.5 -14.367 1 87.62 18 ASN B C 1
ATOM 2576 O O . ASN B 1 18 ? 11.625 -26.188 -14.133 1 87.62 18 ASN B O 1
ATOM 2580 N N . PRO B 1 19 ? 13.258 -25.594 -15.461 1 88.44 19 PRO B N 1
ATOM 2581 C CA . PRO B 1 19 ? 12.664 -26.359 -16.562 1 88.44 19 PRO B CA 1
ATOM 2582 C C . PRO B 1 19 ? 12.516 -27.844 -16.219 1 88.44 19 PRO B C 1
ATOM 2584 O O . PRO B 1 19 ? 11.633 -28.516 -16.766 1 88.44 19 PRO B O 1
ATOM 2587 N N . ALA B 1 20 ? 13.289 -28.281 -15.281 1 89.5 20 ALA B N 1
ATOM 2588 C CA . ALA B 1 20 ? 13.234 -29.688 -14.906 1 89.5 20 ALA B CA 1
ATOM 2589 C C . ALA B 1 20 ? 11.953 -30.016 -14.156 1 89.5 20 ALA B C 1
ATOM 2591 O O . ALA B 1 20 ? 11.578 -31.172 -14.023 1 89.5 20 ALA B O 1
ATOM 2592 N N . SER B 1 21 ? 11.266 -28.969 -13.734 1 92 21 SER B N 1
ATOM 2593 C CA . SER B 1 21 ? 10.07 -29.172 -12.922 1 92 21 SER B CA 1
ATOM 2594 C C . SER B 1 21 ? 8.805 -28.875 -13.719 1 92 21 SER B C 1
ATOM 2596 O O . SER B 1 21 ? 7.742 -28.656 -13.141 1 92 21 SER B O 1
ATOM 2598 N N . THR B 1 22 ? 8.914 -28.859 -14.938 1 93.44 22 THR B N 1
ATOM 2599 C CA . THR B 1 22 ? 7.824 -28.484 -15.828 1 93.44 22 THR B CA 1
ATOM 2600 C C . THR B 1 22 ? 6.586 -29.328 -15.578 1 93.44 22 THR B C 1
ATOM 2602 O O . THR B 1 22 ? 5.484 -28.812 -15.414 1 93.44 22 THR B O 1
ATOM 2605 N N . HIS B 1 23 ? 6.777 -30.625 -15.547 1 96.69 23 HIS B N 1
ATOM 2606 C CA . HIS B 1 23 ? 5.648 -31.531 -15.344 1 96.69 23 HIS B CA 1
ATOM 2607 C C . HIS B 1 23 ? 4.996 -31.297 -13.984 1 96.69 23 HIS B C 1
ATOM 2609 O O . HIS B 1 23 ? 3.771 -31.359 -13.859 1 96.69 23 HIS B O 1
ATOM 2615 N N . ARG B 1 24 ? 5.77 -31.016 -13.023 1 97.19 24 ARG B N 1
ATOM 2616 C CA . ARG B 1 24 ? 5.254 -30.781 -11.68 1 97.19 24 ARG B CA 1
ATOM 2617 C C . ARG B 1 24 ? 4.465 -29.484 -11.625 1 97.19 24 ARG B C 1
ATOM 2619 O O . ARG B 1 24 ? 3.428 -29.406 -10.961 1 97.19 24 ARG B O 1
ATOM 2626 N N . TYR B 1 25 ? 5.004 -28.5 -12.305 1 96.88 25 TYR B N 1
ATOM 2627 C CA . TYR B 1 25 ? 4.273 -27.234 -12.375 1 96.88 25 TYR B CA 1
ATOM 2628 C C . TYR B 1 25 ? 2.916 -27.422 -13.047 1 96.88 25 TYR B C 1
ATOM 2630 O O . TYR B 1 25 ? 1.899 -26.938 -12.547 1 96.88 25 TYR B O 1
ATOM 2638 N N . LYS B 1 26 ? 2.922 -28.156 -14.125 1 97.88 26 LYS B N 1
ATOM 2639 C CA . LYS B 1 26 ? 1.68 -28.406 -14.852 1 97.88 26 LYS B CA 1
ATOM 2640 C C . LYS B 1 26 ? 0.666 -29.125 -13.969 1 97.88 26 LYS B C 1
ATOM 2642 O O . LYS B 1 26 ? -0.508 -28.75 -13.93 1 97.88 26 LYS B O 1
ATOM 2647 N N . THR B 1 27 ? 1.129 -30.094 -13.32 1 98.5 27 THR B N 1
ATOM 2648 C CA . THR B 1 27 ? 0.259 -30.891 -12.453 1 98.5 27 THR B CA 1
ATOM 2649 C C . THR B 1 27 ? -0.299 -30.016 -11.32 1 98.5 27 THR B C 1
ATOM 2651 O O . THR B 1 27 ? -1.485 -30.109 -11 1 98.5 27 THR B O 1
ATOM 2654 N N . LEU B 1 28 ? 0.542 -29.234 -10.758 1 98.19 28 LEU B N 1
ATOM 2655 C CA . LEU B 1 28 ? 0.128 -28.344 -9.672 1 98.19 28 LEU B CA 1
ATOM 2656 C C . LEU B 1 28 ? -0.975 -27.406 -10.125 1 98.19 28 LEU B C 1
ATOM 2658 O O . LEU B 1 28 ? -2.006 -27.281 -9.461 1 98.19 28 LEU B O 1
ATOM 2662 N N . ILE B 1 29 ? -0.777 -26.766 -11.242 1 98.56 29 ILE B N 1
ATOM 2663 C CA . ILE B 1 29 ? -1.731 -25.797 -11.773 1 98.56 29 ILE B CA 1
ATOM 2664 C C . ILE B 1 29 ? -3.041 -26.5 -12.125 1 98.56 29 ILE B C 1
ATOM 2666 O O . ILE B 1 29 ? -4.125 -26 -11.805 1 98.56 29 ILE B O 1
ATOM 2670 N N . ARG B 1 30 ? -2.932 -27.688 -12.727 1 98.31 30 ARG B N 1
ATOM 2671 C CA . ARG B 1 30 ? -4.129 -28.438 -13.07 1 98.31 30 ARG B CA 1
ATOM 2672 C C . ARG B 1 30 ? -4.922 -28.812 -11.82 1 98.31 30 ARG B C 1
ATOM 2674 O O . ARG B 1 30 ? -6.152 -28.719 -11.812 1 98.31 30 ARG B O 1
ATOM 2681 N N . THR B 1 31 ? -4.215 -29.25 -10.859 1 98.69 31 THR B N 1
ATOM 2682 C CA . THR B 1 31 ? -4.867 -29.609 -9.609 1 98.69 31 THR B CA 1
ATOM 2683 C C . THR B 1 31 ? -5.555 -28.391 -8.984 1 98.69 31 THR B C 1
ATOM 2685 O O . THR B 1 31 ? -6.691 -28.5 -8.523 1 98.69 31 THR B O 1
ATOM 2688 N N . ALA B 1 32 ? -4.879 -27.281 -8.969 1 98.62 32 ALA B N 1
ATOM 2689 C CA . ALA B 1 32 ? -5.465 -26.047 -8.43 1 98.62 32 ALA B CA 1
ATOM 2690 C C . ALA B 1 32 ? -6.723 -25.656 -9.203 1 98.62 32 ALA B C 1
ATOM 2692 O O . ALA B 1 32 ? -7.734 -25.297 -8.602 1 98.62 32 ALA B O 1
ATOM 2693 N N . LEU B 1 33 ? -6.703 -25.812 -10.484 1 98.44 33 LEU B N 1
ATOM 2694 C CA . LEU B 1 33 ? -7.809 -25.406 -11.344 1 98.44 33 LEU B CA 1
ATOM 2695 C C . LEU B 1 33 ? -8.984 -26.359 -11.211 1 98.44 33 LEU B C 1
ATOM 2697 O O . LEU B 1 33 ? -10.117 -26.016 -11.578 1 98.44 33 LEU B O 1
ATOM 2701 N N . SER B 1 34 ? -8.734 -27.516 -10.766 1 97.5 34 SER B N 1
ATOM 2702 C CA . SER B 1 34 ? -9.805 -28.5 -10.648 1 97.5 34 SER B CA 1
ATOM 2703 C C . SER B 1 34 ? -10.648 -28.266 -9.406 1 97.5 34 SER B C 1
ATOM 2705 O O . SER B 1 34 ? -11.688 -28.891 -9.219 1 97.5 34 SER B O 1
ATOM 2707 N N . GLN B 1 35 ? -10.195 -27.312 -8.57 1 97.31 35 GLN B N 1
ATOM 2708 C CA . GLN B 1 35 ? -10.914 -27.062 -7.332 1 97.31 35 GLN B CA 1
ATOM 2709 C C . GLN B 1 35 ? -12.172 -26.234 -7.594 1 97.31 35 GLN B C 1
ATOM 2711 O O . GLN B 1 35 ? -12.281 -25.562 -8.625 1 97.31 35 GLN B O 1
ATOM 2716 N N . SER B 1 36 ? -13.117 -26.234 -6.594 1 94.62 36 SER B N 1
ATOM 2717 C CA . SER B 1 36 ? -14.422 -25.625 -6.797 1 94.62 36 SER B CA 1
ATOM 2718 C C . SER B 1 36 ? -14.43 -24.172 -6.336 1 94.62 36 SER B C 1
ATOM 2720 O O . SER B 1 36 ? -15.336 -23.406 -6.676 1 94.62 36 SER B O 1
ATOM 2722 N N . SER B 1 37 ? -13.461 -23.844 -5.477 1 96.75 37 SER B N 1
ATOM 2723 C CA . SER B 1 37 ? -13.43 -22.484 -4.949 1 96.75 37 SER B CA 1
ATOM 2724 C C . SER B 1 37 ? -12.016 -21.906 -4.969 1 96.75 37 SER B C 1
ATOM 2726 O O . SER B 1 37 ? -11.039 -22.656 -5.055 1 96.75 37 SER B O 1
ATOM 2728 N N . ILE B 1 38 ? -11.984 -20.625 -4.914 1 98.06 38 ILE B N 1
ATOM 2729 C CA . ILE B 1 38 ? -10.703 -19.938 -4.934 1 98.06 38 ILE B CA 1
ATOM 2730 C C . ILE B 1 38 ? -9.898 -20.312 -3.689 1 98.06 38 ILE B C 1
ATOM 2732 O O . ILE B 1 38 ? -8.672 -20.422 -3.748 1 98.06 38 ILE B O 1
ATOM 2736 N N . LEU B 1 39 ? -10.547 -20.516 -2.529 1 98.56 39 LEU B N 1
ATOM 2737 C CA . LEU B 1 39 ? -9.867 -20.875 -1.292 1 98.56 39 LEU B CA 1
ATOM 2738 C C . LEU B 1 39 ? -9.281 -22.281 -1.383 1 98.56 39 LEU B C 1
ATOM 2740 O O . LEU B 1 39 ? -8.148 -22.516 -0.951 1 98.56 39 LEU B O 1
ATOM 2744 N N . GLU B 1 40 ? -10.031 -23.156 -1.953 1 98.69 40 GLU B N 1
ATOM 2745 C CA . GLU B 1 40 ? -9.508 -24.5 -2.158 1 98.69 40 GLU B CA 1
ATOM 2746 C C . GLU B 1 40 ? -8.328 -24.5 -3.131 1 98.69 40 GLU B C 1
ATOM 2748 O O . GLU B 1 40 ? -7.348 -25.219 -2.926 1 98.69 40 GLU B O 1
ATOM 2753 N N . SER B 1 41 ? -8.508 -23.766 -4.184 1 98.69 41 SER B N 1
ATOM 2754 C CA . SER B 1 41 ? -7.426 -23.641 -5.16 1 98.69 41 SER B CA 1
ATOM 2755 C C . SER B 1 41 ? -6.168 -23.062 -4.52 1 98.69 41 SER B C 1
ATOM 2757 O O . SER B 1 41 ? -5.062 -23.562 -4.746 1 98.69 41 SER B O 1
ATOM 2759 N N . SER B 1 42 ? -6.363 -22.016 -3.703 1 98.69 42 SER B N 1
ATOM 2760 C CA . SER B 1 42 ? -5.223 -21.391 -3.037 1 98.69 42 SER B CA 1
ATOM 2761 C C . SER B 1 42 ? -4.531 -22.375 -2.096 1 98.69 42 SER B C 1
ATOM 2763 O O . SER B 1 42 ? -3.307 -22.344 -1.95 1 98.69 42 SER B O 1
ATOM 2765 N N . ARG B 1 43 ? -5.285 -23.203 -1.45 1 98.38 43 ARG B N 1
ATOM 2766 C CA . ARG B 1 43 ? -4.719 -24.203 -0.549 1 98.38 43 ARG B CA 1
ATOM 2767 C C . ARG B 1 43 ? -3.783 -25.141 -1.296 1 98.38 43 ARG B C 1
ATOM 2769 O O . ARG B 1 43 ? -2.717 -25.5 -0.787 1 98.38 43 ARG B O 1
ATOM 2776 N N . VAL B 1 44 ? -4.215 -25.547 -2.42 1 98.62 44 VAL B N 1
ATOM 2777 C CA . VAL B 1 44 ? -3.402 -26.438 -3.246 1 98.62 44 VAL B CA 1
ATOM 2778 C C . VAL B 1 44 ? -2.064 -25.766 -3.561 1 98.62 44 VAL B C 1
ATOM 2780 O O . VAL B 1 44 ? -1.005 -26.375 -3.373 1 98.62 44 VAL B O 1
ATOM 2783 N N . ILE B 1 45 ? -2.107 -24.547 -3.947 1 97.88 45 ILE B N 1
ATOM 2784 C CA . ILE B 1 45 ? -0.93 -23.812 -4.383 1 97.88 45 ILE B CA 1
ATOM 2785 C C . ILE B 1 45 ? -0.018 -23.547 -3.191 1 97.88 45 ILE B C 1
ATOM 2787 O O . ILE B 1 45 ? 1.194 -23.75 -3.268 1 97.88 45 ILE B O 1
ATOM 2791 N N . GLU B 1 46 ? -0.575 -23.109 -2.074 1 97.12 46 GLU B N 1
ATOM 2792 C CA . GLU B 1 46 ? 0.19 -22.688 -0.909 1 97.12 46 GLU B CA 1
ATOM 2793 C C . GLU B 1 46 ? 0.744 -23.875 -0.135 1 97.12 46 GLU B C 1
ATOM 2795 O O . GLU B 1 46 ? 1.63 -23.719 0.708 1 97.12 46 GLU B O 1
ATOM 2800 N N . SER B 1 47 ? 0.259 -25.047 -0.449 1 96.62 47 SER B N 1
ATOM 2801 C CA . SER B 1 47 ? 0.753 -26.266 0.203 1 96.62 47 SER B CA 1
ATOM 2802 C C . SER B 1 47 ? 1.936 -26.859 -0.556 1 96.62 47 SER B C 1
ATOM 2804 O O . SER B 1 47 ? 2.572 -27.797 -0.084 1 96.62 47 SER B O 1
ATOM 2806 N N . SER B 1 48 ? 2.209 -26.375 -1.695 1 96.06 48 SER B N 1
ATOM 2807 C CA . SER B 1 48 ? 3.232 -26.953 -2.555 1 96.06 48 SER B CA 1
ATOM 2808 C C . SER B 1 48 ? 4.594 -26.312 -2.312 1 96.06 48 SER B C 1
ATOM 2810 O O . SER B 1 48 ? 4.699 -25.094 -2.23 1 96.06 48 SER B O 1
ATOM 2812 N N . PRO B 1 49 ? 5.637 -27.094 -2.268 1 94.19 49 PRO B N 1
ATOM 2813 C CA . PRO B 1 49 ? 6.984 -26.531 -2.143 1 94.19 49 PRO B CA 1
ATOM 2814 C C . PRO B 1 49 ? 7.496 -25.938 -3.449 1 94.19 49 PRO B C 1
ATOM 2816 O O . PRO B 1 49 ? 8.594 -25.375 -3.486 1 94.19 49 PRO B O 1
ATOM 2819 N N . LEU B 1 50 ? 6.668 -26.047 -4.523 1 94.5 50 LEU B N 1
ATOM 2820 C CA . LEU B 1 50 ? 7.094 -25.547 -5.828 1 94.5 50 LEU B CA 1
ATOM 2821 C C . LEU B 1 50 ? 6.887 -24.047 -5.93 1 94.5 50 LEU B C 1
ATOM 2823 O O . LEU B 1 50 ? 7.41 -23.406 -6.844 1 94.5 50 LEU B O 1
ATOM 2827 N N . THR B 1 51 ? 6.102 -23.547 -5 1 95.12 51 THR B N 1
ATOM 2828 C CA . THR B 1 51 ? 5.789 -22.125 -5.055 1 95.12 51 THR B CA 1
ATOM 2829 C C . THR B 1 51 ? 6.43 -21.391 -3.881 1 95.12 51 THR B C 1
ATOM 2831 O O . THR B 1 51 ? 6.895 -22.016 -2.926 1 95.12 51 THR B O 1
ATOM 2834 N N . ASN B 1 52 ? 6.523 -20.062 -4.02 1 94.31 52 ASN B N 1
ATOM 2835 C CA . ASN B 1 52 ? 7.105 -19.203 -2.988 1 94.31 52 ASN B CA 1
ATOM 2836 C C . ASN B 1 52 ? 6.027 -18.562 -2.115 1 94.31 52 ASN B C 1
ATOM 2838 O O . ASN B 1 52 ? 5.91 -17.344 -2.064 1 94.31 52 ASN B O 1
ATOM 2842 N N . THR B 1 53 ? 5.289 -19.359 -1.424 1 95.69 53 THR B N 1
ATOM 2843 C CA . THR B 1 53 ? 4.262 -18.953 -0.469 1 95.69 53 THR B CA 1
ATOM 2844 C C . THR B 1 53 ? 3.883 -20.125 0.444 1 95.69 53 THR B C 1
ATOM 2846 O O . THR B 1 53 ? 3.992 -21.281 0.054 1 95.69 53 THR B O 1
ATOM 2849 N N . GLY B 1 54 ? 3.455 -19.766 1.687 1 94.06 54 GLY B N 1
ATOM 2850 C CA . GLY B 1 54 ? 3.102 -20.828 2.609 1 94.06 54 GLY B CA 1
ATOM 2851 C C . GLY B 1 54 ? 4.234 -21.812 2.844 1 94.06 54 GLY B C 1
ATOM 2852 O O . GLY B 1 54 ? 5.348 -21.422 3.191 1 94.06 54 GLY B O 1
ATOM 2853 N N . TYR B 1 55 ? 4.07 -23.125 2.629 1 93 55 TYR B N 1
ATOM 2854 C CA . TYR B 1 55 ? 5.023 -24.203 2.893 1 93 55 TYR B CA 1
ATOM 2855 C C . TYR B 1 55 ? 6.238 -24.094 1.979 1 93 55 TYR B C 1
ATOM 2857 O O . TYR B 1 55 ? 7.34 -24.5 2.348 1 93 55 TYR B O 1
ATOM 2865 N N . GLY B 1 56 ? 6.156 -23.375 0.927 1 91.94 56 GLY B N 1
ATOM 2866 C CA . GLY B 1 56 ? 7.246 -23.234 -0.024 1 91.94 56 GLY B CA 1
ATOM 2867 C C . GLY B 1 56 ? 7.863 -21.859 -0.031 1 91.94 56 GLY B C 1
ATOM 2868 O O . GLY B 1 56 ? 8.68 -21.531 -0.894 1 91.94 56 GLY B O 1
ATOM 2869 N N . SER B 1 57 ? 7.734 -21.125 1.014 1 94.06 57 SER B N 1
ATOM 2870 C CA . SER B 1 57 ? 8.141 -19.734 1.056 1 94.06 57 SER B CA 1
ATOM 2871 C C . SER B 1 57 ? 9.656 -19.594 1.167 1 94.06 57 SER B C 1
ATOM 2873 O O . SER B 1 57 ? 10.312 -20.406 1.824 1 94.06 57 SER B O 1
ATOM 2875 N N . SER B 1 58 ? 10.164 -18.562 0.497 1 93.06 58 SER B N 1
ATOM 2876 C CA . SER B 1 58 ? 11.523 -18.094 0.787 1 93.06 58 SER B CA 1
ATOM 2877 C C . SER B 1 58 ? 11.656 -17.672 2.244 1 93.06 58 SER B C 1
A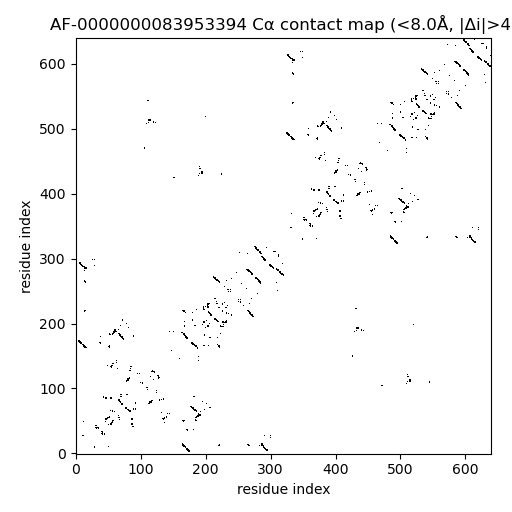TOM 2879 O O . SER B 1 58 ? 10.695 -17.203 2.852 1 93.06 58 SER B O 1
ATOM 2881 N N . LEU B 1 59 ? 12.859 -17.859 2.713 1 93.31 59 LEU B N 1
ATOM 2882 C CA . LEU B 1 59 ? 13.078 -17.547 4.121 1 93.31 59 LEU B CA 1
ATOM 2883 C C . LEU B 1 59 ? 13.719 -16.172 4.277 1 93.31 59 LEU B C 1
ATOM 2885 O O . LEU B 1 59 ? 14.547 -15.766 3.459 1 93.31 59 LEU B O 1
ATOM 2889 N N . ASN B 1 60 ? 13.273 -15.438 5.344 1 92.31 60 ASN B N 1
ATOM 2890 C CA . ASN B 1 60 ? 13.906 -14.148 5.633 1 92.31 60 ASN B CA 1
ATOM 2891 C C . ASN B 1 60 ? 15.297 -14.328 6.234 1 92.31 60 ASN B C 1
ATOM 2893 O O . ASN B 1 60 ? 15.773 -15.453 6.375 1 92.31 60 ASN B O 1
ATOM 2897 N N . VAL B 1 61 ? 15.992 -13.273 6.621 1 90.12 61 VAL B N 1
ATOM 2898 C CA . VAL B 1 61 ? 17.391 -13.32 7.043 1 90.12 61 VAL B CA 1
ATOM 2899 C C . VAL B 1 61 ? 17.516 -14.102 8.352 1 90.12 61 VAL B C 1
ATOM 2901 O O . VAL B 1 61 ? 18.609 -14.539 8.719 1 90.12 61 VAL B O 1
ATOM 2904 N N . LEU B 1 62 ? 16.406 -14.281 9.07 1 90.56 62 LEU B N 1
ATOM 2905 C CA . LEU B 1 62 ? 16.422 -15.031 10.32 1 90.56 62 LEU B CA 1
ATOM 2906 C C . LEU B 1 62 ? 16.047 -16.5 10.078 1 90.56 62 LEU B C 1
ATOM 2908 O O . LEU B 1 62 ? 15.891 -17.266 11.031 1 90.56 62 LEU B O 1
ATOM 2912 N N . GLY B 1 63 ? 15.805 -16.812 8.828 1 91.25 63 GLY B N 1
ATOM 2913 C CA . GLY B 1 63 ? 15.469 -18.188 8.477 1 91.25 63 GLY B CA 1
ATOM 2914 C C . GLY B 1 63 ? 14.016 -18.531 8.766 1 91.25 63 GLY B C 1
ATOM 2915 O O . GLY B 1 63 ? 13.695 -19.688 9.07 1 91.25 63 GLY B O 1
ATOM 2916 N N . ARG B 1 64 ? 13.203 -17.547 8.68 1 92.25 64 ARG B N 1
ATOM 2917 C CA . ARG B 1 64 ? 11.797 -17.75 9.023 1 92.25 64 ARG B CA 1
ATOM 2918 C C . ARG B 1 64 ? 10.898 -17.484 7.824 1 92.25 64 ARG B C 1
ATOM 2920 O O . ARG B 1 64 ? 11.227 -16.656 6.973 1 92.25 64 ARG B O 1
ATOM 2927 N N . VAL B 1 65 ? 9.758 -18.203 7.867 1 93.88 65 VAL B N 1
ATOM 2928 C CA . VAL B 1 65 ? 8.711 -17.938 6.883 1 93.88 65 VAL B CA 1
ATOM 2929 C C . VAL B 1 65 ? 7.945 -16.672 7.273 1 93.88 65 VAL B C 1
ATOM 2931 O O . VAL B 1 65 ? 7.656 -16.453 8.453 1 93.88 65 VAL B O 1
ATOM 2934 N N . GLU B 1 66 ? 7.727 -15.844 6.395 1 94.81 66 GLU B N 1
ATOM 2935 C CA . GLU B 1 66 ? 6.895 -14.648 6.543 1 94.81 66 GLU B CA 1
ATOM 2936 C C . GLU B 1 66 ? 6.172 -14.32 5.238 1 94.81 66 GLU B C 1
ATOM 2938 O O . GLU B 1 66 ? 6.801 -13.938 4.25 1 94.81 66 GLU B O 1
ATOM 2943 N N . CYS B 1 67 ? 4.809 -14.43 5.301 1 96.56 67 CYS B N 1
ATOM 2944 C CA . CYS B 1 67 ? 4.047 -14.266 4.066 1 96.56 67 CYS B CA 1
ATOM 2945 C C . CYS B 1 67 ? 3.117 -13.062 4.156 1 96.56 67 CYS B C 1
ATOM 2947 O O . CYS B 1 67 ? 2.701 -12.672 5.25 1 96.56 67 CYS B O 1
ATOM 2949 N N . ASP B 1 68 ? 2.863 -12.477 3.072 1 98.38 68 ASP B N 1
ATOM 2950 C CA . ASP B 1 68 ? 1.825 -11.469 2.883 1 98.38 68 ASP B CA 1
ATOM 2951 C C . ASP B 1 68 ? 0.705 -11.992 1.988 1 98.38 68 ASP B C 1
ATOM 2953 O O . ASP B 1 68 ? 0.948 -12.805 1.094 1 98.38 68 ASP B O 1
ATOM 2957 N N . ALA B 1 69 ? -0.477 -11.516 2.221 1 98.75 69 ALA B N 1
ATOM 2958 C CA . ALA B 1 69 ? -1.605 -11.898 1.374 1 98.75 69 ALA B CA 1
ATOM 2959 C C . ALA B 1 69 ? -2.676 -10.812 1.366 1 98.75 69 ALA B C 1
ATOM 2961 O O . ALA B 1 69 ? -2.777 -10.023 2.311 1 98.75 69 ALA B O 1
ATOM 2962 N N . SER B 1 70 ? -3.428 -10.742 0.322 1 98.81 70 SER B N 1
ATOM 2963 C CA . SER B 1 70 ? -4.562 -9.836 0.207 1 98.81 70 SER B CA 1
ATOM 2964 C C . SER B 1 70 ? -5.66 -10.422 -0.667 1 98.81 70 SER B C 1
ATOM 2966 O O . SER B 1 70 ? -5.445 -11.422 -1.356 1 98.81 70 SER B O 1
ATOM 2968 N N . PHE B 1 71 ? -6.836 -9.852 -0.578 1 98.81 71 PHE B N 1
ATOM 2969 C CA . PHE B 1 71 ? -7.949 -10.289 -1.408 1 98.81 71 PHE B CA 1
ATOM 2970 C C . PHE B 1 71 ? -8.859 -9.117 -1.758 1 98.81 71 PHE B C 1
ATOM 2972 O O . PHE B 1 71 ? -8.844 -8.086 -1.083 1 98.81 71 PHE B O 1
ATOM 2979 N N . ILE B 1 72 ? -9.539 -9.25 -2.857 1 98.38 72 ILE B N 1
ATOM 2980 C CA . ILE B 1 72 ? -10.633 -8.391 -3.295 1 98.38 72 ILE B CA 1
ATO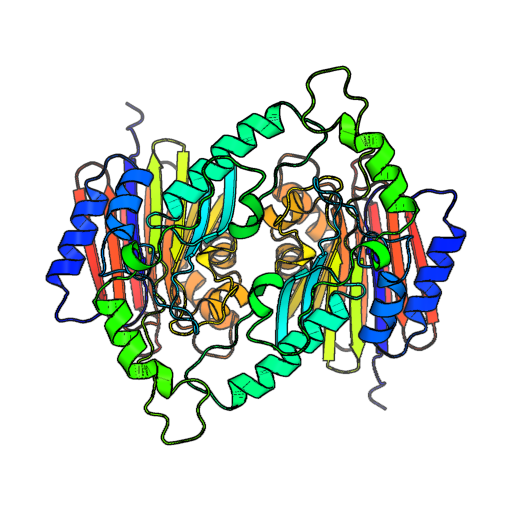M 2981 C C . ILE B 1 72 ? -11.852 -9.242 -3.639 1 98.38 72 ILE B C 1
ATOM 2983 O O . ILE B 1 72 ? -11.766 -10.164 -4.461 1 98.38 72 ILE B O 1
ATOM 2987 N N . ARG B 1 73 ? -12.953 -9.055 -3.037 1 97 73 ARG B N 1
ATOM 2988 C CA . ARG B 1 73 ? -14.234 -9.695 -3.33 1 97 73 ARG B CA 1
ATOM 2989 C C . ARG B 1 73 ? -15.375 -8.68 -3.303 1 97 73 ARG B C 1
ATOM 2991 O O . ARG B 1 73 ? -15.969 -8.438 -2.25 1 97 73 ARG B O 1
ATOM 2998 N N . GLY B 1 74 ? -15.656 -8.141 -4.469 1 88.81 74 GLY B N 1
ATOM 2999 C CA . GLY B 1 74 ? -16.609 -7.035 -4.492 1 88.81 74 GLY B CA 1
ATOM 3000 C C . GLY B 1 74 ? -16.125 -5.828 -3.707 1 88.81 74 GLY B C 1
ATOM 3001 O O . GLY B 1 74 ? -15.031 -5.312 -3.953 1 88.81 74 GLY B O 1
ATOM 3002 N N . GLU B 1 75 ? -16.891 -5.469 -2.715 1 86.19 75 GLU B N 1
ATOM 3003 C CA . GLU B 1 75 ? -16.516 -4.32 -1.889 1 86.19 75 GLU B CA 1
ATOM 3004 C C . GLU B 1 75 ? -15.617 -4.738 -0.733 1 86.19 75 GLU B C 1
ATOM 3006 O O . GLU B 1 75 ? -15.039 -3.889 -0.055 1 86.19 75 GLU B O 1
ATOM 3011 N N . LYS B 1 76 ? -15.492 -6.004 -0.517 1 94.38 76 LYS B N 1
ATOM 3012 C CA . LYS B 1 76 ? -14.672 -6.52 0.572 1 94.38 76 LYS B CA 1
ATOM 3013 C C . LYS B 1 76 ? -13.211 -6.641 0.144 1 94.38 76 LYS B C 1
ATOM 3015 O O . LYS B 1 76 ? -12.898 -7.316 -0.839 1 94.38 76 LYS B O 1
ATOM 3020 N N . ILE B 1 77 ? -12.414 -5.941 0.81 1 96.81 77 ILE B N 1
ATOM 3021 C CA . ILE B 1 77 ? -10.977 -6.012 0.544 1 96.81 77 ILE B CA 1
ATOM 3022 C C . ILE B 1 77 ? -10.219 -6.199 1.856 1 96.81 77 ILE B C 1
ATOM 3024 O O . ILE B 1 77 ? -10.727 -5.859 2.928 1 96.81 77 ILE B O 1
ATOM 3028 N N . GLY B 1 78 ? -9.062 -6.805 1.783 1 98.19 78 GLY B N 1
ATOM 3029 C CA . GLY B 1 78 ? -8.25 -6.996 2.975 1 98.19 78 GLY B CA 1
ATOM 3030 C C . GLY B 1 78 ? -6.836 -7.441 2.668 1 98.19 78 GLY B C 1
ATOM 3031 O O . GLY B 1 78 ? -6.594 -8.117 1.662 1 98.19 78 GLY B O 1
ATOM 3032 N N . ALA B 1 79 ? -5.926 -7.051 3.482 1 98.75 79 ALA B N 1
ATOM 3033 C CA . ALA B 1 79 ? -4.531 -7.484 3.42 1 98.75 79 ALA B CA 1
ATOM 3034 C C . ALA B 1 79 ? -3.992 -7.793 4.812 1 98.75 79 ALA B C 1
ATOM 3036 O O . ALA B 1 79 ? -4.289 -7.078 5.773 1 98.75 79 ALA B O 1
ATOM 3037 N N . VAL B 1 80 ? -3.32 -8.875 4.945 1 98.38 80 VAL B N 1
ATOM 3038 C CA . VAL B 1 80 ? -2.609 -9.234 6.168 1 98.38 80 VAL B CA 1
ATOM 3039 C C . VAL B 1 80 ? -1.143 -9.508 5.848 1 98.38 80 VAL B C 1
ATOM 3041 O O . VAL B 1 80 ? -0.834 -10.258 4.918 1 98.38 80 VAL B O 1
ATOM 3044 N N . VAL B 1 81 ? -0.253 -8.891 6.633 1 98.19 81 VAL B N 1
ATOM 3045 C CA . VAL B 1 81 ? 1.166 -8.992 6.305 1 98.19 81 VAL B CA 1
ATOM 3046 C C . VAL B 1 81 ? 1.918 -9.633 7.469 1 98.19 81 VAL B C 1
ATOM 3048 O O . VAL B 1 81 ? 1.447 -9.609 8.609 1 98.19 81 VAL B O 1
ATOM 3051 N N . GLY B 1 82 ? 3.018 -10.273 7.109 1 96.31 82 GLY B N 1
ATOM 3052 C CA . GLY B 1 82 ? 3.906 -10.844 8.109 1 96.31 82 GLY B CA 1
ATOM 3053 C C . GLY B 1 82 ? 3.371 -12.133 8.711 1 96.31 82 GLY B C 1
ATOM 3054 O O . GLY B 1 82 ? 3.555 -12.383 9.906 1 96.31 82 GLY B O 1
ATOM 3055 N N . MET B 1 83 ? 2.736 -12.922 7.934 1 95.25 83 MET B N 1
ATOM 3056 C CA . MET B 1 83 ? 2.109 -14.133 8.461 1 95.25 83 MET B CA 1
ATOM 3057 C C . MET B 1 83 ? 3.102 -15.297 8.477 1 95.25 83 MET B C 1
ATOM 3059 O O . MET B 1 83 ? 3.777 -15.555 7.484 1 95.25 83 MET B O 1
ATOM 3063 N N . LEU B 1 84 ? 3.146 -15.938 9.594 1 91.69 84 LEU B N 1
ATOM 3064 C CA . LEU B 1 84 ? 3.828 -17.219 9.734 1 91.69 84 LEU B CA 1
ATOM 3065 C C . LEU B 1 84 ? 2.836 -18.375 9.656 1 91.69 84 LEU B C 1
ATOM 3067 O O . LEU B 1 84 ? 2.559 -19.031 10.664 1 91.69 84 LEU B O 1
ATOM 3071 N N . CYS B 1 85 ? 2.381 -18.641 8.477 1 88.38 85 CYS B N 1
ATOM 3072 C CA . CYS B 1 85 ? 1.329 -19.656 8.391 1 88.38 85 CYS B CA 1
ATOM 3073 C C . CYS B 1 85 ? 1.424 -20.438 7.082 1 88.38 85 CYS B C 1
ATOM 3075 O O . CYS B 1 85 ? 2.023 -19.953 6.117 1 88.38 85 CYS B O 1
ATOM 3077 N N . ARG B 1 86 ? 0.776 -21.562 7.02 1 91.56 86 ARG B N 1
ATOM 3078 C CA . ARG B 1 86 ? 0.829 -22.5 5.902 1 91.56 86 ARG B CA 1
ATOM 3079 C C . ARG B 1 86 ? -0.052 -22.031 4.75 1 91.56 86 ARG B C 1
ATOM 3081 O O . ARG B 1 86 ? 0.263 -22.266 3.582 1 91.56 86 ARG B O 1
ATOM 3088 N N . HIS B 1 87 ? -1.145 -21.406 5.109 1 96 87 HIS B N 1
ATOM 3089 C CA . HIS B 1 87 ? -2.117 -20.984 4.109 1 96 87 HIS B CA 1
ATOM 3090 C C . HIS B 1 87 ? -2.486 -19.516 4.293 1 96 87 HIS B C 1
ATOM 3092 O O . HIS B 1 87 ? -3.598 -19.188 4.727 1 96 87 HIS B O 1
ATOM 3098 N N . PRO B 1 88 ? -1.641 -18.594 3.797 1 97.19 88 PRO B N 1
ATOM 3099 C CA . PRO B 1 88 ? -1.83 -17.172 4.051 1 97.19 88 PRO B CA 1
ATOM 3100 C C . PRO B 1 88 ? -3.139 -16.641 3.471 1 97.19 88 PRO B C 1
ATOM 3102 O O . PRO B 1 88 ? -3.793 -15.789 4.09 1 97.19 88 PRO B O 1
ATOM 3105 N N . ILE B 1 89 ? -3.561 -17.031 2.305 1 98.62 89 ILE B N 1
ATOM 3106 C CA . ILE B 1 89 ? -4.797 -16.531 1.714 1 98.62 89 ILE B CA 1
ATOM 3107 C C . ILE B 1 89 ? -5.988 -16.953 2.57 1 98.62 89 ILE B C 1
ATOM 3109 O O . ILE B 1 89 ? -6.832 -16.125 2.92 1 98.62 89 ILE B O 1
ATOM 3113 N N . LEU B 1 90 ? -6.004 -18.219 2.941 1 97.56 90 LEU B N 1
ATOM 3114 C CA . LEU B 1 90 ? -7.078 -18.703 3.799 1 97.56 90 LEU B CA 1
ATOM 3115 C C . LEU B 1 90 ? -7.117 -17.922 5.109 1 97.56 90 LEU B C 1
ATOM 3117 O O . LEU B 1 90 ? -8.195 -17.531 5.574 1 97.56 90 LEU B O 1
ATOM 3121 N N . GLU B 1 91 ? -5.977 -17.781 5.688 1 96.56 91 GLU B N 1
ATOM 3122 C CA . GLU B 1 91 ? -5.883 -17.078 6.961 1 96.56 91 GLU B CA 1
ATOM 3123 C C . GLU B 1 91 ? -6.34 -15.625 6.824 1 96.56 91 GLU B C 1
ATOM 3125 O O . GLU B 1 91 ? -7 -15.086 7.719 1 96.56 91 GLU B O 1
ATOM 3130 N N . THR B 1 92 ? -6.008 -14.977 5.762 1 98.06 92 THR B N 1
ATOM 3131 C CA . THR B 1 92 ? -6.43 -13.594 5.523 1 98.06 92 THR B CA 1
ATOM 3132 C C . THR B 1 92 ? -7.953 -13.5 5.457 1 98.06 92 THR B C 1
ATOM 3134 O O . THR B 1 92 ? -8.555 -12.641 6.105 1 98.06 92 THR B O 1
ATOM 3137 N N . PHE B 1 93 ? -8.586 -14.406 4.703 1 98.06 93 PHE B N 1
ATOM 3138 C CA . PHE B 1 93 ? -10.047 -14.43 4.641 1 98.06 93 PHE B CA 1
ATOM 3139 C C . PHE B 1 93 ? -10.641 -14.672 6.02 1 98.06 93 PHE B C 1
ATOM 3141 O O . PHE B 1 93 ? -11.617 -14.023 6.402 1 98.06 93 PHE B O 1
ATOM 3148 N N . ARG B 1 94 ? -10.055 -15.57 6.738 1 96.62 94 ARG B N 1
ATOM 3149 C CA . ARG B 1 94 ? -10.562 -15.883 8.07 1 96.62 94 ARG B CA 1
ATOM 3150 C C . ARG B 1 94 ? -10.516 -14.664 8.984 1 96.62 94 ARG B C 1
ATOM 3152 O O . ARG B 1 94 ? -11.477 -14.375 9.695 1 96.62 94 ARG B O 1
ATOM 3159 N N . VAL B 1 95 ? -9.406 -13.984 9 1 96.88 95 VAL B N 1
ATOM 3160 C CA . VAL B 1 95 ? -9.219 -12.797 9.828 1 96.88 95 VAL B CA 1
ATOM 3161 C C . VAL B 1 95 ? -10.289 -11.758 9.508 1 96.88 95 VAL B C 1
ATOM 3163 O O . VAL B 1 95 ? -10.969 -11.258 10.414 1 96.88 95 VAL B O 1
ATOM 3166 N N . PHE B 1 96 ? -10.516 -11.492 8.297 1 97.5 96 PHE B N 1
ATOM 3167 C CA . PHE B 1 96 ? -11.422 -10.422 7.918 1 97.5 96 PHE B CA 1
ATOM 3168 C C . PHE B 1 96 ? -12.875 -10.852 8.094 1 97.5 96 PHE B C 1
ATOM 3170 O O . PHE B 1 96 ? -13.75 -10.023 8.352 1 97.5 96 PHE B O 1
ATOM 3177 N N . GLU B 1 97 ? -13.156 -12.141 7.887 1 95.75 97 GLU B N 1
ATOM 3178 C CA . GLU B 1 97 ? -14.492 -12.633 8.227 1 95.75 97 GLU B CA 1
ATOM 3179 C C . GLU B 1 97 ? -14.797 -12.406 9.703 1 95.75 97 GLU B C 1
ATOM 3181 O O . GLU B 1 97 ? -15.891 -11.953 10.055 1 95.75 97 GLU B O 1
ATOM 3186 N N . HIS B 1 98 ? -13.875 -12.703 10.508 1 94.69 98 HIS B N 1
ATOM 3187 C CA . HIS B 1 98 ? -14.023 -12.461 11.945 1 94.69 98 HIS B CA 1
ATOM 3188 C C . HIS B 1 98 ? -14.234 -10.984 12.234 1 94.69 98 HIS B C 1
ATOM 3190 O O . HIS B 1 98 ? -15.141 -10.617 12.984 1 94.69 98 HIS B O 1
ATOM 3196 N N . LEU B 1 99 ? -13.461 -10.172 11.656 1 94.5 99 LEU B N 1
ATOM 3197 C CA . LEU B 1 99 ? -13.5 -8.734 11.922 1 94.5 99 LEU B CA 1
ATOM 3198 C C . LEU B 1 99 ? -14.82 -8.133 11.461 1 94.5 99 LEU B C 1
ATOM 3200 O O . LEU B 1 99 ? -15.352 -7.223 12.094 1 94.5 99 LEU B O 1
ATOM 3204 N N . ARG B 1 100 ? -15.289 -8.578 10.344 1 93.69 100 ARG B N 1
ATOM 3205 C CA . ARG B 1 100 ? -16.578 -8.078 9.867 1 93.69 100 ARG B CA 1
ATOM 3206 C C . ARG B 1 100 ? -17.688 -8.352 10.883 1 93.69 100 ARG B C 1
ATOM 3208 O O . ARG B 1 100 ? -18.562 -7.512 11.086 1 93.69 100 ARG B O 1
ATOM 3215 N N . GLY B 1 101 ? -17.625 -9.508 11.523 1 91.12 101 GLY B N 1
ATOM 3216 C CA . GLY B 1 101 ? -18.578 -9.805 12.586 1 91.12 101 GLY B CA 1
ATOM 3217 C C . GLY B 1 101 ? -18.438 -8.875 13.773 1 91.12 101 GLY B C 1
ATOM 3218 O O . GLY B 1 101 ? -19.438 -8.359 14.281 1 91.12 101 GLY B O 1
ATOM 3219 N N . VAL B 1 102 ? -17.25 -8.609 14.141 1 88.31 102 VAL B N 1
ATOM 3220 C CA . VAL B 1 102 ? -16.953 -7.785 15.312 1 88.31 102 VAL B CA 1
ATOM 3221 C C . VAL B 1 102 ? -17.328 -6.332 15.023 1 88.31 102 VAL B C 1
ATOM 3223 O O . VAL B 1 102 ? -17.953 -5.672 15.859 1 88.31 102 VAL B O 1
ATOM 3226 N N . TYR B 1 103 ? -17 -5.828 13.867 1 90.56 103 TYR B N 1
ATOM 3227 C CA . TYR B 1 103 ? -17.203 -4.426 13.531 1 90.56 103 TYR B CA 1
ATOM 3228 C C . TYR B 1 103 ? -18.641 -4.145 13.156 1 90.56 103 TYR B C 1
ATOM 3230 O O . TYR B 1 103 ? -19.078 -2.992 13.148 1 90.56 103 TYR B O 1
ATOM 3238 N N . ALA B 1 104 ? -19.359 -5.168 12.812 1 87.44 104 ALA B N 1
ATOM 3239 C CA . ALA B 1 104 ? -20.781 -4.992 12.531 1 87.44 104 ALA B CA 1
ATOM 3240 C C . ALA B 1 104 ? -21.516 -4.43 13.75 1 87.44 104 ALA B C 1
ATOM 3242 O O . ALA B 1 104 ? -22.5 -3.709 13.609 1 87.44 104 ALA B O 1
ATOM 3243 N N . SER B 1 105 ? -21.016 -4.691 14.875 1 83.06 105 SER B N 1
ATOM 3244 C CA . SER B 1 105 ? -21.641 -4.258 16.125 1 83.06 105 SER B CA 1
ATOM 3245 C C . SER B 1 105 ? -21.047 -2.947 16.609 1 83.06 105 SER B C 1
ATOM 3247 O O . SER B 1 105 ? -21.422 -2.453 17.688 1 83.06 105 SER B O 1
ATOM 3249 N N . GLU B 1 106 ? -20.078 -2.4 15.82 1 80.5 106 GLU B N 1
ATOM 3250 C CA . GLU B 1 106 ? -19.391 -1.164 16.188 1 80.5 106 GLU B CA 1
ATOM 3251 C C . GLU B 1 106 ? -19.469 -0.138 15.055 1 80.5 106 GLU B C 1
ATOM 3253 O O . GLU B 1 106 ? -18.453 0.194 14.445 1 80.5 106 GLU B O 1
ATOM 3258 N N . PRO B 1 107 ? -20.562 0.499 14.898 1 73.5 107 PRO B N 1
ATOM 3259 C CA . PRO B 1 107 ? -20.766 1.365 13.742 1 73.5 107 PRO B CA 1
ATOM 3260 C C . PRO B 1 107 ? -19.844 2.586 13.742 1 73.5 107 PRO B C 1
ATOM 3262 O O . PRO B 1 107 ? -19.625 3.197 12.695 1 73.5 107 PRO B O 1
ATOM 3265 N N . ASP B 1 108 ? -19.297 2.871 14.852 1 76.19 108 ASP B N 1
ATOM 3266 C CA . ASP B 1 108 ? -18.484 4.078 14.969 1 76.19 108 ASP B CA 1
ATOM 3267 C C . ASP B 1 108 ? -17.031 3.791 14.609 1 76.19 108 ASP B C 1
ATOM 3269 O O . ASP B 1 108 ? -16.219 4.715 14.492 1 76.19 108 ASP B O 1
ATOM 3273 N N . LEU B 1 109 ? -16.766 2.531 14.461 1 82.62 109 LEU B N 1
ATOM 3274 C CA . LEU B 1 109 ? -15.398 2.154 14.125 1 82.62 109 LEU B CA 1
ATOM 3275 C C . LEU B 1 109 ? -15.289 1.765 12.656 1 82.62 109 LEU B C 1
ATOM 3277 O O . LEU B 1 109 ? -16.219 1.202 12.086 1 82.62 109 LEU B O 1
ATOM 3281 N N . THR B 1 110 ? -14.18 2.125 12.125 1 86.56 110 THR B N 1
ATOM 3282 C CA . THR B 1 110 ? -13.93 1.8 10.727 1 86.56 110 THR B CA 1
ATOM 3283 C C . THR B 1 110 ? -13.18 0.476 10.602 1 86.56 110 THR B C 1
ATOM 3285 O O . THR B 1 110 ? -12.148 0.282 11.242 1 86.56 110 THR B O 1
ATOM 3288 N N . LEU B 1 111 ? -13.781 -0.428 9.852 1 93 111 LEU B N 1
ATOM 3289 C CA . LEU B 1 111 ? -13.117 -1.699 9.586 1 93 111 LEU B CA 1
ATOM 3290 C C . LEU B 1 111 ? -11.789 -1.479 8.875 1 93 111 LEU B C 1
ATOM 3292 O O . LEU B 1 111 ? -11.734 -0.818 7.836 1 93 111 LEU B O 1
ATOM 3296 N N . PRO B 1 112 ? -10.719 -2.047 9.461 1 95.81 112 PRO B N 1
ATOM 3297 C CA . PRO B 1 112 ? -9.422 -1.871 8.797 1 95.81 112 PRO B CA 1
ATOM 3298 C C . PRO B 1 112 ? -9.32 -2.627 7.477 1 95.81 112 PRO B C 1
ATOM 3300 O O . PRO B 1 112 ? -10.062 -3.588 7.254 1 95.81 112 PRO B O 1
ATOM 3303 N N . VAL B 1 113 ? -8.367 -2.184 6.625 1 96.81 113 VAL B N 1
ATOM 3304 C CA . VAL B 1 113 ? -8.164 -2.844 5.34 1 96.81 113 VAL B CA 1
ATOM 3305 C C . VAL B 1 113 ? -6.836 -3.59 5.344 1 96.81 113 VAL B C 1
ATOM 3307 O O . VAL B 1 113 ? -6.656 -4.559 4.602 1 96.81 113 VAL B O 1
ATOM 3310 N N . MET B 1 114 ? -5.898 -3.166 6.105 1 98.38 114 MET B N 1
ATOM 3311 C CA . MET B 1 114 ? -4.566 -3.764 6.152 1 98.38 114 MET B CA 1
ATOM 3312 C C . MET B 1 114 ? -4.109 -3.963 7.594 1 98.38 114 MET B C 1
ATOM 3314 O O . MET B 1 114 ? -4.23 -3.055 8.414 1 98.38 114 MET B O 1
ATOM 3318 N N . LEU B 1 115 ? -3.574 -5.152 7.859 1 98 115 LEU B N 1
ATOM 3319 C CA . LEU B 1 115 ? -3.223 -5.523 9.227 1 98 115 LEU B CA 1
ATOM 3320 C C . LEU B 1 115 ? -1.892 -6.266 9.258 1 98 115 LEU B C 1
ATOM 3322 O O . LEU B 1 115 ? -1.577 -7.031 8.344 1 98 115 LEU B O 1
ATOM 3326 N N . THR B 1 116 ? -1.162 -6.07 10.336 1 97.12 116 THR B N 1
ATOM 3327 C CA . THR B 1 116 ? 0.019 -6.879 10.617 1 97.12 116 THR B CA 1
ATOM 3328 C C . THR B 1 116 ? -0.34 -8.078 11.484 1 97.12 116 THR B C 1
ATOM 3330 O O . THR B 1 116 ? -0.799 -7.918 12.617 1 97.12 116 THR B O 1
ATOM 3333 N N . TYR B 1 117 ? -0.04 -9.219 11.039 1 96.25 117 TYR B N 1
ATOM 3334 C CA . TYR B 1 117 ? -0.535 -10.461 11.625 1 96.25 117 TYR B CA 1
ATOM 3335 C C . TYR B 1 117 ? -0.047 -10.625 13.055 1 96.25 117 TYR B C 1
ATOM 3337 O O . TYR B 1 117 ? -0.841 -10.883 13.961 1 96.25 117 TYR B O 1
ATOM 3345 N N . PRO B 1 118 ? 1.276 -10.414 13.32 1 92.56 118 PRO B N 1
ATOM 3346 C CA . PRO B 1 118 ? 1.741 -10.664 14.688 1 92.56 118 PRO B CA 1
ATOM 3347 C C . PRO B 1 118 ? 1.057 -9.766 15.711 1 92.56 118 PRO B C 1
ATOM 3349 O O . PRO B 1 118 ? 0.904 -10.148 16.875 1 92.56 118 PRO B O 1
ATOM 3352 N N . SER B 1 119 ? 0.63 -8.633 15.297 1 93.12 119 SER B N 1
ATOM 3353 C CA . SER B 1 119 ? 0.038 -7.664 16.219 1 93.12 119 SER B CA 1
ATOM 3354 C C . SER B 1 119 ? -1.373 -8.078 16.625 1 93.12 119 SER B C 1
ATOM 3356 O O . SER B 1 119 ? -1.949 -7.508 17.547 1 93.12 119 SER B O 1
ATOM 3358 N N . LEU B 1 120 ? -1.951 -9.086 15.984 1 92.75 120 LEU B N 1
ATOM 3359 C CA . LEU B 1 120 ? -3.348 -9.461 16.188 1 92.75 120 LEU B CA 1
ATOM 3360 C C . LEU B 1 120 ? -3.469 -10.562 17.234 1 92.75 120 LEU B C 1
ATOM 3362 O O . LEU B 1 120 ? -4.578 -10.953 17.594 1 92.75 120 LEU B O 1
ATOM 3366 N N . LYS B 1 121 ? -2.422 -11.18 17.656 1 87.56 121 LYS B N 1
ATOM 3367 C CA . LYS B 1 121 ? -2.383 -12.359 18.516 1 87.56 121 LYS B CA 1
ATOM 3368 C C . LYS B 1 121 ? -3.266 -12.172 19.75 1 87.56 121 LYS B C 1
ATOM 3370 O O . LYS B 1 121 ? -3.938 -13.109 20.188 1 87.56 121 LYS B O 1
ATOM 3375 N N . ASP B 1 122 ? -3.369 -11.047 20.312 1 81.06 122 ASP B N 1
ATOM 3376 C CA . ASP B 1 122 ? -4.105 -10.867 21.562 1 81.06 122 ASP B CA 1
ATOM 3377 C C . ASP B 1 122 ? -5.48 -10.25 21.297 1 81.06 122 ASP B C 1
ATOM 3379 O O . ASP B 1 122 ? -6.211 -9.922 22.234 1 81.06 122 ASP B O 1
ATOM 3383 N N . VAL B 1 123 ? -5.871 -10.188 20.062 1 83.94 123 VAL B N 1
ATOM 3384 C CA . VAL B 1 123 ? -7.109 -9.484 19.766 1 83.94 123 VAL B CA 1
ATOM 3385 C C . VAL B 1 123 ? -8.055 -10.398 18.984 1 83.94 123 VAL B C 1
ATOM 3387 O O . VAL B 1 123 ? -9.266 -10.359 19.188 1 83.94 123 VAL B O 1
ATOM 3390 N N . ILE B 1 124 ? -7.461 -11.203 18.109 1 87.25 124 ILE B N 1
ATOM 3391 C CA . ILE B 1 124 ? -8.258 -12.109 17.281 1 87.25 124 ILE B CA 1
ATOM 3392 C C . ILE B 1 124 ? -7.957 -13.555 17.672 1 87.25 124 ILE B C 1
ATOM 3394 O O . ILE B 1 124 ? -6.797 -13.969 17.672 1 87.25 124 ILE B O 1
ATOM 3398 N N . PRO B 1 125 ? -8.969 -14.281 18 1 87.31 125 PRO B N 1
ATOM 3399 C CA . PRO B 1 125 ? -8.75 -15.688 18.344 1 87.31 125 PRO B CA 1
ATOM 3400 C C . PRO B 1 125 ? -8.133 -16.5 17.203 1 87.31 125 PRO B C 1
ATOM 3402 O O . PRO B 1 125 ? -8.453 -16.266 16.031 1 87.31 125 PRO B O 1
ATOM 3405 N N . GLY B 1 126 ? -7.242 -17.375 17.547 1 84.81 126 GLY B N 1
ATOM 3406 C CA . GLY B 1 126 ? -6.707 -18.297 16.562 1 84.81 126 GLY B CA 1
ATOM 3407 C C . GLY B 1 126 ? -5.434 -17.797 15.906 1 84.81 126 GLY B C 1
ATOM 3408 O O . GLY B 1 126 ? -4.812 -18.516 15.117 1 84.81 126 GLY B O 1
ATOM 3409 N N . ILE B 1 127 ? -5.176 -16.531 16.203 1 83.94 127 ILE B N 1
ATOM 3410 C CA . ILE B 1 127 ? -3.932 -16 15.656 1 83.94 127 ILE B CA 1
ATOM 3411 C C . ILE B 1 127 ? -2.742 -16.656 16.359 1 83.94 127 ILE B C 1
ATOM 3413 O O . ILE B 1 127 ? -2.609 -16.562 17.578 1 83.94 127 ILE B O 1
ATOM 3417 N N . HIS B 1 128 ? -2.113 -17.547 15.75 1 72.94 128 HIS B N 1
ATOM 3418 C CA . HIS B 1 128 ? -0.92 -18.172 16.312 1 72.94 128 HIS B CA 1
ATOM 3419 C C . HIS B 1 128 ? 0.187 -18.281 15.273 1 72.94 128 HIS B C 1
ATOM 3421 O O . HIS B 1 128 ? -0.089 -18.391 14.078 1 72.94 128 HIS B O 1
ATOM 3427 N N . GLU B 1 129 ? 1.3 -17.938 15.773 1 65.38 129 GLU B N 1
ATOM 3428 C CA . GLU B 1 129 ? 2.459 -18.203 14.922 1 65.38 129 GLU B CA 1
ATOM 3429 C C . GLU B 1 129 ? 2.814 -19.688 14.922 1 65.38 129 GLU B C 1
ATOM 3431 O O . GLU B 1 129 ? 2.912 -20.312 15.984 1 65.38 129 GLU B O 1
ATOM 3436 N N . HIS B 1 130 ? 2.572 -20.188 13.688 1 66.94 130 HIS B N 1
ATOM 3437 C CA . HIS B 1 130 ? 2.873 -21.609 13.562 1 66.94 130 HIS B CA 1
ATOM 3438 C C . HIS B 1 130 ? 4.336 -21.891 13.883 1 66.94 130 HIS B C 1
ATOM 3440 O O . HIS B 1 130 ? 5.16 -20.969 13.914 1 66.94 130 HIS B O 1
ATOM 3446 N N . ASP B 1 131 ? 4.5 -23.141 14.164 1 72.81 131 ASP B N 1
ATOM 3447 C CA . ASP B 1 131 ? 5.875 -23.609 14.352 1 72.81 131 ASP B CA 1
ATOM 3448 C C . ASP B 1 131 ? 6.641 -23.578 13.031 1 72.81 131 ASP B C 1
ATOM 3450 O O . ASP B 1 131 ? 6.199 -24.156 12.039 1 72.81 131 ASP B O 1
ATOM 3454 N N . ASP B 1 132 ? 7.676 -22.953 13.016 1 70.75 132 ASP B N 1
ATOM 3455 C CA . ASP B 1 132 ? 8.547 -22.797 11.852 1 70.75 132 ASP B CA 1
ATOM 3456 C C . ASP B 1 132 ? 8.867 -24.141 11.211 1 70.75 132 ASP B C 1
ATOM 3458 O O . ASP B 1 132 ? 8.914 -24.266 9.992 1 70.75 132 ASP B O 1
ATOM 3462 N N . ALA B 1 133 ? 9.023 -25.078 11.969 1 74.69 133 ALA B N 1
ATOM 3463 C CA . ALA B 1 133 ? 9.469 -26.391 11.492 1 74.69 133 ALA B CA 1
ATOM 3464 C C . ALA B 1 133 ? 8.438 -27.016 10.562 1 74.69 133 ALA B C 1
ATOM 3466 O O . ALA B 1 133 ? 8.789 -27.766 9.641 1 74.69 133 ALA B O 1
ATOM 3467 N N . GLU B 1 134 ? 7.285 -26.609 10.742 1 82.81 134 GLU B N 1
ATOM 3468 C CA . GLU B 1 134 ? 6.223 -27.188 9.922 1 82.81 134 GLU B CA 1
ATOM 3469 C C . GLU B 1 134 ? 5.992 -26.375 8.656 1 82.81 134 GLU B C 1
ATOM 3471 O O . GLU B 1 134 ? 5.336 -26.844 7.719 1 82.81 134 GLU B O 1
ATOM 3476 N N . LEU B 1 135 ? 6.605 -25.297 8.617 1 89.25 135 LEU B N 1
ATOM 3477 C CA . LEU B 1 135 ? 6.305 -24.359 7.535 1 89.25 135 LEU B CA 1
ATOM 3478 C C . LEU B 1 135 ? 7.457 -24.281 6.539 1 89.25 135 LEU B C 1
ATOM 3480 O O . LEU B 1 135 ? 7.277 -23.828 5.406 1 89.25 135 LEU B O 1
ATOM 3484 N N . ILE B 1 136 ? 8.602 -24.812 6.949 1 93.62 136 ILE B N 1
ATOM 3485 C CA . ILE B 1 136 ? 9.797 -24.672 6.121 1 93.62 136 ILE B CA 1
ATOM 3486 C C . ILE B 1 136 ? 10 -25.938 5.285 1 93.62 136 ILE B C 1
ATOM 3488 O O . ILE B 1 136 ? 10.211 -27.016 5.824 1 93.62 136 ILE B O 1
ATOM 3492 N N . SER B 1 137 ? 9.945 -25.812 4.008 1 93.44 137 SER B N 1
ATOM 3493 C CA . SER B 1 137 ? 10.18 -26.953 3.119 1 93.44 137 SER B CA 1
ATOM 3494 C C . SER B 1 137 ? 11.664 -27.297 3.062 1 93.44 137 SER B C 1
ATOM 3496 O O . SER B 1 137 ? 12.523 -26.438 3.299 1 93.44 137 SER B O 1
ATOM 3498 N N . PRO B 1 138 ? 11.953 -28.531 2.713 1 93.94 138 PRO B N 1
ATOM 3499 C CA . PRO B 1 138 ? 13.359 -28.906 2.551 1 93.94 138 PRO B CA 1
ATOM 3500 C C . PRO B 1 138 ? 14.086 -28.031 1.529 1 93.94 138 PRO B C 1
ATOM 3502 O O . PRO B 1 138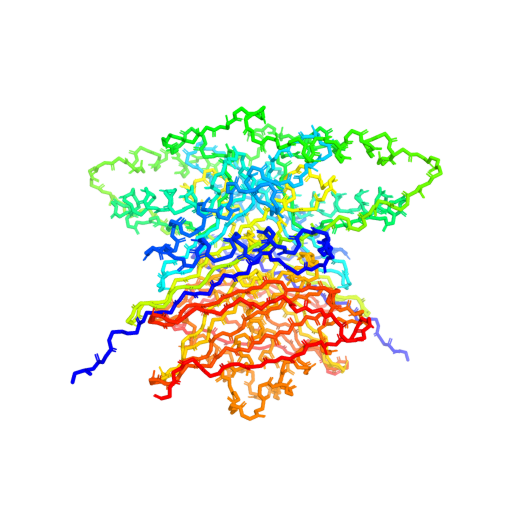 ? 15.25 -27.688 1.734 1 93.94 138 PRO B O 1
ATOM 3505 N N . LYS B 1 139 ? 13.398 -27.719 0.515 1 91.31 139 LYS B N 1
ATOM 3506 C CA . LYS B 1 139 ? 13.992 -26.875 -0.521 1 91.31 139 LYS B CA 1
ATOM 3507 C C . LYS B 1 139 ? 14.383 -25.516 0.037 1 91.31 139 LYS B C 1
ATOM 3509 O O . LYS B 1 139 ? 15.508 -25.047 -0.168 1 91.31 139 LYS B O 1
ATOM 3514 N N . SER B 1 140 ? 13.477 -24.891 0.731 1 92 140 SER B N 1
ATOM 3515 C CA . SER B 1 140 ? 13.727 -23.562 1.282 1 92 140 SER B CA 1
ATOM 3516 C C . SER B 1 140 ? 14.844 -23.594 2.326 1 92 140 SER B C 1
ATOM 3518 O O . SER B 1 140 ? 15.664 -22.688 2.395 1 92 140 SER B O 1
ATOM 3520 N N . GLN B 1 141 ? 14.852 -24.625 3.105 1 93 141 GLN B N 1
ATOM 3521 C CA . GLN B 1 141 ? 15.906 -24.797 4.102 1 93 141 GLN B CA 1
ATOM 3522 C C . GLN B 1 141 ? 17.266 -24.938 3.438 1 93 141 GLN B C 1
ATOM 3524 O O . GLN B 1 141 ? 18.25 -24.344 3.889 1 93 141 GLN B O 1
ATOM 3529 N N . LYS B 1 142 ? 17.297 -25.734 2.453 1 92.25 142 LYS B N 1
ATOM 3530 C CA . LYS B 1 142 ? 18.547 -25.969 1.736 1 92.25 142 LYS B CA 1
ATOM 3531 C C . LYS B 1 142 ? 19.094 -24.656 1.162 1 92.25 142 LYS B C 1
ATOM 3533 O O . LYS B 1 142 ? 20.281 -24.359 1.302 1 92.25 142 LYS B O 1
ATOM 3538 N N . VAL B 1 143 ? 18.219 -23.922 0.517 1 88.94 143 VAL B N 1
ATOM 3539 C CA . VAL B 1 143 ? 18.625 -22.641 -0.054 1 88.94 143 VAL B CA 1
ATOM 3540 C C . VAL B 1 143 ? 19.172 -21.734 1.046 1 88.94 143 VAL B C 1
ATOM 3542 O O . VAL B 1 143 ? 20.219 -21.109 0.877 1 88.94 143 VAL B O 1
ATOM 3545 N N . PHE B 1 144 ? 18.562 -21.688 2.123 1 91.62 144 PHE B N 1
ATOM 3546 C CA . PHE B 1 144 ? 18.969 -20.859 3.25 1 91.62 144 PHE B CA 1
ATOM 3547 C C . PHE B 1 144 ? 20.344 -21.266 3.762 1 91.62 144 PHE B C 1
ATOM 3549 O O . PHE B 1 144 ? 21.234 -20.438 3.932 1 91.62 144 PHE B O 1
ATOM 3556 N N . ASP B 1 145 ? 20.469 -22.484 3.936 1 92.25 145 ASP B N 1
ATOM 3557 C CA . ASP B 1 145 ? 21.719 -23.016 4.48 1 92.25 145 ASP B CA 1
ATOM 3558 C C . ASP B 1 145 ? 22.891 -22.734 3.535 1 92.25 145 ASP B C 1
ATOM 3560 O O . ASP B 1 145 ? 24.016 -22.469 3.98 1 92.25 145 ASP B O 1
ATOM 3564 N N . MET B 1 146 ? 22.641 -22.797 2.344 1 89.44 146 MET B N 1
ATOM 3565 C CA . MET B 1 146 ? 23.672 -22.625 1.333 1 89.44 146 MET B CA 1
ATOM 3566 C C . MET B 1 146 ? 24.141 -21.172 1.267 1 89.44 146 MET B C 1
ATOM 3568 O O . MET B 1 146 ? 25.297 -20.906 0.965 1 89.44 146 MET B O 1
ATOM 3572 N N . HIS B 1 147 ? 23.203 -20.234 1.641 1 86.38 147 HIS B N 1
ATOM 3573 C CA . HIS B 1 147 ? 23.531 -18.859 1.316 1 86.38 147 HIS B CA 1
ATOM 3574 C C . HIS B 1 147 ? 23.562 -17.984 2.572 1 86.38 147 HIS B C 1
ATOM 3576 O O . HIS B 1 147 ? 23.984 -16.828 2.518 1 86.38 147 HIS B O 1
ATOM 3582 N N . LYS B 1 148 ? 23.234 -18.406 3.693 1 84.75 148 LYS B N 1
ATOM 3583 C CA . LYS B 1 148 ? 23.109 -17.609 4.91 1 84.75 148 LYS B CA 1
ATOM 3584 C C . LYS B 1 148 ? 24.453 -17 5.305 1 84.75 148 LYS B C 1
ATOM 3586 O O . LYS B 1 148 ? 24.484 -15.875 5.828 1 84.75 148 LYS B O 1
ATOM 3591 N N . ASP B 1 149 ? 25.484 -17.641 5.078 1 80.25 149 ASP B N 1
ATOM 3592 C CA . ASP B 1 149 ? 26.797 -17.156 5.512 1 80.25 149 ASP B CA 1
ATOM 3593 C C . ASP B 1 149 ? 27.344 -16.125 4.535 1 80.25 149 ASP B C 1
ATOM 3595 O O . ASP B 1 149 ? 28.359 -15.469 4.824 1 80.25 149 ASP B O 1
ATOM 3599 N N . ARG B 1 150 ? 26.719 -15.984 3.447 1 73.5 150 ARG B N 1
ATOM 3600 C CA . ARG B 1 150 ? 27.172 -15.039 2.432 1 73.5 150 ARG B CA 1
ATOM 3601 C C . ARG B 1 150 ? 26.438 -13.711 2.549 1 73.5 150 ARG B C 1
ATOM 3603 O O . ARG B 1 150 ? 26.922 -12.688 2.053 1 73.5 150 ARG B O 1
ATOM 3610 N N . VAL B 1 151 ? 25.328 -13.758 3.141 1 68.56 151 VAL B N 1
ATOM 3611 C CA . VAL B 1 151 ? 24.484 -12.57 3.176 1 68.56 151 VAL B CA 1
ATOM 3612 C C . VAL B 1 151 ? 24.953 -11.633 4.289 1 68.56 151 VAL B C 1
ATOM 3614 O O . VAL B 1 151 ? 25.156 -12.062 5.426 1 68.56 151 VAL B O 1
ATOM 3617 N N . PHE B 1 152 ? 25.172 -10.367 3.938 1 63.28 152 PHE B N 1
ATOM 3618 C CA . PHE B 1 152 ? 25.625 -9.273 4.793 1 63.28 152 PHE B CA 1
ATOM 3619 C C . PHE B 1 152 ? 27 -9.57 5.363 1 63.28 152 PHE B C 1
ATOM 3621 O O . PHE B 1 152 ? 27.406 -9 6.379 1 63.28 152 PHE B O 1
ATOM 3628 N N . GLN B 1 153 ? 27.672 -10.703 4.828 1 65.81 153 GLN B N 1
ATOM 3629 C CA . GLN B 1 153 ? 29.078 -10.953 5.156 1 65.81 153 GLN B CA 1
ATOM 3630 C C . GLN B 1 153 ? 30 -10.492 4.031 1 65.81 153 GLN B C 1
ATOM 3632 O O . GLN B 1 153 ? 29.578 -10.43 2.871 1 65.81 153 GLN B O 1
ATOM 3637 N N . SER B 1 154 ? 31.125 -9.656 4.176 1 52.44 154 SER B N 1
ATOM 3638 C CA . SER B 1 154 ? 32.094 -8.938 3.359 1 52.44 154 SER B CA 1
ATOM 3639 C C . SER B 1 154 ? 32.438 -9.711 2.086 1 52.44 154 SER B C 1
ATOM 3641 O O . SER B 1 154 ? 33 -9.156 1.149 1 52.44 154 SER B O 1
ATOM 3643 N N . LYS B 1 155 ? 33 -11.07 2.049 1 46.81 155 LYS B N 1
ATOM 3644 C CA . LYS B 1 155 ? 33.938 -11.43 0.998 1 46.81 155 LYS B CA 1
ATOM 3645 C C . LYS B 1 155 ? 33.219 -11.633 -0.337 1 46.81 155 LYS B C 1
ATOM 3647 O O . LYS B 1 155 ? 32.031 -11.32 -0.47 1 46.81 155 LYS B O 1
ATOM 3652 N N . GLU B 1 156 ? 33.562 -12.977 -1.091 1 42.5 156 GLU B N 1
ATOM 3653 C CA . GLU B 1 156 ? 33.469 -13.375 -2.49 1 42.5 156 GLU B CA 1
ATOM 3654 C C . GLU B 1 156 ? 32.031 -13.656 -2.885 1 42.5 156 GLU B C 1
ATOM 3656 O O . GLU B 1 156 ? 31.391 -14.547 -2.324 1 42.5 156 GLU B O 1
ATOM 3661 N N . ILE B 1 157 ? 31.25 -12.742 -3.184 1 43.22 157 ILE B N 1
ATOM 3662 C CA . ILE B 1 157 ? 29.797 -12.617 -3.332 1 43.22 157 ILE B CA 1
ATOM 3663 C C . ILE B 1 157 ? 29.328 -13.484 -4.492 1 43.22 157 ILE B C 1
ATOM 3665 O O . ILE B 1 157 ? 29.625 -13.195 -5.656 1 43.22 157 ILE B O 1
ATOM 3669 N N . GLU B 1 158 ? 29.438 -14.805 -4.383 1 45.91 158 GLU B N 1
ATOM 3670 C CA . GLU B 1 158 ? 28.656 -15.508 -5.402 1 45.91 158 GLU B CA 1
ATOM 3671 C C . GLU B 1 158 ? 27.219 -15.008 -5.441 1 45.91 158 GLU B C 1
ATOM 3673 O O . GLU B 1 158 ? 26.656 -14.656 -4.406 1 45.91 158 GLU B O 1
ATOM 3678 N N . GLN B 1 159 ? 26.75 -14.602 -6.621 1 50.75 159 GLN B N 1
ATOM 3679 C CA . GLN B 1 159 ? 25.438 -14.07 -6.965 1 50.75 159 GLN B CA 1
ATOM 3680 C C . GLN B 1 159 ? 24.328 -14.945 -6.391 1 50.75 159 GLN B C 1
ATOM 3682 O O . GLN B 1 159 ? 24.375 -16.172 -6.48 1 50.75 159 GLN B O 1
ATOM 3687 N N . LEU B 1 160 ? 23.719 -14.547 -5.34 1 54.94 160 LEU B N 1
ATOM 3688 C CA . LEU B 1 160 ? 22.5 -15.227 -4.887 1 54.94 160 LEU B CA 1
ATOM 3689 C C . LEU B 1 160 ? 21.578 -15.531 -6.062 1 54.94 160 LEU B C 1
ATOM 3691 O O . LEU B 1 160 ? 21.375 -14.688 -6.938 1 54.94 160 LEU B O 1
ATOM 3695 N N . PRO B 1 161 ? 21.484 -16.766 -6.367 1 49 161 PRO B N 1
ATOM 3696 C CA . PRO B 1 161 ? 20.531 -17.031 -7.449 1 49 161 PRO B CA 1
ATOM 3697 C C . PRO B 1 161 ? 19.297 -16.125 -7.379 1 49 161 PRO B C 1
ATOM 3699 O O . PRO B 1 161 ? 18.859 -15.758 -6.285 1 49 161 PRO B O 1
ATOM 3702 N N . HIS B 1 162 ? 19.297 -15.219 -8.273 1 48.72 162 HIS B N 1
ATOM 3703 C CA . HIS B 1 162 ? 18.078 -14.438 -8.359 1 48.72 162 HIS B CA 1
ATOM 3704 C C . HIS B 1 162 ? 16.859 -15.242 -7.895 1 48.72 162 HIS B C 1
ATOM 3706 O O . HIS B 1 162 ? 16.359 -16.094 -8.633 1 48.72 162 HIS B O 1
ATOM 3712 N N . GLY B 1 163 ? 16.938 -15.703 -6.656 1 49.56 163 GLY B N 1
ATOM 3713 C CA . GLY B 1 163 ? 15.797 -16.422 -6.113 1 49.56 163 GLY B CA 1
ATOM 3714 C C . GLY B 1 163 ? 14.469 -15.844 -6.57 1 49.56 163 GLY B C 1
ATOM 3715 O O . GLY B 1 163 ? 14.367 -14.648 -6.855 1 49.56 163 GLY B O 1
ATOM 3716 N N . ILE B 1 164 ? 13.703 -16.641 -7.266 1 50.12 164 ILE B N 1
ATOM 3717 C CA . ILE B 1 164 ? 12.375 -16.5 -7.852 1 50.12 164 ILE B CA 1
ATOM 3718 C C . ILE B 1 164 ? 11.445 -15.805 -6.859 1 50.12 164 ILE B C 1
ATOM 3720 O O . ILE B 1 164 ? 11.188 -16.328 -5.77 1 50.12 164 ILE B O 1
ATOM 3724 N N . SER B 1 165 ? 11.352 -14.492 -6.789 1 59.09 165 SER B N 1
ATOM 3725 C CA . SER B 1 165 ? 10.32 -13.766 -6.059 1 59.09 165 SER B CA 1
ATOM 3726 C C . SER B 1 165 ? 8.938 -14 -6.66 1 59.09 165 SER B C 1
ATOM 3728 O O . SER B 1 165 ? 8.555 -13.336 -7.625 1 59.09 165 SER B O 1
ATOM 3730 N N . ASP B 1 166 ? 8.352 -15.281 -6.379 1 79.88 166 ASP B N 1
ATOM 3731 C CA . ASP B 1 166 ? 7.137 -15.625 -7.113 1 79.88 166 ASP B CA 1
ATOM 3732 C C . ASP B 1 166 ? 5.895 -15.414 -6.254 1 79.88 166 ASP B C 1
ATOM 3734 O O . ASP B 1 166 ? 5.621 -16.203 -5.348 1 79.88 166 ASP B O 1
ATOM 3738 N N . THR B 1 167 ? 5.266 -14.219 -6.465 1 89.94 167 THR B N 1
ATOM 3739 C CA . THR B 1 167 ? 3.926 -13.992 -5.93 1 89.94 167 THR B CA 1
ATOM 3740 C C . THR B 1 167 ? 2.898 -14.836 -6.676 1 89.94 167 THR B C 1
ATOM 3742 O O . THR B 1 167 ? 2.951 -14.953 -7.902 1 89.94 167 THR B O 1
ATOM 3745 N N . VAL B 1 168 ? 2.098 -15.609 -5.91 1 98.31 168 VAL B N 1
ATOM 3746 C CA . VAL B 1 168 ? 1.04 -16.359 -6.574 1 98.31 168 VAL B CA 1
ATOM 3747 C C . VAL B 1 168 ? -0.231 -15.516 -6.645 1 98.31 168 VAL B C 1
ATOM 3749 O O . VAL B 1 168 ? -0.396 -14.57 -5.871 1 98.31 168 VAL B O 1
ATOM 3752 N N . GLY B 1 169 ? -1.117 -15.836 -7.543 1 98.69 169 GLY B N 1
ATOM 3753 C CA . GLY B 1 169 ? -2.365 -15.102 -7.688 1 98.69 169 GLY B CA 1
ATOM 3754 C C . GLY B 1 169 ? -3.496 -15.953 -8.234 1 98.69 169 GLY B C 1
ATOM 3755 O O . GLY B 1 169 ? -3.264 -16.891 -9 1 98.69 169 GLY B O 1
ATOM 3756 N N . LEU B 1 170 ? -4.688 -15.609 -7.836 1 98.88 170 LEU B N 1
ATOM 3757 C CA . LEU B 1 170 ? -5.895 -16.297 -8.273 1 98.88 170 LEU B CA 1
ATOM 3758 C C . LEU B 1 170 ? -7.008 -15.297 -8.578 1 98.88 170 LEU B C 1
ATOM 3760 O O . LEU B 1 170 ? -7.172 -14.312 -7.863 1 98.88 170 LEU B O 1
ATOM 3764 N N . ILE B 1 171 ? -7.77 -15.57 -9.57 1 98.69 171 ILE B N 1
ATOM 3765 C CA . ILE B 1 171 ? -9.016 -14.891 -9.898 1 98.69 171 ILE B CA 1
ATOM 3766 C C . ILE B 1 171 ? -10.141 -15.914 -10.062 1 98.69 171 ILE B C 1
ATOM 3768 O O . ILE B 1 171 ? -9.969 -16.906 -10.766 1 98.69 171 ILE B O 1
ATOM 3772 N N . HIS B 1 172 ? -11.18 -15.711 -9.461 1 97.69 172 HIS B N 1
ATOM 3773 C CA . HIS B 1 172 ? -12.367 -16.531 -9.641 1 97.69 172 HIS B CA 1
ATOM 3774 C C . HIS B 1 172 ? -13.586 -15.672 -9.961 1 97.69 172 HIS B C 1
ATOM 3776 O O . HIS B 1 172 ? -13.984 -14.836 -9.156 1 97.69 172 HIS B O 1
ATOM 3782 N N . ILE B 1 173 ? -14.094 -15.836 -11.109 1 95.75 173 ILE B N 1
ATOM 3783 C CA . ILE B 1 173 ? -15.32 -15.156 -11.516 1 95.75 173 ILE B CA 1
ATOM 3784 C C . ILE B 1 173 ? -16.484 -16.141 -11.5 1 95.75 173 ILE B C 1
ATOM 3786 O O . ILE B 1 173 ? -16.516 -17.094 -12.289 1 95.75 173 ILE B O 1
ATOM 3790 N N . GLN B 1 174 ? -17.328 -15.945 -10.57 1 91.75 174 GLN B N 1
ATOM 3791 C CA . GLN B 1 174 ? -18.547 -16.734 -10.461 1 91.75 174 GLN B CA 1
ATOM 3792 C C . GLN B 1 174 ? -19.797 -15.859 -10.617 1 91.75 174 GLN B C 1
ATOM 3794 O O . GLN B 1 174 ? -20.188 -15.156 -9.688 1 91.75 174 GLN B O 1
ATOM 3799 N N . ASP B 1 175 ? -20.438 -16 -11.734 1 87.56 175 ASP B N 1
ATOM 3800 C CA . ASP B 1 175 ? -21.578 -15.156 -12.055 1 87.56 175 ASP B CA 1
ATOM 3801 C C . ASP B 1 175 ? -21.219 -13.68 -11.961 1 87.56 175 ASP B C 1
ATOM 3803 O O . ASP B 1 175 ? -20.359 -13.195 -12.703 1 87.56 175 ASP B O 1
ATOM 3807 N N . GLU B 1 176 ? -21.703 -13.008 -10.961 1 86.81 176 GLU B N 1
ATOM 3808 C CA . GLU B 1 176 ? -21.5 -11.562 -10.891 1 86.81 176 GLU B CA 1
ATOM 3809 C C . GLU B 1 176 ? -20.406 -11.219 -9.867 1 86.81 176 GLU B C 1
ATOM 3811 O O . GLU B 1 176 ? -20.094 -10.047 -9.672 1 86.81 176 GLU B O 1
ATOM 3816 N N . THR B 1 177 ? -19.875 -12.227 -9.352 1 92.44 177 THR B N 1
ATOM 3817 C CA . THR B 1 177 ? -18.906 -11.969 -8.289 1 92.44 177 THR B CA 1
ATOM 3818 C C . THR B 1 177 ? -17.5 -12.297 -8.766 1 92.44 177 THR B C 1
ATOM 3820 O O . THR B 1 177 ? -17.25 -13.375 -9.297 1 92.44 177 THR B O 1
ATOM 3823 N N . THR B 1 178 ? -16.672 -11.359 -8.672 1 96.38 178 THR B N 1
ATOM 3824 C CA . THR B 1 178 ? -15.25 -11.547 -8.953 1 96.38 178 THR B CA 1
ATOM 3825 C C . THR B 1 178 ? -14.43 -11.508 -7.668 1 96.38 178 THR B C 1
ATOM 3827 O O . THR B 1 178 ? -14.555 -10.578 -6.871 1 96.38 178 THR B O 1
ATOM 3830 N N . THR B 1 179 ? -13.648 -12.539 -7.441 1 98.44 179 THR B N 1
ATOM 3831 C CA . THR B 1 179 ? -12.758 -12.609 -6.285 1 98.44 179 THR B CA 1
ATOM 3832 C C . THR B 1 179 ? -11.305 -12.734 -6.734 1 98.44 179 THR B C 1
ATOM 3834 O O . THR B 1 179 ? -10.984 -13.539 -7.613 1 98.44 179 THR B O 1
ATOM 3837 N N . LEU B 1 180 ? -10.477 -11.922 -6.238 1 98.81 180 LEU B N 1
ATOM 3838 C CA . LEU B 1 180 ? -9.031 -12.008 -6.422 1 98.81 180 LEU B CA 1
ATOM 3839 C C . LEU B 1 180 ? -8.328 -12.305 -5.102 1 98.81 180 LEU B C 1
ATOM 3841 O O . LEU B 1 180 ? -8.75 -11.828 -4.047 1 98.81 180 LEU B O 1
ATOM 3845 N N . ALA B 1 181 ? -7.246 -13.039 -5.129 1 98.88 181 ALA B N 1
ATOM 3846 C CA . ALA B 1 181 ? -6.395 -13.297 -3.971 1 98.88 181 ALA B CA 1
ATOM 3847 C C . ALA B 1 181 ? -4.941 -13.492 -4.391 1 98.88 181 ALA B C 1
ATOM 3849 O O . ALA B 1 181 ? -4.668 -13.961 -5.496 1 98.88 181 ALA B O 1
ATOM 3850 N N . THR B 1 182 ? -4.066 -13.094 -3.57 1 98.88 182 THR B N 1
ATOM 3851 C CA . THR B 1 182 ? -2.641 -13.25 -3.83 1 98.88 182 THR B CA 1
ATOM 3852 C C . THR B 1 182 ? -1.874 -13.469 -2.529 1 98.88 182 THR B C 1
ATOM 3854 O O . THR B 1 182 ? -2.334 -13.07 -1.458 1 98.88 182 THR B O 1
ATOM 3857 N N . SER B 1 183 ? -0.779 -14.18 -2.574 1 98.62 183 SER B N 1
ATOM 3858 C CA . SER B 1 183 ? 0.115 -14.375 -1.437 1 98.62 183 SER B CA 1
ATOM 3859 C C . SER B 1 183 ? 1.556 -14.578 -1.894 1 98.62 183 SER B C 1
ATOM 3861 O O . SER B 1 183 ? 1.803 -14.914 -3.053 1 98.62 183 SER B O 1
ATOM 3863 N N . SER B 1 184 ? 2.451 -14.281 -1.06 1 97.88 184 SER B N 1
ATOM 3864 C CA . SER B 1 184 ? 3.869 -14.383 -1.388 1 97.88 184 SER B CA 1
ATOM 3865 C C . SER B 1 184 ? 4.719 -14.539 -0.131 1 97.88 184 SER B C 1
ATOM 3867 O O . SER B 1 184 ? 4.43 -13.93 0.901 1 97.88 184 SER B O 1
ATOM 3869 N N . GLY B 1 185 ? 5.703 -15.367 -0.268 1 95.88 185 GLY B N 1
ATOM 3870 C CA . GLY B 1 185 ? 6.711 -15.484 0.776 1 95.88 185 GLY B CA 1
ATOM 3871 C C . GLY B 1 185 ? 7.793 -14.43 0.678 1 95.88 185 GLY B C 1
ATOM 3872 O O . GLY B 1 185 ? 8.641 -14.312 1.57 1 95.88 185 GLY B O 1
ATOM 3873 N N . GLY B 1 186 ? 7.789 -13.719 -0.382 1 93.88 186 GLY B N 1
ATOM 3874 C CA . GLY B 1 186 ? 8.742 -12.633 -0.548 1 93.88 186 GLY B CA 1
ATOM 3875 C C . GLY B 1 186 ? 10.102 -13.094 -1.027 1 93.88 186 GLY B C 1
ATOM 3876 O O . GLY B 1 186 ? 10.258 -14.242 -1.445 1 93.88 186 GLY B O 1
ATOM 3877 N N . ASN B 1 187 ? 11.07 -12.195 -0.93 1 91.5 187 ASN B N 1
ATOM 3878 C CA . ASN B 1 187 ? 12.422 -12.461 -1.395 1 91.5 187 ASN B CA 1
ATOM 3879 C C . ASN B 1 187 ? 13.195 -13.328 -0.403 1 91.5 187 ASN B C 1
ATOM 3881 O O . ASN B 1 187 ? 12.984 -13.234 0.807 1 91.5 187 ASN B O 1
ATOM 3885 N N . SER B 1 188 ? 14.055 -14.125 -1.012 1 91 188 SER B N 1
ATOM 3886 C CA . SER B 1 188 ? 14.992 -14.812 -0.125 1 91 188 SER B CA 1
ATOM 3887 C C . SER B 1 188 ? 15.844 -13.82 0.654 1 91 188 SER B C 1
ATOM 3889 O O . SER B 1 188 ? 16.312 -12.82 0.098 1 91 188 SER B O 1
ATOM 3891 N N . PHE B 1 189 ? 15.961 -14.062 1.912 1 91.56 189 PHE B N 1
ATOM 3892 C CA . PHE B 1 189 ? 16.812 -13.305 2.814 1 91.56 189 PHE B CA 1
ATOM 3893 C C . PHE B 1 189 ? 16.297 -11.883 2.984 1 91.56 189 PHE B C 1
ATOM 3895 O O . PHE B 1 189 ? 17.062 -10.969 3.273 1 91.56 189 PHE B O 1
ATOM 3902 N N . LYS B 1 190 ? 15.055 -11.703 2.689 1 92.88 190 LYS B N 1
ATOM 3903 C CA . LYS B 1 190 ? 14.445 -10.414 3.004 1 92.88 190 LYS B CA 1
ATOM 3904 C C . LYS B 1 190 ? 14.562 -10.102 4.492 1 92.88 190 LYS B C 1
ATOM 3906 O O . LYS B 1 190 ? 14.727 -11 5.312 1 92.88 190 LYS B O 1
ATOM 3911 N N . LEU B 1 191 ? 14.477 -8.828 4.805 1 94.44 191 LEU B N 1
ATOM 3912 C CA . LEU B 1 191 ? 14.414 -8.438 6.207 1 94.44 191 LEU B CA 1
ATOM 3913 C C . LEU B 1 191 ? 13.102 -8.898 6.84 1 94.44 191 LEU B C 1
ATOM 3915 O O . LEU B 1 191 ? 12.055 -8.859 6.199 1 94.44 191 LEU B O 1
ATOM 3919 N N . PRO B 1 192 ? 13.234 -9.266 8.148 1 94.44 192 PRO B N 1
ATOM 3920 C CA . PRO B 1 192 ? 11.961 -9.469 8.836 1 94.44 192 PRO B CA 1
ATOM 3921 C C . PRO B 1 192 ? 11.07 -8.227 8.797 1 94.44 192 PRO B C 1
ATOM 3923 O O . PRO B 1 192 ? 11.57 -7.105 8.922 1 94.44 192 PRO B O 1
ATOM 3926 N N . GLY B 1 193 ? 9.797 -8.438 8.578 1 96.06 193 GLY B N 1
ATOM 3927 C CA . GLY B 1 193 ? 8.867 -7.316 8.586 1 96.06 193 GLY B CA 1
ATOM 3928 C C . GLY B 1 193 ? 8.727 -6.648 7.227 1 96.06 193 GLY B C 1
ATOM 3929 O O . GLY B 1 193 ? 7.949 -5.703 7.07 1 96.06 193 GLY B O 1
ATOM 3930 N N . ARG B 1 194 ? 9.531 -7.152 6.234 1 97.12 194 ARG B N 1
ATOM 3931 C CA . ARG B 1 194 ? 9.344 -6.621 4.887 1 97.12 194 ARG B CA 1
ATOM 3932 C C . ARG B 1 194 ? 7.941 -6.918 4.371 1 97.12 194 ARG B C 1
ATOM 3934 O O . ARG B 1 194 ? 7.453 -8.047 4.492 1 97.12 194 ARG B O 1
ATOM 3941 N N . ILE B 1 195 ? 7.27 -5.91 3.852 1 97.94 195 ILE B N 1
ATOM 3942 C CA . ILE B 1 195 ? 5.965 -6.066 3.213 1 97.94 195 ILE B CA 1
ATOM 3943 C C . ILE B 1 195 ? 6.129 -6.031 1.694 1 97.94 195 ILE B C 1
ATOM 3945 O O . ILE B 1 195 ? 6.723 -5.098 1.148 1 97.94 195 ILE B O 1
ATOM 3949 N N . GLY B 1 196 ? 5.617 -7.027 1.006 1 97.06 196 GLY B N 1
ATOM 3950 C CA . GLY B 1 196 ? 5.742 -7.109 -0.441 1 97.06 196 GLY B CA 1
ATOM 3951 C C . GLY B 1 196 ? 4.465 -6.73 -1.172 1 97.06 196 GLY B C 1
ATOM 3952 O O . GLY B 1 196 ? 3.51 -6.254 -0.556 1 97.06 196 GLY B O 1
ATOM 3953 N N . CYS B 1 197 ? 4.496 -6.957 -2.451 1 97.06 197 CYS B N 1
ATOM 3954 C CA . CYS B 1 197 ? 3.4 -6.5 -3.297 1 97.06 197 CYS B CA 1
ATOM 3955 C C . CYS B 1 197 ? 2.127 -7.289 -3.008 1 97.06 197 CYS B C 1
ATOM 3957 O O . CYS B 1 197 ? 1.021 -6.777 -3.195 1 97.06 197 CYS B O 1
ATOM 3959 N N . ALA B 1 198 ? 2.268 -8.516 -2.473 1 98.25 198 ALA B N 1
ATOM 3960 C CA . ALA B 1 198 ? 1.094 -9.32 -2.137 1 98.25 198 ALA B CA 1
ATOM 3961 C C . ALA B 1 198 ? 0.364 -8.742 -0.927 1 98.25 198 ALA B C 1
ATOM 3963 O O . ALA B 1 198 ? -0.791 -9.094 -0.668 1 98.25 198 ALA B O 1
ATOM 3964 N N . GLY B 1 199 ? 1.045 -7.953 -0.211 1 97.94 199 GLY B N 1
ATOM 3965 C CA . GLY B 1 199 ? 0.456 -7.34 0.969 1 97.94 199 GLY B CA 1
ATOM 3966 C C . GLY B 1 199 ? -0.041 -5.93 0.724 1 97.94 199 GLY B C 1
ATOM 3967 O O . GLY B 1 199 ? -0.6 -5.297 1.623 1 97.94 199 GLY B O 1
ATOM 3968 N N . MET B 1 200 ? 0.123 -5.395 -0.393 1 96.31 200 MET B N 1
ATOM 3969 C CA . MET B 1 200 ? -0.283 -4.031 -0.728 1 96.31 200 MET B CA 1
ATOM 3970 C C . MET B 1 200 ? -1.346 -4.035 -1.821 1 96.31 200 MET B C 1
ATOM 3972 O O . MET B 1 200 ? -1.038 -4.266 -2.992 1 96.31 200 MET B O 1
ATOM 3976 N N . LEU B 1 201 ? -2.51 -3.67 -1.429 1 94.31 201 LEU B N 1
ATOM 3977 C CA . LEU B 1 201 ? -3.604 -3.59 -2.393 1 94.31 201 LEU B CA 1
ATOM 3978 C C . LEU B 1 201 ? -3.285 -2.586 -3.494 1 94.31 201 LEU B C 1
ATOM 3980 O O . LEU B 1 201 ? -2.766 -1.501 -3.221 1 94.31 201 LEU B O 1
ATOM 3984 N N . GLY B 1 202 ? -3.561 -2.975 -4.727 1 95.75 202 GLY B N 1
ATOM 3985 C CA . GLY B 1 202 ? -3.248 -2.133 -5.867 1 95.75 202 GLY B CA 1
ATOM 3986 C C . GLY B 1 202 ? -1.913 -2.463 -6.508 1 95.75 202 GLY B C 1
ATOM 3987 O O . GLY B 1 202 ? -1.661 -2.098 -7.656 1 95.75 202 GLY B O 1
ATOM 3988 N N . ALA B 1 203 ? -1.039 -3.102 -5.738 1 96.5 203 ALA B N 1
ATOM 3989 C CA . ALA B 1 203 ? 0.256 -3.514 -6.273 1 96.5 203 ALA B CA 1
ATOM 3990 C C . ALA B 1 203 ? 0.189 -4.93 -6.84 1 96.5 203 ALA B C 1
ATOM 3992 O O . ALA B 1 203 ? 0.241 -5.121 -8.055 1 96.5 203 ALA B O 1
ATOM 3993 N N . GLY B 1 204 ? -0.125 -5.914 -6.035 1 97.19 204 GLY B N 1
ATOM 3994 C CA . GLY B 1 204 ? -0.17 -7.301 -6.469 1 97.19 204 GLY B CA 1
ATOM 3995 C C . GLY B 1 204 ? -1.463 -7.664 -7.176 1 97.19 204 GLY B C 1
ATOM 3996 O O . GLY B 1 204 ? -1.462 -8.461 -8.109 1 97.19 204 GLY B O 1
ATOM 3997 N N . ILE B 1 205 ? -2.59 -7.098 -6.684 1 98.56 205 ILE B N 1
ATOM 3998 C CA . ILE B 1 205 ? -3.885 -7.348 -7.309 1 98.56 205 ILE B CA 1
ATOM 3999 C C . ILE B 1 205 ? -4.691 -6.051 -7.355 1 98.56 205 ILE B C 1
ATOM 4001 O O . ILE B 1 205 ? -4.512 -5.168 -6.512 1 98.56 205 ILE B O 1
ATOM 4005 N N . ALA B 1 206 ? -5.551 -5.98 -8.273 1 97.88 206 ALA B N 1
ATOM 4006 C CA . ALA B 1 206 ? -6.477 -4.855 -8.398 1 97.88 206 ALA B CA 1
ATOM 4007 C C . ALA B 1 206 ? -7.711 -5.25 -9.203 1 97.88 206 ALA B C 1
ATOM 4009 O O . ALA B 1 206 ? -7.656 -6.164 -10.031 1 97.88 206 ALA B O 1
ATOM 4010 N N . PHE B 1 207 ? -8.773 -4.594 -8.938 1 97.31 207 PHE B N 1
ATOM 4011 C CA . PHE B 1 207 ? -10.062 -4.781 -9.602 1 97.31 207 PHE B CA 1
ATOM 4012 C C . PHE B 1 207 ? -10.734 -3.441 -9.859 1 97.31 207 PHE B C 1
ATOM 4014 O O . PHE B 1 207 ? -10.695 -2.547 -9.008 1 97.31 207 PHE B O 1
ATOM 4021 N N . LYS B 1 208 ? -11.227 -3.297 -11.008 1 93.56 208 LYS B N 1
ATOM 4022 C CA . LYS B 1 208 ? -11.984 -2.094 -11.344 1 93.56 208 LYS B CA 1
ATOM 4023 C C . LYS B 1 208 ? -13.234 -2.436 -12.148 1 93.56 208 LYS B C 1
ATOM 4025 O O . LYS B 1 208 ? -13.18 -3.258 -13.062 1 93.56 208 LYS B O 1
ATOM 4030 N N . GLU B 1 209 ? -14.305 -1.869 -11.727 1 91.56 209 GLU B N 1
ATOM 4031 C CA . GLU B 1 209 ? -15.562 -1.998 -12.453 1 91.56 209 GLU B CA 1
ATOM 4032 C C . GLU B 1 209 ? -16.078 -0.637 -12.914 1 91.56 209 GLU B C 1
ATOM 4034 O O . GLU B 1 209 ? -16.172 0.302 -12.125 1 91.56 209 GLU B O 1
ATOM 4039 N N . SER B 1 210 ? -16.281 -0.477 -14.148 1 85.62 210 SER B N 1
ATOM 4040 C CA . SER B 1 210 ? -16.828 0.738 -14.734 1 85.62 210 SER B CA 1
ATOM 4041 C C . SER B 1 210 ? -17.891 0.411 -15.789 1 85.62 210 SER B C 1
ATOM 4043 O O . SER B 1 210 ? -17.562 -0.045 -16.891 1 85.62 210 SER B O 1
ATOM 4045 N N . GLY B 1 211 ? -19.094 0.773 -15.469 1 83.81 211 GLY B N 1
ATOM 4046 C CA . GLY B 1 211 ? -20.172 0.394 -16.359 1 83.81 211 GLY B CA 1
ATOM 4047 C C . GLY B 1 211 ? -20.281 -1.104 -16.578 1 83.81 211 GLY B C 1
ATOM 4048 O O . GLY B 1 211 ? -20.422 -1.864 -15.609 1 83.81 211 GLY B O 1
ATOM 4049 N N . ASP B 1 212 ? -20.109 -1.458 -17.844 1 87.44 212 ASP B N 1
ATOM 4050 C CA . ASP B 1 212 ? -20.25 -2.871 -18.172 1 87.44 212 ASP B CA 1
ATOM 4051 C C . ASP B 1 212 ? -18.875 -3.543 -18.297 1 87.44 212 ASP B C 1
ATOM 4053 O O . ASP B 1 212 ? -18.797 -4.703 -18.703 1 87.44 212 ASP B O 1
ATOM 4057 N N . VAL B 1 213 ? -17.891 -2.838 -17.922 1 93.19 213 VAL B N 1
ATOM 4058 C CA . VAL B 1 213 ? -16.531 -3.381 -18.062 1 93.19 213 VAL B CA 1
ATOM 4059 C C . VAL B 1 213 ? -15.961 -3.689 -16.688 1 93.19 213 VAL B C 1
ATOM 4061 O O . VAL B 1 213 ? -16 -2.85 -15.781 1 93.19 213 VAL B O 1
ATOM 4064 N N . LYS B 1 214 ? -15.539 -4.914 -16.484 1 95.44 214 LYS B N 1
ATOM 4065 C CA . LYS B 1 214 ? -14.812 -5.34 -15.289 1 95.44 214 LYS B CA 1
ATOM 4066 C C . LYS B 1 214 ? -13.391 -5.773 -15.633 1 95.44 214 LYS B C 1
ATOM 4068 O O . LYS B 1 214 ? -13.18 -6.551 -16.562 1 95.44 214 LYS B O 1
ATOM 4073 N N . VAL B 1 215 ? -12.43 -5.238 -14.977 1 97.12 215 VAL B N 1
ATOM 4074 C CA . VAL B 1 215 ? -11.039 -5.578 -15.234 1 97.12 215 VAL B CA 1
ATOM 4075 C C . VAL B 1 215 ? -10.367 -6.051 -13.945 1 97.12 215 VAL B C 1
ATOM 4077 O O . VAL B 1 215 ? -10.453 -5.379 -12.914 1 97.12 215 VAL B O 1
ATOM 4080 N N . SER B 1 216 ? -9.789 -7.215 -13.961 1 98.06 216 SER B N 1
ATOM 4081 C CA . SER B 1 216 ? -8.992 -7.789 -12.883 1 98.06 216 SER B CA 1
ATOM 4082 C C . SER B 1 216 ? -7.527 -7.93 -13.281 1 98.06 216 SER B C 1
ATOM 4084 O O . SER B 1 216 ? -7.227 -8.281 -14.43 1 98.06 216 SER B O 1
ATOM 4086 N N . CYS B 1 217 ? -6.684 -7.637 -12.367 1 98.44 217 CYS B N 1
ATOM 4087 C CA . CYS B 1 217 ? -5.262 -7.777 -12.664 1 98.44 217 CYS B CA 1
ATOM 4088 C C . CYS B 1 217 ? -4.512 -8.391 -11.492 1 98.44 217 CYS B C 1
ATOM 4090 O O . CYS B 1 217 ? -4.781 -8.047 -10.336 1 98.44 217 CYS B O 1
ATOM 4092 N N . MET B 1 218 ? -3.621 -9.281 -11.711 1 98.56 218 MET B N 1
ATOM 4093 C CA . MET B 1 218 ? -2.672 -9.82 -10.742 1 98.56 218 MET B CA 1
ATOM 4094 C C . MET B 1 218 ? -1.246 -9.742 -11.273 1 98.56 218 MET B C 1
ATOM 4096 O O . MET B 1 218 ? -1.009 -9.977 -12.461 1 98.56 218 MET B O 1
ATOM 4100 N N . CYS B 1 219 ? -0.332 -9.406 -10.445 1 97.38 219 CYS B N 1
ATOM 4101 C CA . CYS B 1 219 ? 1.054 -9.188 -10.844 1 97.38 219 CYS B CA 1
ATOM 4102 C C . CYS B 1 219 ? 2.002 -10.047 -10.016 1 97.38 219 CYS B C 1
ATOM 4104 O O . CYS B 1 219 ? 1.673 -10.438 -8.898 1 97.38 219 CYS B O 1
ATOM 4106 N N . SER B 1 220 ? 3.139 -10.336 -10.57 1 97 220 SER B N 1
ATOM 4107 C CA . SER B 1 220 ? 4.254 -11.023 -9.922 1 97 220 SER B CA 1
ATOM 4108 C C . SER B 1 220 ? 5.594 -10.523 -10.453 1 97 220 SER B C 1
ATOM 4110 O O . SER B 1 220 ? 5.645 -9.852 -11.484 1 97 220 SER B O 1
ATOM 4112 N N . GLY B 1 221 ? 6.648 -10.828 -9.758 1 94.5 221 GLY B N 1
ATOM 4113 C CA . GLY B 1 221 ? 7.98 -10.383 -10.133 1 94.5 221 GLY B CA 1
ATOM 4114 C C . GLY B 1 221 ? 8.695 -9.641 -9.016 1 94.5 221 GLY B C 1
ATOM 4115 O O . GLY B 1 221 ? 8.672 -10.07 -7.863 1 94.5 221 GLY B O 1
ATOM 4116 N N . ASN B 1 222 ? 9.414 -8.602 -9.422 1 92.5 222 ASN B N 1
ATOM 4117 C CA . ASN B 1 222 ? 10.055 -7.77 -8.414 1 92.5 222 ASN B CA 1
ATOM 4118 C C . ASN B 1 222 ? 9.039 -6.945 -7.633 1 92.5 222 ASN B C 1
ATOM 4120 O O . ASN B 1 222 ? 8.508 -5.961 -8.148 1 92.5 222 ASN B O 1
ATOM 4124 N N . GLY B 1 223 ? 8.859 -7.359 -6.402 1 94.69 223 GLY B N 1
ATOM 4125 C CA . GLY B 1 223 ? 7.816 -6.766 -5.578 1 94.69 223 GLY B CA 1
ATOM 4126 C C . GLY B 1 223 ? 7.996 -5.273 -5.371 1 94.69 223 GLY B C 1
ATOM 4127 O O . GLY B 1 223 ? 7.02 -4.52 -5.375 1 94.69 223 GLY B O 1
ATOM 4128 N N . GLU B 1 224 ? 9.219 -4.852 -5.191 1 93.81 224 GLU B N 1
ATOM 4129 C CA . GLU B 1 224 ? 9.492 -3.443 -4.926 1 93.81 224 GLU B CA 1
ATOM 4130 C C . GLU B 1 224 ? 9.172 -2.58 -6.145 1 93.81 224 GLU B C 1
ATOM 4132 O O . GLU B 1 224 ? 8.625 -1.481 -6.008 1 93.81 224 GLU B O 1
ATOM 4137 N N . GLN B 1 225 ? 9.477 -3.088 -7.34 1 92 225 GLN B N 1
ATOM 4138 C CA . GLN B 1 225 ? 9.109 -2.369 -8.555 1 92 225 GLN B CA 1
ATOM 4139 C C . GLN B 1 225 ? 7.594 -2.291 -8.719 1 92 225 GLN B C 1
ATOM 4141 O O . GLN B 1 225 ? 7.055 -1.237 -9.055 1 92 225 GLN B O 1
ATOM 4146 N N . ILE B 1 226 ? 6.98 -3.404 -8.461 1 94.44 226 ILE B N 1
ATOM 4147 C CA . ILE B 1 226 ? 5.531 -3.498 -8.57 1 94.44 226 ILE B CA 1
ATOM 4148 C C . ILE B 1 226 ? 4.875 -2.506 -7.613 1 94.44 226 ILE B C 1
ATOM 4150 O O . ILE B 1 226 ? 3.932 -1.804 -7.984 1 94.44 226 ILE B O 1
ATOM 4154 N N . MET B 1 227 ? 5.371 -2.424 -6.426 1 94.81 227 MET B N 1
ATOM 4155 C CA . MET B 1 227 ? 4.824 -1.533 -5.402 1 94.81 227 MET B CA 1
ATOM 4156 C C . MET B 1 227 ? 5.055 -0.072 -5.777 1 94.81 227 MET B C 1
ATOM 4158 O O . MET B 1 227 ? 4.156 0.759 -5.625 1 94.81 227 MET B O 1
ATOM 4162 N N . ARG B 1 228 ? 6.215 0.236 -6.281 1 91.94 228 ARG B N 1
ATOM 4163 C CA . ARG B 1 228 ? 6.566 1.605 -6.645 1 91.94 228 ARG B CA 1
ATOM 4164 C C . ARG B 1 228 ? 5.598 2.162 -7.68 1 91.94 228 ARG B C 1
ATOM 4166 O O . ARG B 1 228 ? 5.258 3.348 -7.648 1 91.94 228 ARG B O 1
ATOM 4173 N N . CYS B 1 229 ? 5.086 1.27 -8.5 1 89.75 229 CYS B N 1
ATOM 4174 C CA . CYS B 1 229 ? 4.25 1.751 -9.594 1 89.75 229 CYS B CA 1
ATOM 4175 C C . CYS B 1 229 ? 2.793 1.364 -9.383 1 89.75 229 CYS B C 1
ATOM 4177 O O . CYS B 1 229 ? 1.942 1.639 -10.227 1 89.75 229 CYS B O 1
ATOM 4179 N N . ALA B 1 230 ? 2.529 0.781 -8.234 1 93.19 230 ALA B N 1
ATOM 4180 C CA . ALA B 1 230 ? 1.183 0.243 -8.055 1 93.19 230 ALA B CA 1
ATOM 4181 C C . ALA B 1 230 ? 0.691 -0.433 -9.336 1 93.19 230 ALA B C 1
ATOM 4183 O O . ALA B 1 230 ? -0.384 -0.108 -9.844 1 93.19 230 ALA B O 1
ATOM 4184 N N . LEU B 1 231 ? 1.384 -1.377 -9.758 1 94.88 231 LEU B N 1
ATOM 4185 C CA . LEU B 1 231 ? 1.31 -1.871 -11.125 1 94.88 231 LEU B CA 1
ATOM 4186 C C . LEU B 1 231 ? -0.076 -2.43 -11.43 1 94.88 231 LEU B C 1
ATOM 4188 O O . LEU B 1 231 ? -0.661 -2.123 -12.469 1 94.88 231 LEU B O 1
ATOM 4192 N N . ALA B 1 232 ? -0.62 -3.25 -10.578 1 97.44 232 ALA B N 1
ATOM 4193 C CA . ALA B 1 232 ? -1.927 -3.844 -10.852 1 97.44 232 ALA B CA 1
ATOM 4194 C C . ALA B 1 232 ? -2.99 -2.768 -11.047 1 97.44 232 ALA B C 1
ATOM 4196 O O . ALA B 1 232 ? -3.781 -2.834 -11.992 1 97.44 232 ALA B O 1
ATOM 4197 N N . ARG B 1 233 ? -2.988 -1.822 -10.188 1 95.5 233 ARG B N 1
ATOM 4198 C CA . ARG B 1 233 ? -3.955 -0.733 -10.281 1 95.5 233 ARG B CA 1
ATOM 4199 C C . ARG B 1 233 ? -3.746 0.069 -11.562 1 95.5 233 ARG B C 1
ATOM 4201 O O . ARG B 1 233 ? -4.711 0.431 -12.242 1 95.5 233 ARG B O 1
ATOM 4208 N N . THR B 1 234 ? -2.535 0.372 -11.844 1 93.25 234 THR B N 1
ATOM 4209 C CA . THR B 1 234 ? -2.223 1.13 -13.047 1 93.25 234 THR B CA 1
ATOM 4210 C C . THR B 1 234 ? -2.738 0.406 -14.289 1 93.25 234 THR B C 1
ATOM 4212 O O . THR B 1 234 ? -3.332 1.026 -15.172 1 93.25 234 THR B O 1
ATOM 4215 N N . ILE B 1 235 ? -2.57 -0.897 -14.297 1 95.56 235 ILE B N 1
ATOM 4216 C CA . ILE B 1 235 ? -2.975 -1.689 -15.453 1 95.56 235 ILE B CA 1
ATOM 4217 C C . ILE B 1 235 ? -4.5 -1.697 -15.57 1 95.56 235 ILE B C 1
ATOM 4219 O O . ILE B 1 235 ? -5.047 -1.467 -16.641 1 95.56 235 ILE B O 1
ATOM 4223 N N . VAL B 1 236 ? -5.188 -1.898 -14.461 1 95.75 236 VAL B N 1
ATOM 4224 C CA . VAL B 1 236 ? -6.641 -1.989 -14.555 1 95.75 236 VAL B CA 1
ATOM 4225 C C . VAL B 1 236 ? -7.215 -0.635 -14.953 1 95.75 236 VAL B C 1
ATOM 4227 O O . VAL B 1 236 ? -8.211 -0.569 -15.688 1 95.75 236 VAL B O 1
ATOM 4230 N N . ASP B 1 237 ? -6.629 0.42 -14.523 1 90.56 237 ASP B N 1
ATOM 4231 C CA . ASP B 1 237 ? -7.109 1.759 -14.852 1 90.56 237 ASP B CA 1
ATOM 4232 C C . ASP B 1 237 ? -6.945 2.053 -16.344 1 90.56 237 ASP B C 1
ATOM 4234 O O . ASP B 1 237 ? -7.832 2.641 -16.969 1 90.56 237 ASP B O 1
ATOM 4238 N N . ARG B 1 238 ? -5.875 1.622 -16.875 1 91.31 238 ARG B N 1
ATOM 4239 C CA . ARG B 1 238 ? -5.574 1.939 -18.266 1 91.31 238 ARG B CA 1
ATOM 4240 C C . ARG B 1 238 ? -6.309 0.999 -19.219 1 91.31 238 ARG B C 1
ATOM 4242 O O . ARG B 1 238 ? -6.887 1.438 -20.219 1 91.31 238 ARG B O 1
ATOM 4249 N N . VAL B 1 239 ? -6.281 -0.25 -18.922 1 93.75 239 VAL B N 1
ATOM 4250 C CA . VAL B 1 239 ? -6.883 -1.263 -19.797 1 93.75 239 VAL B CA 1
ATOM 4251 C C . VAL B 1 239 ? -8.398 -1.081 -19.828 1 93.75 239 VAL B C 1
ATOM 4253 O O . VAL B 1 239 ? -9.031 -1.292 -20.859 1 93.75 239 VAL B O 1
ATOM 4256 N N . GLY B 1 240 ? -8.945 -0.67 -18.734 1 89.88 240 GLY B N 1
ATOM 4257 C CA . GLY B 1 240 ? -10.383 -0.448 -18.656 1 89.88 240 GLY B CA 1
ATOM 4258 C C . GLY B 1 240 ? -10.859 0.69 -19.547 1 89.88 240 GLY B C 1
ATOM 4259 O O . GLY B 1 240 ? -12.039 0.764 -19.891 1 89.88 240 GLY B O 1
ATOM 4260 N N . ASP B 1 241 ? -9.945 1.505 -19.953 1 87.06 241 ASP B N 1
ATOM 4261 C CA . ASP B 1 241 ? -10.312 2.732 -20.656 1 87.06 241 ASP B CA 1
ATOM 4262 C C . ASP B 1 241 ? -10.07 2.609 -22.156 1 87.06 241 ASP B C 1
ATOM 4264 O O . ASP B 1 241 ? -10.273 3.568 -22.906 1 87.06 241 ASP B O 1
ATOM 4268 N N . VAL B 1 242 ? -9.602 1.447 -22.609 1 91.38 242 VAL B N 1
ATOM 4269 C CA . VAL B 1 242 ? -9.266 1.334 -24.016 1 91.38 242 VAL B CA 1
ATOM 4270 C C . VAL B 1 242 ? -10.039 0.173 -24.641 1 91.38 242 VAL B C 1
ATOM 4272 O O . VAL B 1 242 ? -10.641 -0.633 -23.938 1 91.38 242 VAL B O 1
ATOM 4275 N N . LEU B 1 243 ? -9.93 0.181 -26 1 90.38 243 LEU B N 1
ATOM 4276 C CA . LEU B 1 243 ? -10.578 -0.886 -26.75 1 90.38 243 LEU B CA 1
ATOM 4277 C C . LEU B 1 243 ? -9.742 -2.16 -26.719 1 90.38 243 LEU B C 1
ATOM 4279 O O . LEU B 1 243 ? -8.523 -2.104 -26.531 1 90.38 243 LEU B O 1
ATOM 4283 N N . GLU B 1 244 ? -10.453 -3.227 -26.922 1 90.12 244 GLU B N 1
ATOM 4284 C CA . GLU B 1 244 ? -9.836 -4.547 -26.875 1 90.12 244 GLU B CA 1
ATOM 4285 C C . GLU B 1 244 ? -8.609 -4.613 -27.766 1 90.12 244 GLU B C 1
ATOM 4287 O O . GLU B 1 244 ? -7.586 -5.195 -27.391 1 90.12 244 GLU B O 1
ATOM 4292 N N . GLU B 1 245 ? -8.672 -4.043 -28.906 1 91.06 245 GLU B N 1
ATOM 4293 C CA . GLU B 1 245 ? -7.602 -4.121 -29.891 1 91.06 245 GLU B CA 1
ATOM 4294 C C . GLU B 1 245 ? -6.363 -3.359 -29.422 1 91.06 245 GLU B C 1
ATOM 4296 O O . GLU B 1 245 ? -5.277 -3.529 -29.984 1 91.06 245 GLU B O 1
ATOM 4301 N N . MET B 1 246 ? -6.547 -2.633 -28.375 1 92.69 246 MET B N 1
ATOM 4302 C CA . MET B 1 246 ? -5.461 -1.751 -27.953 1 92.69 246 MET B CA 1
ATOM 4303 C C . MET B 1 246 ? -4.812 -2.258 -26.672 1 92.69 246 MET B C 1
ATOM 4305 O O . MET B 1 246 ? -3.916 -1.609 -26.125 1 92.69 246 MET B O 1
ATOM 4309 N N . TYR B 1 247 ? -5.195 -3.408 -26.172 1 91.81 247 TYR B N 1
ATOM 4310 C CA . TYR B 1 247 ? -4.711 -3.891 -24.891 1 91.81 247 TYR B CA 1
ATOM 4311 C C . TYR B 1 247 ? -3.191 -4.02 -24.891 1 91.81 247 TYR B C 1
ATOM 4313 O O . TYR B 1 247 ? -2.521 -3.57 -23.953 1 91.81 247 TYR B O 1
ATOM 4321 N N . GLY B 1 248 ? -2.684 -4.617 -25.922 1 89.31 248 GLY B N 1
ATOM 4322 C CA . GLY B 1 248 ? -1.243 -4.793 -26.016 1 89.31 248 GLY B CA 1
ATOM 4323 C C . GLY B 1 248 ? -0.481 -3.48 -26 1 89.31 248 GLY B C 1
ATOM 4324 O O . GLY B 1 248 ? 0.459 -3.311 -25.219 1 89.31 248 GLY B O 1
ATOM 4325 N N . GLU B 1 249 ? -0.904 -2.641 -26.797 1 90.44 249 GLU B N 1
ATOM 4326 C CA . GLU B 1 249 ? -0.281 -1.322 -26.875 1 90.44 249 GLU B CA 1
ATOM 4327 C C . GLU B 1 249 ? -0.413 -0.571 -25.547 1 90.44 249 GLU B C 1
ATOM 4329 O O . GLU B 1 249 ? 0.52 0.11 -25.125 1 90.44 249 GLU B O 1
ATOM 4334 N N . CYS B 1 250 ? -1.517 -0.689 -25 1 91.12 250 CYS B N 1
ATOM 4335 C CA . CYS B 1 250 ? -1.795 -0.031 -23.734 1 91.12 250 CYS B CA 1
ATOM 4336 C C . CYS B 1 250 ? -0.847 -0.523 -22.641 1 91.12 250 CYS B C 1
ATOM 4338 O O . CYS B 1 250 ? -0.224 0.28 -21.938 1 91.12 250 CYS B O 1
ATOM 4340 N N . ILE B 1 251 ? -0.703 -1.78 -22.547 1 89.75 251 ILE B N 1
ATOM 4341 C CA . ILE B 1 251 ? 0.122 -2.391 -21.516 1 89.75 251 ILE B CA 1
ATOM 4342 C C . ILE B 1 251 ? 1.593 -2.066 -21.766 1 89.75 251 ILE B C 1
ATOM 4344 O O . ILE B 1 251 ? 2.332 -1.749 -20.828 1 89.75 251 ILE B O 1
ATOM 4348 N N . ASP B 1 252 ? 1.962 -2.123 -23 1 86.94 252 ASP B N 1
ATOM 4349 C CA . ASP B 1 252 ? 3.326 -1.74 -23.359 1 86.94 252 ASP B CA 1
ATOM 4350 C C . ASP B 1 252 ? 3.615 -0.298 -22.953 1 86.94 252 ASP B C 1
ATOM 4352 O O . ASP B 1 252 ? 4.707 0.009 -22.469 1 86.94 252 ASP B O 1
ATOM 4356 N N . GLY B 1 253 ? 2.693 0.489 -23.219 1 84.88 253 GLY B N 1
ATOM 4357 C CA . GLY B 1 253 ? 2.822 1.878 -22.812 1 84.88 253 GLY B CA 1
ATOM 4358 C C . GLY B 1 253 ? 2.963 2.047 -21.312 1 84.88 253 GLY B C 1
ATOM 4359 O O . GLY B 1 253 ? 3.77 2.854 -20.844 1 84.88 253 GLY B O 1
ATOM 4360 N N . VAL B 1 254 ? 2.191 1.29 -20.562 1 84.94 254 VAL B N 1
ATOM 4361 C CA . VAL B 1 254 ? 2.248 1.34 -19.109 1 84.94 254 VAL B CA 1
ATOM 4362 C C . VAL B 1 254 ? 3.639 0.93 -18.625 1 84.94 254 VAL B C 1
ATOM 4364 O O . VAL B 1 254 ? 4.254 1.626 -17.812 1 84.94 254 VAL B O 1
ATOM 4367 N N . LEU B 1 255 ? 4.145 -0.115 -19.125 1 85.31 255 LEU B N 1
ATOM 4368 C CA . LEU B 1 255 ? 5.43 -0.654 -18.703 1 85.31 255 LEU B CA 1
ATOM 4369 C C . LEU B 1 255 ? 6.57 0.29 -19.062 1 85.31 255 LEU B C 1
ATOM 4371 O O . LEU B 1 255 ? 7.535 0.429 -18.312 1 85.31 255 LEU B O 1
ATOM 4375 N N . SER B 1 256 ? 6.41 0.934 -20.203 1 80.94 256 SER B N 1
ATOM 4376 C CA . SER B 1 256 ? 7.469 1.815 -20.688 1 80.94 256 SER B CA 1
ATOM 4377 C C . SER B 1 256 ? 7.527 3.107 -19.875 1 80.94 256 SER B C 1
ATOM 4379 O O . SER B 1 256 ? 8.586 3.727 -19.766 1 80.94 256 SER B O 1
ATOM 4381 N N . LEU B 1 257 ? 6.449 3.473 -19.359 1 70.06 257 LEU B N 1
ATOM 4382 C CA . LEU B 1 257 ? 6.352 4.758 -18.672 1 70.06 257 LEU B CA 1
ATOM 4383 C C . LEU B 1 257 ? 6.754 4.621 -17.203 1 70.06 257 LEU B C 1
ATOM 4385 O O . LEU B 1 257 ? 7.109 5.613 -16.562 1 70.06 257 LEU B O 1
ATOM 4389 N N . LEU B 1 258 ? 6.73 3.562 -16.688 1 67.44 258 LEU B N 1
ATOM 4390 C CA . LEU B 1 258 ? 6.773 3.451 -15.227 1 67.44 258 LEU B CA 1
ATOM 4391 C C . LEU B 1 258 ? 8.219 3.457 -14.727 1 67.44 258 LEU B C 1
ATOM 4393 O O . LEU B 1 258 ? 8.508 4.035 -13.68 1 67.44 258 LEU B O 1
ATOM 4397 N N . LEU B 1 259 ? 9.125 2.742 -15.266 1 65.12 259 LEU B N 1
ATOM 4398 C CA . LEU B 1 259 ? 10.469 2.803 -14.688 1 65.12 259 LEU B CA 1
ATOM 4399 C C . LEU B 1 259 ? 11.523 2.889 -15.789 1 65.12 259 LEU B C 1
ATOM 4401 O O . LEU B 1 259 ? 11.32 2.371 -16.891 1 65.12 259 LEU B O 1
ATOM 4405 N N . PRO B 1 260 ? 12.5 3.746 -15.391 1 59.91 260 PRO B N 1
ATOM 4406 C CA . PRO B 1 260 ? 13.633 3.822 -16.312 1 59.91 260 PRO B CA 1
ATOM 4407 C C . PRO B 1 260 ? 14.258 2.457 -16.594 1 59.91 260 PRO B C 1
ATOM 4409 O O . PRO B 1 260 ? 14.805 2.238 -17.672 1 59.91 260 PRO B O 1
ATOM 4412 N N . ASP B 1 261 ? 14.133 1.634 -15.648 1 66.62 261 ASP B N 1
ATOM 4413 C CA . ASP B 1 261 ? 14.695 0.294 -15.797 1 66.62 261 ASP B CA 1
ATOM 4414 C C . ASP B 1 261 ? 13.625 -0.704 -16.234 1 66.62 261 ASP B C 1
ATOM 4416 O O . ASP B 1 261 ? 12.43 -0.433 -16.109 1 66.62 261 ASP B 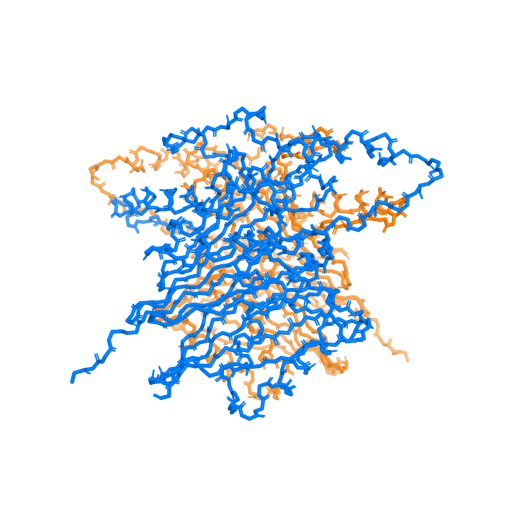O 1
ATOM 4420 N N . VAL B 1 262 ? 14.156 -1.711 -16.797 1 75.62 262 VAL B N 1
ATOM 4421 C CA . VAL B 1 262 ? 13.273 -2.795 -17.219 1 75.62 262 VAL B CA 1
ATOM 4422 C C . VAL B 1 262 ? 12.594 -3.412 -16 1 75.62 262 VAL B C 1
ATOM 4424 O O . VAL B 1 262 ? 13.258 -3.797 -15.031 1 75.62 262 VAL B O 1
ATOM 4427 N N . LEU B 1 263 ? 11.281 -3.375 -16.031 1 86.19 263 LEU B N 1
ATOM 4428 C CA . LEU B 1 263 ? 10.5 -4.027 -14.992 1 86.19 263 LEU B CA 1
ATOM 4429 C C . LEU B 1 263 ? 10.656 -5.543 -15.062 1 86.19 263 LEU B C 1
ATOM 4431 O O . LEU B 1 263 ? 10.594 -6.129 -16.141 1 86.19 263 LEU B O 1
ATOM 4435 N N . TYR B 1 264 ? 11.039 -6.129 -14.031 1 90.56 264 TYR B N 1
ATOM 4436 C CA . TYR B 1 264 ? 11.023 -7.582 -13.898 1 90.56 264 TYR B CA 1
ATOM 4437 C C . TYR B 1 264 ? 9.68 -8.07 -13.367 1 90.56 264 TYR B C 1
ATOM 4439 O O . TYR B 1 264 ? 9.508 -8.234 -12.156 1 90.56 264 TYR B O 1
ATOM 4447 N N . VAL B 1 265 ? 8.734 -8.297 -14.305 1 93.81 265 VAL B N 1
ATOM 4448 C CA . VAL B 1 265 ? 7.363 -8.484 -13.852 1 93.81 265 VAL B CA 1
ATOM 4449 C C . VAL B 1 265 ? 6.637 -9.453 -14.781 1 93.81 265 VAL B C 1
ATOM 4451 O O . VAL B 1 265 ? 7.094 -9.711 -15.898 1 93.81 265 VAL B O 1
ATOM 4454 N N . GLY B 1 266 ? 5.633 -10.031 -14.297 1 95.38 266 GLY B N 1
ATOM 4455 C CA . GLY B 1 266 ? 4.562 -10.711 -15.008 1 95.38 266 GLY B CA 1
ATOM 4456 C C . GLY B 1 266 ? 3.178 -10.312 -14.539 1 95.38 266 GLY B C 1
ATOM 4457 O O . GLY B 1 266 ? 2.996 -9.945 -13.375 1 95.38 266 GLY B O 1
ATOM 4458 N N . PHE B 1 267 ? 2.197 -10.344 -15.477 1 97.19 267 PHE B N 1
ATOM 4459 C CA . PHE B 1 267 ? 0.842 -9.977 -15.086 1 97.19 267 PHE B CA 1
ATOM 4460 C C . PHE B 1 267 ? -0.187 -10.758 -15.891 1 97.19 267 PHE B C 1
ATOM 4462 O O . PHE B 1 267 ? 0.101 -11.203 -17 1 97.19 267 PHE B O 1
ATOM 4469 N N . ILE B 1 268 ? -1.302 -10.938 -15.328 1 98.44 268 ILE B N 1
ATOM 4470 C CA . ILE B 1 268 ? -2.502 -11.469 -15.977 1 98.44 268 ILE B CA 1
ATOM 4471 C C . ILE B 1 268 ? -3.658 -10.484 -15.789 1 98.44 268 ILE B C 1
ATOM 4473 O O . ILE B 1 268 ? -3.922 -10.031 -14.672 1 98.44 268 ILE B O 1
ATOM 4477 N N . VAL B 1 269 ? -4.277 -10.156 -16.828 1 98.38 269 VAL B N 1
ATOM 4478 C CA . VAL B 1 269 ? -5.438 -9.266 -16.828 1 98.38 269 VAL B CA 1
ATOM 4479 C C . VAL B 1 269 ? -6.652 -10 -17.391 1 98.38 269 VAL B C 1
ATOM 4481 O O . VAL B 1 269 ? -6.594 -10.578 -18.484 1 98.38 269 VAL B O 1
ATOM 4484 N N . VAL B 1 270 ? -7.715 -10.023 -16.656 1 97.81 270 VAL B N 1
ATOM 4485 C CA . VAL B 1 270 ? -8.992 -10.539 -17.156 1 97.81 270 VAL B CA 1
ATOM 4486 C C . VAL B 1 270 ? -9.969 -9.391 -17.375 1 97.81 270 VAL B C 1
ATOM 4488 O O . VAL B 1 270 ? -10.289 -8.656 -16.438 1 97.81 270 VAL B O 1
ATOM 4491 N N . VAL B 1 271 ? -10.406 -9.25 -18.578 1 97 271 VAL B N 1
ATOM 4492 C CA . VAL B 1 271 ? -11.336 -8.188 -18.953 1 97 271 VAL B CA 1
ATOM 4493 C C . VAL B 1 271 ? -12.695 -8.789 -19.281 1 97 271 VAL B C 1
ATOM 4495 O O . VAL B 1 271 ? -12.805 -9.641 -20.172 1 97 271 VAL B O 1
ATOM 4498 N N . GLN B 1 272 ? -13.656 -8.344 -18.594 1 94.69 272 GLN B N 1
ATOM 4499 C CA . GLN B 1 272 ? -15.031 -8.781 -18.828 1 94.69 272 GLN B CA 1
ATOM 4500 C C . GLN B 1 272 ? -15.883 -7.637 -19.391 1 94.69 272 GLN B C 1
ATOM 4502 O O . GLN B 1 272 ? -15.984 -6.574 -18.766 1 94.69 272 GLN B O 1
ATOM 4507 N N . ARG B 1 273 ? -16.391 -7.816 -20.5 1 90.88 273 ARG B N 1
ATOM 4508 C CA . ARG B 1 273 ? -17.375 -6.93 -21.125 1 90.88 273 ARG B CA 1
ATOM 4509 C C . ARG B 1 273 ? -18.672 -7.668 -21.438 1 90.88 273 ARG B C 1
ATOM 4511 O O . ARG B 1 273 ? -18.797 -8.281 -22.5 1 90.88 273 ARG B O 1
ATOM 4518 N N . GLY B 1 274 ? -19.625 -7.465 -20.594 1 84.56 274 GLY B N 1
ATOM 4519 C CA . GLY B 1 274 ? -20.828 -8.297 -20.719 1 84.56 274 GLY B CA 1
ATOM 4520 C C . GLY B 1 274 ? -20.531 -9.773 -20.562 1 84.56 274 GLY B C 1
ATOM 4521 O O . GLY B 1 274 ? -19.984 -10.211 -19.547 1 84.56 274 GLY B O 1
ATOM 4522 N N . THR B 1 275 ? -20.812 -10.523 -21.672 1 84.81 275 THR B N 1
ATOM 4523 C CA . THR B 1 275 ? -20.594 -11.961 -21.625 1 84.81 275 THR B CA 1
ATOM 4524 C C . THR B 1 275 ? -19.219 -12.312 -22.172 1 84.81 275 THR B C 1
ATOM 4526 O O . THR B 1 275 ? -18.734 -13.445 -22 1 84.81 275 THR B O 1
ATOM 4529 N N . ARG B 1 276 ? -18.594 -11.352 -22.719 1 91.12 276 ARG B N 1
ATOM 4530 C CA . ARG B 1 276 ? -17.281 -11.586 -23.312 1 91.12 276 ARG B CA 1
ATOM 4531 C C . ARG B 1 276 ? -16.172 -11.43 -22.266 1 91.12 276 ARG B C 1
ATOM 4533 O O . ARG B 1 276 ? -16.156 -10.445 -21.531 1 91.12 276 ARG B O 1
ATOM 4540 N N . VAL B 1 277 ? -15.336 -12.453 -22.203 1 94.81 277 VAL B N 1
ATOM 4541 C CA . VAL B 1 277 ? -14.227 -12.414 -21.266 1 94.81 277 VAL B CA 1
ATOM 4542 C C . VAL B 1 277 ? -12.914 -12.703 -22 1 94.81 277 VAL B C 1
ATOM 4544 O O . VAL B 1 277 ? -12.797 -13.703 -22.703 1 94.81 277 VAL B O 1
ATOM 4547 N N . LEU B 1 278 ? -11.992 -11.828 -21.844 1 96.5 278 LEU B N 1
ATOM 4548 C CA . LEU B 1 278 ? -10.664 -11.961 -22.422 1 96.5 278 LEU B CA 1
ATOM 4549 C C . LEU B 1 278 ? -9.594 -12.023 -21.344 1 96.5 278 LEU B C 1
ATOM 4551 O O . LEU B 1 278 ? -9.68 -11.305 -20.344 1 96.5 278 LEU B O 1
ATOM 4555 N N . LEU B 1 279 ? -8.656 -12.906 -21.469 1 97.56 279 LEU B N 1
ATOM 4556 C CA . LEU B 1 279 ? -7.473 -12.984 -20.625 1 97.56 279 LEU B CA 1
ATOM 4557 C C . LEU B 1 279 ? -6.227 -12.523 -21.359 1 97.56 279 LEU B C 1
ATOM 4559 O O . LEU B 1 279 ? -5.922 -13.023 -22.453 1 97.56 279 LEU B O 1
ATOM 4563 N N . VAL B 1 280 ? -5.594 -11.547 -20.844 1 97.38 280 VAL B N 1
ATOM 4564 C CA . VAL B 1 280 ? -4.336 -11.023 -21.391 1 97.38 280 VAL B CA 1
ATOM 4565 C C . VAL B 1 280 ? -3.209 -11.273 -20.391 1 97.38 280 VAL B C 1
ATOM 4567 O O . VAL B 1 280 ? -3.4 -11.141 -19.172 1 97.38 280 VAL B O 1
ATOM 4570 N N . TYR B 1 281 ? -2.078 -11.742 -20.922 1 97.38 281 TYR B N 1
ATOM 4571 C CA . TYR B 1 281 ? -0.93 -11.914 -20.047 1 97.38 281 TYR B CA 1
ATOM 4572 C C . TYR B 1 281 ? 0.33 -11.328 -20.672 1 97.38 281 TYR B C 1
ATOM 4574 O O . TYR B 1 281 ? 0.383 -11.109 -21.875 1 97.38 281 TYR B O 1
ATOM 4582 N N . GLY B 1 282 ? 1.27 -11.031 -19.844 1 95.31 282 GLY B N 1
ATOM 4583 C CA . GLY B 1 282 ? 2.59 -10.594 -20.281 1 95.31 282 GLY B CA 1
ATOM 4584 C C . GLY B 1 282 ? 3.639 -10.719 -19.188 1 95.31 282 GLY B C 1
ATOM 4585 O O . GLY B 1 282 ? 3.309 -10.805 -18 1 95.31 282 GLY B O 1
ATOM 4586 N N . HIS B 1 283 ? 4.922 -10.812 -19.578 1 94 283 HIS B N 1
ATOM 4587 C CA . HIS B 1 283 ? 6.012 -10.852 -18.609 1 94 283 HIS B CA 1
ATOM 4588 C C . HIS B 1 283 ? 7.336 -10.453 -19.25 1 94 283 HIS B C 1
ATOM 4590 O O . HIS B 1 283 ? 7.535 -10.648 -20.453 1 94 283 HIS B O 1
ATOM 4596 N N . THR B 1 284 ? 8.156 -9.867 -18.5 1 91.81 284 THR B N 1
ATOM 4597 C CA . THR B 1 284 ? 9.523 -9.555 -18.906 1 91.81 284 THR B CA 1
ATOM 4598 C C . THR B 1 284 ? 10.508 -10.539 -18.281 1 91.81 284 THR B C 1
ATOM 4600 O O . THR B 1 284 ? 11.703 -10.5 -18.578 1 91.81 284 THR B O 1
ATOM 4603 N N . THR B 1 285 ? 9.992 -11.375 -17.391 1 92.94 285 THR B N 1
ATOM 4604 C CA . THR B 1 285 ? 10.805 -12.398 -16.75 1 92.94 285 THR B CA 1
ATOM 4605 C C . THR B 1 285 ? 11.086 -13.555 -17.703 1 92.94 285 THR B C 1
ATOM 4607 O O . THR B 1 285 ? 10.484 -13.641 -18.766 1 92.94 285 THR B O 1
ATOM 4610 N N . GLU B 1 286 ? 11.906 -14.406 -17.297 1 92.69 286 GLU B N 1
ATOM 4611 C CA . GLU B 1 286 ? 12.266 -15.57 -18.109 1 92.69 286 GLU B CA 1
ATOM 4612 C C . GLU B 1 286 ? 11.062 -16.484 -18.328 1 92.69 286 GLU B C 1
ATOM 4614 O O . GLU B 1 286 ? 10.898 -17.062 -19.406 1 92.69 286 GLU B O 1
ATOM 4619 N N . SER B 1 287 ? 10.266 -16.594 -17.312 1 94 287 SER B N 1
ATOM 4620 C CA . SER B 1 287 ? 9.094 -17.469 -17.406 1 94 287 SER B CA 1
ATOM 4621 C C . SER B 1 287 ? 7.938 -16.922 -16.578 1 94 287 SER B C 1
ATOM 4623 O O . SER B 1 287 ? 8.141 -16.125 -15.672 1 94 287 SER B O 1
ATOM 4625 N N . PHE B 1 288 ? 6.805 -17.281 -16.938 1 96.19 288 PHE B N 1
ATOM 4626 C CA . PHE B 1 288 ? 5.57 -16.984 -16.219 1 96.19 288 PHE B CA 1
ATOM 4627 C C . PHE B 1 288 ? 4.547 -18.094 -16.422 1 96.19 288 PHE B C 1
ATOM 4629 O O . PHE B 1 288 ? 4.012 -18.266 -17.531 1 96.19 288 PHE B O 1
ATOM 4636 N N . HIS B 1 289 ? 4.203 -18.859 -15.32 1 97.56 289 HIS B N 1
ATOM 4637 C CA . HIS B 1 289 ? 3.361 -20.047 -15.414 1 97.56 289 HIS B CA 1
ATOM 4638 C C . HIS B 1 289 ? 1.975 -19.781 -14.836 1 97.56 289 HIS B C 1
ATOM 4640 O O . HIS B 1 289 ? 1.848 -19.281 -13.719 1 97.56 289 HIS B O 1
ATOM 4646 N N . PHE B 1 290 ? 0.971 -20.078 -15.617 1 98.44 290 PHE B N 1
ATOM 4647 C CA . PHE B 1 290 ? -0.404 -19.844 -15.195 1 98.44 290 PHE B CA 1
ATOM 4648 C C . PHE B 1 290 ? -1.355 -20.812 -15.906 1 98.44 290 PHE B C 1
ATOM 4650 O O . PHE B 1 290 ? -0.929 -21.609 -16.734 1 98.44 290 PHE B O 1
ATOM 4657 N N . GLY B 1 291 ? -2.568 -20.844 -15.461 1 98.62 291 GLY B N 1
ATOM 4658 C CA . GLY B 1 291 ? -3.635 -21.609 -16.094 1 98.62 291 GLY B CA 1
ATOM 4659 C C . GLY B 1 291 ? -5.016 -21.031 -15.82 1 98.62 291 GLY B C 1
ATOM 4660 O O . GLY B 1 291 ? -5.164 -20.141 -14.992 1 98.62 291 GLY B O 1
ATOM 4661 N N . PHE B 1 292 ? -5.945 -21.5 -16.578 1 98.5 292 PHE B N 1
ATOM 4662 C CA . PHE B 1 292 ? -7.312 -21.062 -16.359 1 98.5 292 PHE B CA 1
ATOM 4663 C C . PHE B 1 292 ? -8.305 -22.156 -16.719 1 98.5 292 PHE B C 1
ATOM 4665 O O . PHE B 1 292 ? -7.988 -23.047 -17.5 1 98.5 292 PHE B O 1
ATOM 4672 N N . ARG B 1 293 ? -9.367 -22.047 -16.078 1 97.25 293 ARG B N 1
ATOM 4673 C CA . ARG B 1 293 ? -10.508 -22.922 -16.312 1 97.25 293 ARG B CA 1
ATOM 4674 C C . ARG B 1 293 ? -11.758 -22.125 -16.656 1 97.25 293 ARG B C 1
ATOM 4676 O O . ARG B 1 293 ? -12.078 -21.141 -15.977 1 97.25 293 ARG B O 1
ATOM 4683 N N . TYR B 1 294 ? -12.344 -22.391 -17.703 1 92.19 294 TYR B N 1
ATOM 4684 C CA . TYR B 1 294 ? -13.664 -21.875 -18.062 1 92.19 294 TYR B CA 1
ATOM 4685 C C . TYR B 1 294 ? -14.641 -23.031 -18.312 1 92.19 294 TYR B C 1
ATOM 4687 O O . TYR B 1 294 ? -14.438 -23.828 -19.234 1 92.19 294 TYR B O 1
ATOM 4695 N N . LEU B 1 295 ? -15.625 -23 -17.547 1 82.81 295 LEU B N 1
ATOM 4696 C CA . LEU B 1 295 ? -16.562 -24.125 -17.562 1 82.81 295 LEU B CA 1
ATOM 4697 C C . LEU B 1 295 ? -15.82 -25.453 -17.422 1 82.81 295 LEU B C 1
ATOM 4699 O O . LEU B 1 295 ? -15.203 -25.719 -16.391 1 82.81 295 LEU B O 1
ATOM 4703 N N . ASP B 1 296 ? -15.727 -26.234 -18.422 1 81.19 296 ASP B N 1
ATOM 4704 C CA . ASP B 1 296 ? -15.125 -27.547 -18.266 1 81.19 296 ASP B CA 1
ATOM 4705 C C . ASP B 1 296 ? -13.82 -27.656 -19.047 1 81.19 296 ASP B C 1
ATOM 4707 O O . ASP B 1 296 ? -13.266 -28.75 -19.188 1 81.19 296 ASP B O 1
ATOM 4711 N N . LYS B 1 297 ? -13.352 -26.578 -19.453 1 91.62 297 LYS B N 1
ATOM 4712 C CA . LYS B 1 297 ? -12.102 -26.578 -20.203 1 91.62 297 LYS B CA 1
ATOM 4713 C C . LYS B 1 297 ? -10.977 -25.922 -19.406 1 91.62 297 LYS B C 1
ATOM 4715 O O . LYS B 1 297 ? -11.164 -24.859 -18.812 1 91.62 297 LYS B O 1
ATOM 4720 N N . THR B 1 298 ? -9.945 -26.656 -19.328 1 96.06 298 THR B N 1
ATOM 4721 C CA . THR B 1 298 ? -8.773 -26.172 -18.594 1 96.06 298 THR B CA 1
ATOM 4722 C C . THR B 1 298 ? -7.582 -26 -19.531 1 96.06 298 THR B C 1
ATOM 4724 O O . THR B 1 298 ? -7.371 -26.812 -20.438 1 96.06 298 THR B O 1
ATOM 4727 N N . LYS B 1 299 ? -6.863 -24.953 -19.344 1 97.69 299 LYS B N 1
ATOM 4728 C CA . LYS B 1 299 ? -5.629 -24.703 -20.078 1 97.69 299 LYS B CA 1
ATOM 4729 C C . LYS B 1 299 ? -4.496 -24.297 -19.141 1 97.69 299 LYS B C 1
ATOM 4731 O O . LYS B 1 299 ? -4.703 -23.5 -18.234 1 97.69 299 LYS B O 1
ATOM 4736 N N . VAL B 1 300 ? -3.395 -24.938 -19.312 1 98.25 300 VAL B N 1
ATOM 4737 C CA . VAL B 1 300 ? -2.176 -24.594 -18.578 1 98.25 300 VAL B CA 1
ATOM 4738 C C . VAL B 1 300 ? -1.161 -23.969 -19.547 1 98.25 300 VAL B C 1
ATOM 4740 O O . VAL B 1 300 ? -0.917 -24.516 -20.625 1 98.25 300 VAL B O 1
ATOM 4743 N N . VAL B 1 301 ? -0.628 -22.844 -19.203 1 98.06 301 VAL B N 1
ATOM 4744 C CA . VAL B 1 301 ? 0.32 -22.125 -20.047 1 98.06 301 VAL B CA 1
ATOM 4745 C C . VAL B 1 301 ? 1.644 -21.953 -19.312 1 98.06 301 VAL B C 1
ATOM 4747 O O . VAL B 1 301 ? 1.709 -21.234 -18.297 1 98.06 301 VAL B O 1
ATOM 4750 N N . LEU B 1 302 ? 2.676 -22.609 -19.734 1 96.81 302 LEU B N 1
ATOM 4751 C CA . LEU B 1 302 ? 4.035 -22.375 -19.266 1 96.81 302 LEU B CA 1
ATOM 4752 C C . LEU B 1 302 ? 4.797 -21.469 -20.219 1 96.81 302 LEU B C 1
ATOM 4754 O O . LEU B 1 302 ? 5.48 -21.953 -21.125 1 96.81 302 LEU B O 1
ATOM 4758 N N . SER B 1 303 ? 4.684 -20.156 -20 1 95.81 303 SER B N 1
ATOM 4759 C CA . SER B 1 303 ? 5.219 -19.156 -20.922 1 95.81 303 SER B CA 1
ATOM 4760 C C . SER B 1 303 ? 6.691 -18.891 -20.641 1 95.81 303 SER B C 1
ATOM 4762 O O . SER B 1 303 ? 7.09 -18.703 -19.484 1 95.81 303 SER B O 1
ATOM 4764 N N . TYR B 1 304 ? 7.488 -18.875 -21.625 1 94.25 304 TYR B N 1
ATOM 4765 C CA . TYR B 1 304 ? 8.898 -18.516 -21.562 1 94.25 304 TYR B CA 1
ATOM 4766 C C . TYR B 1 304 ? 9.188 -17.281 -22.422 1 94.25 304 TYR B C 1
ATOM 4768 O O . TYR B 1 304 ? 8.578 -17.094 -23.469 1 94.25 304 TYR B O 1
ATOM 4776 N N . ALA B 1 305 ? 10.141 -16.516 -21.922 1 91.19 305 ALA B N 1
ATOM 4777 C CA . ALA B 1 305 ? 10.5 -15.297 -22.656 1 91.19 305 ALA B CA 1
ATOM 4778 C C . ALA B 1 305 ? 11.117 -15.625 -24 1 91.19 305 ALA B C 1
ATOM 4780 O O . ALA B 1 305 ? 11.945 -16.531 -24.109 1 91.19 305 ALA B O 1
ATOM 4781 N N . GLU B 1 306 ? 10.641 -14.844 -25 1 85.19 306 GLU B N 1
ATOM 4782 C CA . GLU B 1 306 ? 11.258 -14.969 -26.312 1 85.19 306 GLU B CA 1
ATOM 4783 C C . GLU B 1 306 ? 12.625 -14.281 -26.344 1 85.19 306 GLU B C 1
ATOM 4785 O O . GLU B 1 306 ? 13.57 -14.805 -26.938 1 85.19 306 GLU B O 1
ATOM 4790 N N . GLN B 1 307 ? 12.695 -13.102 -25.797 1 83.62 307 GLN B N 1
ATOM 4791 C CA . GLN B 1 307 ? 13.914 -12.32 -25.609 1 83.62 307 GLN B CA 1
ATOM 4792 C C . GLN B 1 307 ? 14.023 -11.781 -24.188 1 83.62 307 GLN B C 1
ATOM 4794 O O . GLN B 1 307 ? 13.039 -11.281 -23.641 1 83.62 307 GLN B O 1
ATOM 4799 N N . GLU B 1 308 ? 15.273 -11.961 -23.766 1 74.25 308 GLU B N 1
ATOM 4800 C CA . GLU B 1 308 ? 15.477 -11.523 -22.391 1 74.25 308 GLU B CA 1
ATOM 4801 C C . GLU B 1 308 ? 15.195 -10.031 -22.234 1 74.25 308 GLU B C 1
ATOM 4803 O O . GLU B 1 308 ? 15.648 -9.219 -23.047 1 74.25 308 GLU B O 1
ATOM 4808 N N . GLY B 1 309 ? 14.398 -9.719 -21.25 1 74.25 309 GLY B N 1
ATOM 4809 C CA . GLY B 1 309 ? 14.148 -8.32 -20.906 1 74.25 309 GLY B CA 1
ATOM 4810 C C . GLY B 1 309 ? 13.062 -7.691 -21.766 1 74.25 309 GLY B C 1
ATOM 4811 O O . GLY B 1 309 ? 12.664 -6.551 -21.531 1 74.25 309 GLY B O 1
ATOM 4812 N N . LYS B 1 310 ? 12.617 -8.406 -22.703 1 83.5 310 LYS B N 1
ATOM 4813 C CA . LYS B 1 310 ? 11.531 -7.891 -23.547 1 83.5 310 LYS B CA 1
ATOM 4814 C C . LYS B 1 310 ? 10.188 -8.477 -23.125 1 83.5 310 LYS B C 1
ATOM 4816 O O . LYS B 1 310 ? 10.133 -9.594 -22.594 1 83.5 310 LYS B O 1
ATOM 4821 N N . LEU B 1 311 ? 9.203 -7.719 -23.406 1 89.94 311 LEU B N 1
ATOM 4822 C CA . LEU B 1 311 ? 7.863 -8.125 -23 1 89.94 311 LEU B CA 1
ATOM 4823 C C . LEU B 1 311 ? 7.371 -9.289 -23.859 1 89.94 311 LEU B C 1
ATOM 4825 O O . LEU B 1 311 ? 7.359 -9.195 -25.094 1 89.94 311 LEU B O 1
ATOM 4829 N N . THR B 1 312 ? 7.145 -10.375 -23.281 1 93 312 THR B N 1
ATOM 4830 C CA . THR B 1 312 ? 6.367 -11.461 -23.875 1 93 312 THR B CA 1
ATOM 4831 C C . THR B 1 312 ? 4.879 -11.266 -23.594 1 93 312 THR B C 1
ATOM 4833 O O . THR B 1 312 ? 4.48 -11.023 -22.453 1 93 312 THR B O 1
ATOM 4836 N N . PHE B 1 313 ? 4.082 -11.359 -24.641 1 93.69 313 PHE B N 1
ATOM 4837 C CA . PHE B 1 313 ? 2.676 -10.984 -24.5 1 93.69 313 PHE B CA 1
ATOM 4838 C C . PHE B 1 313 ? 1.784 -12 -25.219 1 93.69 313 PHE B C 1
ATOM 4840 O O . PHE B 1 313 ? 2.195 -12.609 -26.203 1 93.69 313 PHE B O 1
ATOM 4847 N N . GLY B 1 314 ? 0.592 -12.227 -24.656 1 94.75 314 GLY B N 1
ATOM 4848 C CA . GLY B 1 314 ? -0.393 -13.086 -25.281 1 94.75 314 GLY B CA 1
ATOM 4849 C C . GLY B 1 314 ? -1.806 -12.844 -24.781 1 94.75 314 GLY B C 1
ATOM 4850 O O . GLY B 1 314 ? -2.016 -12.07 -23.859 1 94.75 314 GLY B O 1
ATOM 4851 N N . GLU B 1 315 ? -2.779 -13.422 -25.469 1 95.69 315 GLU B N 1
ATOM 4852 C CA . GLU B 1 315 ? -4.188 -13.258 -25.125 1 95.69 315 GLU B CA 1
ATOM 4853 C C . GLU B 1 315 ? -4.977 -14.539 -25.391 1 95.69 315 GLU B C 1
ATOM 4855 O O . GLU B 1 315 ? -4.609 -15.336 -26.25 1 95.69 315 GLU B O 1
ATOM 4860 N N . TYR B 1 316 ? -5.992 -14.727 -24.609 1 95.62 316 TYR B N 1
ATOM 4861 C CA . TYR B 1 316 ? -6.938 -15.82 -24.781 1 95.62 316 TYR B CA 1
ATOM 4862 C C . TYR B 1 316 ? -8.375 -15.32 -24.672 1 95.62 316 TYR B C 1
ATOM 4864 O O . TYR B 1 316 ? -8.703 -14.562 -23.75 1 95.62 316 TYR B O 1
ATOM 4872 N N . VAL B 1 317 ? -9.219 -15.719 -25.578 1 93.75 317 VAL B N 1
ATOM 4873 C CA . VAL B 1 317 ? -10.656 -15.469 -25.469 1 93.75 317 VAL B CA 1
ATOM 4874 C C . VAL B 1 317 ? -11.312 -16.594 -24.672 1 93.75 317 VAL B C 1
ATOM 4876 O O . VAL B 1 317 ? -11.312 -17.75 -25.094 1 93.75 317 VAL B O 1
ATOM 4879 N N . LEU B 1 318 ? -11.859 -16.266 -23.547 1 91.94 318 LEU B N 1
ATOM 4880 C CA . LEU B 1 318 ? -12.422 -17.297 -22.688 1 91.94 318 LEU B CA 1
ATOM 4881 C C . LEU B 1 318 ? -13.906 -17.5 -22.969 1 91.94 318 LEU B C 1
ATOM 4883 O O . LEU B 1 318 ? -14.414 -18.609 -22.875 1 91.94 318 LEU B O 1
ATOM 4887 N N . SER B 1 319 ? -14.617 -16.422 -23.125 1 84.12 319 SER B N 1
ATOM 4888 C CA . SER B 1 319 ? -16.031 -16.469 -23.469 1 84.12 319 SER B CA 1
ATOM 4889 C C . SER B 1 319 ? -16.375 -15.43 -24.531 1 84.12 319 SER B C 1
ATOM 4891 O O . SER B 1 319 ? -15.758 -14.367 -24.578 1 84.12 319 SER B O 1
ATOM 4893 N N . SER B 1 320 ? -17.234 -15.742 -25.422 1 77.25 320 SER B N 1
ATOM 4894 C CA . SER B 1 320 ? -17.688 -14.836 -26.469 1 77.25 320 SER B CA 1
ATOM 4895 C C . SER B 1 320 ? -19.109 -14.367 -26.219 1 77.25 320 SER B C 1
ATOM 4897 O O . SER B 1 320 ? -19.938 -15.109 -25.672 1 77.25 320 SER B O 1
#